Protein AF-A0A7S1L562-F1 (afdb_monomer_lite)

Foldseek 3Di:
DDDDDDDDDDDDDDDDDDDDDDPPPPDDPDDDDADDAQFWKWFQDPVVRWTDIWGFHDFDADPVRHTQATQTPVHGGRGRQRIGHNPQDGPDHGRPDPPPCPVVVVCPPPPPDPDDDPDQPQDDDQQAWKWFQDPVVRDTDIWGFHADPVVVQFTQTPVHHRGRSSRIGHDDPDPVPPDDDDDDDDDDDDDDDDDDDDPDQAPQPPDDQQFWKWFQDPVVRDTDIWGFHDWDQDPNFIATQTPVHGRHGSSGIGHDLLSLLVVADQQAWKWFCDPVVNDTDIWGFHADDSVLCFTDTPVHHRGHSSRIDHDPPRPDDPPDDDDDDDDDDDDDDDDDDDDDDDDDDDDDDDDYDDDDDDDDDDPPPPPPVVPPPPPPDPPPDPQLPAAWWDDPPWIKGWDDDPPWIWIDRDDVDAIWTWDWPDPPPDQDFTKTFTAHDDPVPDDTDSVRGQWIWTDGHSNDQWIWIHGPDDDDIDIIGGPPPVVVVPDDDDDDDDDDDDDDDDDDDDDDDDDDDDDDDDDDDDDDDD

Organism: Alexandrium catenella (NCBI:txid2925)

Structure (mmCIF, N/CA/C/O backbone):
data_AF-A0A7S1L562-F1
#
_entry.id   AF-A0A7S1L562-F1
#
loop_
_atom_site.group_PDB
_atom_site.id
_atom_site.type_symbol
_atom_site.label_atom_id
_atom_site.label_alt_id
_atom_site.label_comp_id
_atom_site.label_asym_id
_atom_site.label_entity_id
_atom_site.label_seq_id
_atom_site.pdbx_PDB_ins_code
_atom_site.Cartn_x
_atom_site.Cartn_y
_atom_site.Cartn_z
_atom_site.occupancy
_atom_site.B_iso_or_equiv
_atom_site.auth_seq_id
_atom_site.auth_comp_id
_atom_site.auth_asym_id
_atom_site.auth_atom_id
_atom_site.pdbx_PDB_model_num
ATOM 1 N N . MET A 1 1 ? 5.876 65.010 -39.440 1.00 50.81 1 MET A N 1
ATOM 2 C CA . MET A 1 1 ? 5.028 66.086 -39.983 1.00 50.81 1 MET A CA 1
ATOM 3 C C . MET A 1 1 ? 3.618 65.532 -40.091 1.00 50.81 1 MET A C 1
ATOM 5 O O . MET A 1 1 ? 3.320 64.871 -41.073 1.00 50.81 1 MET A O 1
ATOM 9 N N . LEU A 1 2 ? 2.850 65.648 -39.009 1.00 46.34 2 LEU A N 1
ATOM 10 C CA . LEU A 1 2 ? 1.425 65.983 -38.974 1.00 46.34 2 LEU A CA 1
ATOM 11 C C . LEU A 1 2 ? 1.010 65.986 -37.498 1.00 46.34 2 LEU A C 1
ATOM 13 O O . LEU A 1 2 ? 1.121 64.986 -36.793 1.00 46.34 2 LEU A O 1
ATOM 17 N N . ASP A 1 3 ? 0.657 67.189 -37.077 1.00 46.56 3 ASP A N 1
ATOM 18 C CA . ASP A 1 3 ? 0.284 67.638 -35.749 1.00 46.56 3 ASP A CA 1
ATOM 19 C C . ASP A 1 3 ? -1.222 67.478 -35.502 1.00 46.56 3 ASP A C 1
ATOM 21 O O . ASP A 1 3 ? -2.005 67.532 -36.449 1.00 46.56 3 ASP A O 1
ATOM 25 N N . LEU A 1 4 ? -1.558 67.392 -34.208 1.00 51.81 4 LEU A N 1
ATOM 26 C CA . LEU A 1 4 ? -2.741 67.940 -33.522 1.00 51.81 4 LEU A CA 1
ATOM 27 C C . LEU A 1 4 ? -4.152 67.608 -34.051 1.00 51.81 4 LEU A C 1
ATOM 29 O O . LEU A 1 4 ? -4.499 67.902 -35.187 1.00 51.81 4 LEU A O 1
ATOM 33 N N . HIS A 1 5 ? -5.025 67.140 -33.148 1.00 55.00 5 HIS A N 1
ATOM 34 C CA . HIS A 1 5 ? -6.147 67.952 -32.643 1.00 55.00 5 HIS A CA 1
ATOM 35 C C . HIS A 1 5 ? -6.695 67.391 -31.316 1.00 55.00 5 HIS A C 1
ATOM 37 O O . HIS A 1 5 ? -7.218 66.280 -31.245 1.00 55.00 5 HIS A O 1
ATOM 43 N N . ASP A 1 6 ? -6.573 68.233 -30.291 1.00 53.38 6 ASP A N 1
ATOM 44 C CA . ASP A 1 6 ? -7.335 68.301 -29.044 1.00 53.38 6 ASP A CA 1
ATOM 45 C C . ASP A 1 6 ? -8.856 68.210 -29.224 1.00 53.38 6 ASP A C 1
ATOM 47 O O . ASP A 1 6 ? -9.390 68.784 -30.178 1.00 53.38 6 ASP A O 1
ATOM 51 N N . ARG A 1 7 ? -9.558 67.680 -28.203 1.00 43.38 7 ARG A N 1
ATOM 52 C CA . ARG A 1 7 ? -10.566 68.478 -27.470 1.00 43.38 7 ARG A CA 1
ATOM 53 C C . ARG A 1 7 ? -11.042 67.841 -26.157 1.00 43.38 7 ARG A C 1
ATOM 55 O O . ARG A 1 7 ? -11.659 66.779 -26.141 1.00 43.38 7 ARG A O 1
ATOM 62 N N . GLU A 1 8 ? -10.829 68.590 -25.081 1.00 53.41 8 GLU A N 1
ATOM 63 C CA . GLU A 1 8 ? -11.444 68.480 -23.756 1.00 53.41 8 GLU A CA 1
ATOM 64 C C . GLU A 1 8 ? -12.962 68.762 -23.732 1.00 53.41 8 GLU A C 1
ATOM 66 O O . GLU A 1 8 ? -13.487 69.498 -24.574 1.00 53.41 8 GLU A O 1
ATOM 71 N N . LYS A 1 9 ? -13.631 68.259 -22.678 1.00 46.16 9 LYS A N 1
ATOM 72 C CA . LYS A 1 9 ? -14.676 68.903 -21.835 1.00 46.16 9 LYS A CA 1
ATOM 73 C C . LYS A 1 9 ? -15.219 67.833 -20.869 1.00 46.16 9 LYS A C 1
ATOM 75 O O . LYS A 1 9 ? -15.507 66.732 -21.308 1.00 46.16 9 LYS A O 1
ATOM 80 N N . GLY A 1 10 ? -15.439 68.042 -19.576 1.00 36.88 10 GLY A N 1
ATOM 81 C CA . GLY A 1 10 ? -15.419 69.230 -18.733 1.00 36.88 10 GLY A CA 1
ATOM 82 C C . GLY A 1 10 ? -15.863 68.830 -17.314 1.00 36.88 10 GLY A C 1
ATOM 83 O O . GLY A 1 10 ? -16.462 67.776 -17.110 1.00 36.88 10 GLY A O 1
ATOM 84 N N . ALA A 1 11 ? -15.498 69.670 -16.353 1.00 44.06 11 ALA A N 1
ATOM 85 C CA . ALA A 1 11 ? -15.494 69.450 -14.912 1.00 44.06 11 ALA A CA 1
ATOM 86 C C . ALA A 1 11 ? -16.860 69.543 -14.200 1.00 44.06 11 ALA A C 1
ATOM 88 O O . ALA A 1 11 ? -17.767 70.226 -14.670 1.00 44.06 11 ALA A O 1
ATOM 89 N N . ALA A 1 12 ? -16.913 68.989 -12.981 1.00 37.72 12 ALA A N 1
ATOM 90 C CA . ALA A 1 12 ? -17.620 69.572 -11.834 1.00 37.72 12 ALA A CA 1
ATOM 91 C C . ALA A 1 12 ? -16.973 69.105 -10.505 1.00 37.72 12 ALA A C 1
ATOM 93 O O . ALA A 1 12 ? -16.943 67.917 -10.198 1.00 37.72 12 ALA A O 1
ATOM 94 N N . ALA A 1 13 ? -16.436 70.063 -9.744 1.00 43.50 13 ALA A N 1
ATOM 95 C CA . ALA A 1 13 ? -16.077 70.000 -8.314 1.00 43.50 13 ALA A CA 1
ATOM 96 C C . ALA A 1 13 ? -17.289 70.536 -7.478 1.00 43.50 13 ALA A C 1
ATOM 98 O O . ALA A 1 13 ? -18.259 70.926 -8.137 1.00 43.50 13 ALA A O 1
ATOM 99 N N . PRO A 1 14 ? -17.302 70.674 -6.117 1.00 56.84 14 PRO A N 1
ATOM 100 C CA . PRO A 1 14 ? -16.159 70.723 -5.188 1.00 56.84 14 PRO A CA 1
ATOM 101 C C . PRO A 1 14 ? -16.341 70.166 -3.739 1.00 56.84 14 PRO A C 1
ATOM 103 O O . PRO A 1 14 ? -17.407 69.734 -3.318 1.00 56.84 14 PRO A O 1
ATOM 106 N N . CYS A 1 15 ? -15.226 70.281 -2.996 1.00 36.75 15 CYS A N 1
ATOM 107 C CA . CYS A 1 15 ? -15.030 70.581 -1.561 1.00 36.75 15 CYS A CA 1
ATOM 108 C C . CYS A 1 15 ? -15.474 69.614 -0.441 1.00 36.75 15 CYS A C 1
ATOM 110 O O . CYS A 1 15 ? -16.657 69.388 -0.223 1.00 36.75 15 CYS A O 1
ATOM 112 N N . MET A 1 16 ? -14.476 69.190 0.357 1.00 36.09 16 MET A N 1
ATOM 113 C CA . MET A 1 16 ? -14.288 69.373 1.823 1.00 36.09 16 MET A CA 1
ATOM 114 C C . MET A 1 16 ? -13.337 68.247 2.298 1.00 36.09 16 MET A C 1
ATOM 116 O O . MET A 1 16 ? -13.693 67.078 2.285 1.00 36.09 16 MET A O 1
ATOM 120 N N . ALA A 1 17 ? -12.033 68.511 2.423 1.00 42.19 17 ALA A N 1
ATOM 121 C CA . ALA A 1 17 ? -11.367 68.777 3.704 1.00 42.19 17 ALA A CA 1
ATOM 122 C C . ALA A 1 17 ? -11.568 67.663 4.754 1.00 42.19 17 ALA A C 1
ATOM 124 O O . ALA A 1 17 ? -12.620 67.598 5.378 1.00 42.19 17 ALA A O 1
ATOM 125 N N . ASN A 1 18 ? -10.542 66.829 4.976 1.00 34.16 18 ASN A N 1
ATOM 126 C CA . ASN A 1 18 ? -9.908 66.703 6.294 1.00 34.16 18 ASN A CA 1
ATOM 127 C C . ASN A 1 18 ? -8.685 65.774 6.293 1.00 34.16 18 ASN A C 1
ATOM 129 O O . ASN A 1 18 ? -8.726 64.650 5.808 1.00 34.16 18 ASN A O 1
ATOM 133 N N . SER A 1 19 ? -7.647 66.318 6.923 1.00 35.25 19 SER A N 1
ATOM 134 C CA . SER A 1 19 ? -6.660 65.665 7.778 1.00 35.25 19 SER A CA 1
ATOM 135 C C . SER A 1 19 ? -5.711 64.634 7.180 1.00 35.25 19 SER A C 1
ATOM 137 O O . SER A 1 19 ? -6.030 63.477 6.931 1.00 35.25 19 SER A O 1
ATOM 139 N N . ALA A 1 20 ? -4.472 65.110 7.080 1.00 44.03 20 ALA A N 1
ATOM 140 C CA . ALA A 1 20 ? -3.266 64.336 7.261 1.00 44.03 20 ALA A CA 1
ATOM 141 C C . ALA A 1 20 ? -3.381 63.407 8.480 1.00 44.03 20 ALA A C 1
ATOM 143 O O . ALA A 1 20 ? -3.527 63.886 9.599 1.00 44.03 20 ALA A O 1
ATOM 144 N N . ASP A 1 21 ? -3.237 62.109 8.244 1.00 37.00 21 ASP A N 1
ATOM 145 C CA . ASP A 1 21 ? -2.540 61.226 9.166 1.00 37.00 21 ASP A CA 1
ATOM 146 C C . ASP A 1 21 ? -1.565 60.382 8.349 1.00 37.00 21 ASP A C 1
ATOM 148 O O . ASP A 1 21 ? -1.909 59.513 7.545 1.00 37.00 21 ASP A O 1
ATOM 152 N N . ASP A 1 22 ? -0.309 60.759 8.530 1.00 44.34 22 ASP A N 1
ATOM 153 C CA . ASP A 1 22 ? 0.886 60.074 8.098 1.00 44.34 22 ASP A CA 1
ATOM 154 C C . ASP A 1 22 ? 0.936 58.722 8.822 1.00 44.34 22 ASP A C 1
ATOM 156 O O . ASP A 1 22 ? 1.321 58.612 9.987 1.00 44.34 22 ASP A O 1
ATOM 160 N N . HIS A 1 23 ? 0.472 57.673 8.150 1.00 42.00 23 HIS A N 1
ATOM 161 C CA . HIS A 1 23 ? 0.761 56.291 8.522 1.00 42.00 23 HIS A CA 1
ATOM 162 C C . HIS A 1 23 ? 1.692 55.684 7.480 1.00 42.00 23 HIS A C 1
ATOM 164 O O . HIS A 1 23 ? 1.421 54.647 6.873 1.00 42.00 23 HIS A O 1
ATOM 170 N N . SER A 1 24 ? 2.855 56.323 7.344 1.00 47.72 24 SER A N 1
ATOM 171 C CA . SER A 1 24 ? 4.115 55.674 6.983 1.00 47.72 24 SER A CA 1
ATOM 172 C C . SER A 1 24 ? 4.502 54.652 8.065 1.00 47.72 24 SER A C 1
ATOM 174 O O . SER A 1 24 ? 5.501 54.784 8.768 1.00 47.72 24 SER A O 1
ATOM 176 N N . GLY A 1 25 ? 3.671 53.625 8.241 1.00 33.19 25 GLY A N 1
ATOM 177 C CA . GLY A 1 25 ? 3.976 52.464 9.056 1.00 33.19 25 GLY A CA 1
ATOM 178 C C . GLY A 1 25 ? 4.791 51.491 8.222 1.00 33.19 25 GLY A C 1
ATOM 179 O O . GLY A 1 25 ? 4.223 50.683 7.490 1.00 33.19 25 GLY A O 1
ATOM 180 N N . CYS A 1 26 ? 6.119 51.558 8.328 1.00 40.91 26 CYS A N 1
ATOM 181 C CA . CYS A 1 26 ? 6.976 50.430 7.975 1.00 40.91 26 CYS A CA 1
ATOM 182 C C . CYS A 1 26 ? 6.413 49.172 8.661 1.00 40.91 26 CYS A C 1
ATOM 184 O O . CYS A 1 26 ? 6.401 49.128 9.895 1.00 40.91 26 CYS A O 1
ATOM 186 N N . PRO A 1 27 ? 5.936 48.151 7.923 1.00 42.06 27 PRO A N 1
ATOM 187 C CA . PRO A 1 27 ? 5.548 46.906 8.558 1.00 42.06 27 PRO A CA 1
ATOM 188 C C . PRO A 1 27 ? 6.809 46.274 9.163 1.00 42.06 27 PRO A C 1
ATOM 190 O O . PRO A 1 27 ? 7.864 46.290 8.517 1.00 42.06 27 PRO A O 1
ATOM 193 N N . PRO A 1 28 ? 6.744 45.738 10.393 1.00 37.75 28 PRO A N 1
ATOM 194 C CA . PRO A 1 28 ? 7.893 45.106 11.015 1.00 37.75 28 PRO A CA 1
ATOM 195 C C . PRO A 1 28 ? 8.380 43.963 10.123 1.00 37.75 28 PRO A C 1
ATOM 197 O O . PRO A 1 28 ? 7.673 42.989 9.857 1.00 37.75 28 PRO A O 1
ATOM 200 N N . ALA A 1 29 ? 9.604 44.116 9.625 1.00 42.22 29 ALA A N 1
ATOM 201 C CA . ALA A 1 29 ? 10.329 43.062 8.950 1.00 42.22 29 ALA A CA 1
ATOM 202 C C . ALA A 1 29 ? 10.539 41.887 9.921 1.00 42.22 29 ALA A C 1
ATOM 204 O O . ALA A 1 29 ? 10.856 42.087 11.091 1.00 42.22 29 ALA A O 1
ATOM 205 N N . ASN A 1 30 ? 10.419 40.669 9.387 1.00 44.22 30 ASN A N 1
ATOM 206 C CA . ASN A 1 30 ? 10.685 39.377 10.031 1.00 44.22 30 ASN A CA 1
ATOM 207 C C . ASN A 1 30 ? 9.656 38.873 11.054 1.00 44.22 30 ASN A C 1
ATOM 209 O O . ASN A 1 30 ? 9.877 38.877 12.259 1.00 44.22 30 ASN A O 1
ATOM 213 N N . GLY A 1 31 ? 8.577 38.286 10.525 1.00 40.72 31 GLY A N 1
ATOM 214 C CA . GLY A 1 31 ? 7.628 37.482 11.297 1.00 40.72 31 GLY A CA 1
ATOM 215 C C . GLY A 1 31 ? 6.742 36.551 10.462 1.00 40.72 31 GLY A C 1
ATOM 216 O O . GLY A 1 31 ? 5.573 36.402 10.778 1.00 40.72 31 GLY A O 1
ATOM 217 N N . GLY A 1 32 ? 7.260 35.965 9.373 1.00 57.78 32 GLY A N 1
ATOM 218 C CA . GLY A 1 32 ? 6.709 34.758 8.728 1.00 57.78 32 GLY A CA 1
ATOM 219 C C . GLY A 1 32 ? 5.195 34.689 8.465 1.00 57.78 32 GLY A C 1
ATOM 220 O O . GLY A 1 32 ? 4.604 33.626 8.662 1.00 57.78 32 GLY A O 1
ATOM 221 N N . SER A 1 33 ? 4.547 35.767 8.018 1.00 71.88 33 SER A N 1
ATOM 222 C CA . SER A 1 33 ? 3.158 35.697 7.557 1.00 71.88 33 SER A CA 1
ATOM 223 C C . SER A 1 33 ? 3.102 34.940 6.225 1.00 71.88 33 SER A C 1
ATOM 225 O O . SER A 1 33 ? 3.557 35.416 5.189 1.00 71.88 33 SER A O 1
ATOM 227 N N . GLY A 1 34 ? 2.589 33.708 6.254 1.00 92.94 34 GLY A N 1
ATOM 228 C CA . GLY A 1 34 ? 2.281 32.965 5.031 1.00 92.94 34 GLY A CA 1
ATOM 229 C C . GLY A 1 34 ? 1.243 33.683 4.158 1.00 92.94 34 GLY A C 1
ATOM 230 O O . GLY A 1 34 ? 0.559 34.593 4.621 1.00 92.94 34 GLY A O 1
ATOM 231 N N . PHE A 1 35 ? 1.106 33.246 2.906 1.00 97.25 35 PHE A N 1
ATOM 232 C CA . PHE A 1 35 ? 0.144 33.811 1.954 1.00 97.25 35 PHE A CA 1
ATOM 233 C C . PHE A 1 35 ? -1.305 33.532 2.384 1.00 97.25 35 PHE A C 1
ATOM 235 O O . PHE A 1 35 ? -1.597 32.462 2.928 1.00 97.25 35 PHE A O 1
ATOM 242 N N . SER A 1 36 ? -2.216 34.470 2.130 1.00 97.06 36 SER A N 1
ATOM 243 C CA . SER A 1 36 ? -3.642 34.340 2.482 1.00 97.06 36 SER A CA 1
ATOM 244 C C . SER A 1 36 ? -4.463 33.701 1.357 1.00 97.06 36 SER A C 1
ATOM 246 O O . SER A 1 36 ? -4.079 33.745 0.191 1.00 97.06 36 SER A O 1
ATOM 248 N N . VAL A 1 37 ? -5.618 33.105 1.682 1.00 97.06 37 VAL A N 1
ATOM 249 C CA . VAL A 1 37 ? -6.543 32.564 0.666 1.00 97.06 37 VAL A CA 1
ATOM 250 C C . VAL A 1 37 ? -7.001 33.688 -0.273 1.00 97.06 37 VA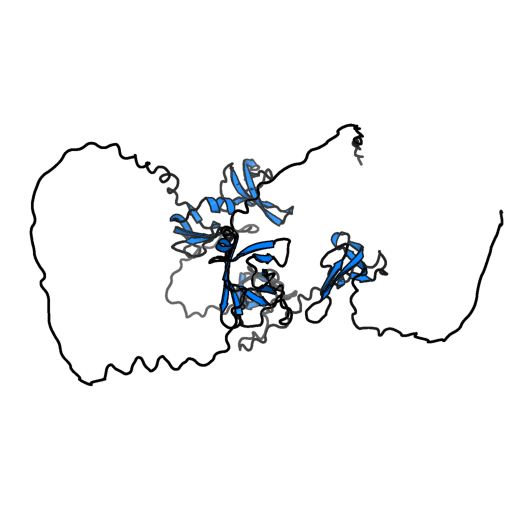L A C 1
ATOM 252 O O . VAL A 1 37 ? -7.389 34.759 0.180 1.00 97.06 37 VAL A O 1
ATOM 255 N N . GLY A 1 38 ? -6.932 33.444 -1.581 1.00 97.25 38 GLY A N 1
ATOM 256 C CA . GLY A 1 38 ? -7.201 34.408 -2.650 1.00 97.25 38 GLY A CA 1
ATOM 257 C C . GLY A 1 38 ? -5.969 35.180 -3.134 1.00 97.25 38 GLY A C 1
ATOM 258 O O . GLY A 1 38 ? -6.018 35.786 -4.206 1.00 97.25 38 GLY A O 1
ATOM 259 N N . GLU A 1 39 ? -4.851 35.134 -2.406 1.00 98.00 39 GLU A N 1
ATOM 260 C CA . GLU A 1 39 ? -3.642 35.872 -2.772 1.00 98.00 39 GLU A CA 1
ATOM 261 C C . GLU A 1 39 ? -2.996 35.317 -4.051 1.00 98.00 39 GLU A C 1
ATOM 263 O O . GLU A 1 39 ? -2.936 34.101 -4.278 1.00 98.00 39 GLU A O 1
ATOM 268 N N . LYS A 1 40 ? -2.504 36.229 -4.898 1.00 98.19 40 LYS A N 1
ATOM 269 C CA . LYS A 1 40 ? -1.764 35.897 -6.120 1.00 98.19 40 LYS A CA 1
ATOM 270 C C . LYS A 1 40 ? -0.343 35.482 -5.771 1.00 98.19 40 LYS A C 1
ATOM 272 O O . LYS A 1 40 ? 0.442 36.276 -5.253 1.00 98.19 40 LYS A O 1
ATOM 277 N N . VAL A 1 41 ? 0.006 34.256 -6.132 1.00 98.38 41 VAL A N 1
ATOM 278 C CA . VAL A 1 41 ? 1.305 33.648 -5.845 1.00 98.38 41 VAL A CA 1
ATOM 279 C C . VAL A 1 41 ? 1.897 33.002 -7.093 1.00 98.38 41 VAL A C 1
ATOM 281 O O . VAL A 1 41 ? 1.219 32.774 -8.096 1.00 98.38 41 VAL A O 1
ATOM 284 N N . ARG A 1 42 ? 3.186 32.678 -7.031 1.00 98.12 42 ARG A N 1
ATOM 285 C CA . ARG A 1 42 ? 3.877 31.864 -8.034 1.00 98.12 42 ARG A CA 1
ATOM 286 C C . ARG A 1 42 ? 4.401 30.587 -7.404 1.00 98.12 42 ARG A C 1
ATOM 288 O O . ARG A 1 42 ? 5.010 30.620 -6.338 1.00 98.12 42 ARG A O 1
ATOM 295 N N . TYR A 1 43 ? 4.186 29.467 -8.085 1.00 98.06 43 TYR A N 1
ATOM 296 C CA . TYR A 1 43 ? 4.645 28.141 -7.678 1.00 98.06 43 TYR A CA 1
ATOM 297 C C . TYR A 1 43 ? 5.743 27.623 -8.607 1.00 98.06 43 TYR A C 1
ATOM 299 O O . TYR A 1 43 ? 5.584 27.629 -9.828 1.00 98.06 43 TYR A O 1
ATOM 307 N N . TRP A 1 44 ? 6.842 27.127 -8.043 1.00 98.00 44 TRP A N 1
ATOM 308 C CA . TRP A 1 44 ? 7.903 26.499 -8.827 1.00 98.00 44 TRP A CA 1
ATOM 309 C C . TRP A 1 44 ? 7.536 25.066 -9.230 1.00 98.00 44 TRP A C 1
ATOM 311 O O . TRP A 1 44 ? 7.549 24.142 -8.408 1.00 98.00 44 TRP A O 1
ATOM 321 N N . SER A 1 45 ? 7.263 24.851 -10.520 1.00 97.00 45 SER A N 1
ATOM 322 C CA . SER A 1 45 ? 6.991 23.520 -11.059 1.00 97.00 45 SER A CA 1
ATOM 323 C C . SER A 1 45 ? 8.285 22.803 -11.425 1.00 97.00 45 SER A C 1
ATOM 325 O O . SER A 1 45 ? 8.901 23.093 -12.448 1.00 97.00 45 SER A O 1
ATOM 327 N N . GLN A 1 46 ? 8.659 21.799 -10.630 1.00 94.12 46 GLN A N 1
ATOM 328 C CA . GLN A 1 46 ? 9.837 20.970 -10.901 1.00 94.12 46 GLN A CA 1
ATOM 329 C C . GLN A 1 46 ? 9.738 20.227 -12.242 1.00 94.12 46 GLN A C 1
ATOM 331 O O . GLN A 1 46 ? 10.738 20.091 -12.928 1.00 94.12 46 GLN A O 1
ATOM 336 N N . LYS A 1 47 ? 8.530 19.809 -12.652 1.00 93.69 47 LYS A N 1
ATOM 337 C CA . LYS A 1 47 ? 8.292 19.128 -13.937 1.00 93.69 47 LYS A CA 1
ATOM 338 C C . LYS A 1 47 ? 8.563 20.035 -15.141 1.00 93.69 47 LYS A C 1
ATOM 340 O O . LYS A 1 47 ? 9.007 19.559 -16.177 1.00 93.69 47 LYS A O 1
ATOM 345 N N . HIS A 1 48 ? 8.242 21.322 -15.018 1.00 95.31 48 HIS A N 1
ATOM 346 C CA . HIS A 1 48 ? 8.349 22.285 -16.116 1.00 95.31 48 HIS A CA 1
ATOM 347 C C . HIS A 1 48 ? 9.537 23.241 -15.971 1.00 95.31 48 HIS A C 1
ATOM 349 O O . HIS A 1 48 ? 9.702 24.104 -16.827 1.00 95.31 48 HIS A O 1
ATOM 355 N N . HIS A 1 49 ? 10.327 23.100 -14.901 1.00 95.44 49 HIS A N 1
ATOM 356 C CA . HIS A 1 49 ? 11.466 23.954 -14.558 1.00 95.44 49 HIS A CA 1
ATOM 357 C C . HIS A 1 49 ? 11.162 25.458 -14.693 1.00 95.44 49 HIS A C 1
ATOM 359 O O . HIS A 1 49 ? 11.973 26.219 -15.214 1.00 95.44 49 HIS A O 1
ATOM 365 N N . LYS A 1 50 ? 9.965 25.882 -14.257 1.00 97.75 50 LYS A N 1
ATOM 366 C CA . LYS A 1 50 ? 9.507 27.277 -14.342 1.00 97.75 50 LYS A CA 1
ATOM 367 C C . LYS A 1 50 ? 8.546 27.650 -13.216 1.00 97.75 50 LYS A C 1
ATOM 369 O O . LYS A 1 50 ? 7.854 26.785 -12.666 1.00 97.75 50 LYS A O 1
ATOM 374 N N . TRP A 1 51 ? 8.460 28.948 -12.931 1.00 98.00 51 TRP A N 1
ATOM 375 C CA . TRP A 1 51 ? 7.414 29.525 -12.088 1.00 98.00 51 TRP A CA 1
ATOM 376 C C . TRP A 1 51 ? 6.070 29.529 -12.830 1.00 98.00 51 TRP A C 1
ATOM 378 O O . TRP A 1 51 ? 6.000 29.872 -14.010 1.00 98.00 51 TRP A O 1
ATOM 388 N N . VAL A 1 52 ? 5.009 29.117 -12.140 1.00 98.00 52 VAL A N 1
ATOM 389 C CA . VAL A 1 52 ? 3.632 29.060 -12.643 1.00 98.00 52 VAL A CA 1
ATOM 390 C C . VAL A 1 52 ? 2.767 29.972 -11.781 1.00 98.00 52 VAL A C 1
ATOM 392 O O . VAL A 1 52 ? 2.788 29.852 -10.556 1.00 98.00 52 VAL A O 1
ATOM 395 N N . ASP A 1 53 ? 2.020 30.874 -12.415 1.00 98.06 53 ASP A N 1
ATOM 396 C CA . ASP A 1 53 ? 1.054 31.744 -11.740 1.00 98.06 53 ASP A CA 1
ATOM 397 C C . ASP A 1 53 ? -0.091 30.922 -11.131 1.00 98.06 53 ASP A C 1
ATOM 399 O O . ASP A 1 53 ? -0.638 30.020 -11.773 1.00 98.06 53 ASP A O 1
ATOM 403 N N . ALA A 1 54 ? -0.455 31.225 -9.885 1.00 98.19 54 ALA A N 1
ATOM 404 C CA . ALA A 1 54 ? -1.539 30.558 -9.179 1.00 98.19 54 ALA A CA 1
ATOM 405 C C . ALA A 1 54 ? -2.190 31.472 -8.128 1.00 98.19 54 ALA A C 1
ATOM 407 O O . ALA A 1 54 ? -1.656 32.519 -7.768 1.00 98.19 54 ALA A O 1
ATOM 408 N N . HIS A 1 55 ? -3.344 31.050 -7.617 1.00 98.31 55 HIS A N 1
ATOM 409 C CA . HIS A 1 55 ? -3.978 31.671 -6.452 1.00 98.31 55 HIS A CA 1
ATOM 410 C C . HIS A 1 55 ? -4.026 30.669 -5.303 1.00 98.31 55 HIS A C 1
ATOM 412 O O . HIS A 1 55 ? -4.210 29.467 -5.535 1.00 98.31 55 HIS A O 1
ATOM 418 N N . VAL A 1 56 ? -3.869 31.159 -4.075 1.00 98.31 56 VAL A N 1
ATOM 419 C CA . VAL A 1 56 ? -4.010 30.335 -2.870 1.00 98.31 56 VAL A CA 1
ATOM 420 C C . VAL A 1 56 ? -5.486 30.002 -2.662 1.00 98.31 56 VAL A C 1
ATOM 422 O O . VAL A 1 56 ? -6.297 30.892 -2.440 1.00 98.31 56 VAL A O 1
ATOM 425 N N . GLN A 1 57 ? -5.849 28.726 -2.725 1.00 98.06 57 GLN A N 1
ATOM 426 C CA . GLN A 1 57 ? -7.204 28.243 -2.434 1.00 98.06 57 GLN A CA 1
ATOM 427 C C . GLN A 1 57 ? -7.366 27.874 -0.957 1.00 98.06 57 GLN A C 1
ATOM 429 O O . GLN A 1 57 ? -8.417 28.115 -0.372 1.00 98.06 57 GLN A O 1
ATOM 434 N N . ARG A 1 58 ? -6.323 27.302 -0.343 1.00 97.31 58 ARG A N 1
ATOM 435 C CA . ARG A 1 58 ? -6.314 26.924 1.078 1.00 97.31 58 ARG A CA 1
ATOM 436 C C . ARG A 1 58 ? -4.899 26.985 1.646 1.00 97.31 58 ARG A C 1
ATOM 438 O O . ARG A 1 58 ? -3.930 26.691 0.945 1.00 97.31 58 ARG A O 1
ATOM 445 N N . VAL A 1 59 ? -4.788 27.345 2.923 1.00 97.81 59 VAL A N 1
ATOM 446 C CA . VAL A 1 59 ? -3.525 27.361 3.676 1.00 97.81 59 VAL A CA 1
ATOM 447 C C . VAL A 1 59 ? -3.557 26.226 4.691 1.00 97.81 59 VAL A C 1
ATOM 449 O O . VAL A 1 59 ? -4.359 26.253 5.622 1.00 97.81 59 VAL A O 1
ATOM 452 N N . ASN A 1 60 ? -2.682 25.236 4.529 1.00 94.75 60 ASN A N 1
ATOM 453 C CA . ASN A 1 60 ? -2.593 24.101 5.442 1.00 94.75 60 ASN A CA 1
ATOM 454 C C . ASN A 1 60 ? -1.566 24.427 6.532 1.00 94.75 60 ASN A C 1
ATOM 456 O O . ASN A 1 60 ? -0.362 24.500 6.262 1.00 94.75 60 ASN A O 1
ATOM 460 N N . ARG A 1 61 ? -2.039 24.643 7.762 1.00 96.50 61 ARG A N 1
ATOM 461 C CA . ARG A 1 61 ? -1.200 24.945 8.930 1.00 96.50 61 ARG A CA 1
ATOM 462 C C . ARG A 1 61 ? -1.024 23.707 9.806 1.00 96.50 61 ARG A C 1
ATOM 464 O O . ARG A 1 61 ? -1.943 22.906 9.940 1.00 96.50 61 ARG A O 1
ATOM 471 N N . GLY A 1 62 ? 0.162 23.551 10.382 1.00 90.62 62 GLY A N 1
ATOM 472 C CA . GLY A 1 62 ? 0.437 22.548 11.405 1.00 90.62 62 GLY A CA 1
ATOM 473 C C . GLY A 1 62 ? -0.133 22.946 12.773 1.00 90.62 62 GLY A C 1
ATOM 474 O O . GLY A 1 62 ? -0.597 24.075 12.944 1.00 90.62 62 GLY A O 1
ATOM 475 N N . PRO A 1 63 ? -0.046 22.057 13.778 1.00 83.75 63 PRO A N 1
ATOM 476 C CA . PRO A 1 63 ? -0.582 22.296 15.124 1.00 83.75 63 PRO A CA 1
ATOM 477 C C . PRO A 1 63 ? 0.069 23.490 15.841 1.00 83.75 63 PRO A C 1
ATOM 479 O O . PRO A 1 63 ? -0.543 24.093 16.711 1.00 83.75 63 PRO A O 1
ATOM 482 N N . MET A 1 64 ? 1.291 23.865 15.452 1.00 87.75 64 MET A N 1
ATOM 483 C CA . MET A 1 64 ? 2.007 25.039 15.971 1.00 87.75 64 MET A CA 1
ATOM 484 C C . MET A 1 64 ? 1.739 26.316 15.147 1.00 87.75 64 MET A C 1
ATOM 486 O O . MET A 1 64 ? 2.467 27.297 15.264 1.00 87.75 64 MET A O 1
ATOM 490 N N . GLY A 1 65 ? 0.752 26.302 14.242 1.00 89.12 65 GLY A N 1
ATOM 491 C CA . GLY A 1 65 ? 0.379 27.445 13.398 1.00 89.12 65 GLY A CA 1
ATOM 492 C C . GLY A 1 65 ? 1.295 27.714 12.193 1.00 89.12 65 GLY A C 1
ATOM 493 O O . GLY A 1 65 ? 0.968 28.574 11.365 1.00 89.12 65 GLY A O 1
ATOM 494 N N . SER A 1 66 ? 2.401 26.972 12.051 1.00 93.12 66 SER A N 1
ATOM 495 C CA . SER A 1 66 ? 3.328 27.055 10.915 1.00 93.12 66 SER A CA 1
ATOM 496 C C . SER A 1 66 ? 2.682 26.554 9.621 1.00 93.12 66 SER A C 1
ATOM 498 O O . SER A 1 66 ? 1.931 25.580 9.622 1.00 93.12 66 SER A O 1
ATOM 500 N N . VAL A 1 67 ? 2.953 27.214 8.492 1.00 95.94 67 VAL A N 1
ATOM 501 C CA . VAL A 1 67 ? 2.384 26.801 7.201 1.00 95.94 67 VAL A CA 1
ATOM 502 C C . VAL A 1 67 ? 3.149 25.597 6.653 1.00 95.94 67 VAL A C 1
ATOM 504 O O . VAL A 1 67 ? 4.332 25.702 6.341 1.00 95.94 67 VAL A O 1
ATOM 507 N N . LEU A 1 68 ? 2.465 24.461 6.514 1.00 95.31 68 LEU A N 1
ATOM 508 C CA . LEU A 1 68 ? 3.027 23.223 5.967 1.00 95.31 68 LEU A CA 1
ATOM 509 C C . LEU A 1 68 ? 2.963 23.217 4.435 1.00 95.31 68 LEU A C 1
ATOM 511 O O . LEU A 1 68 ? 3.939 22.900 3.754 1.00 95.31 68 LEU A O 1
ATOM 515 N N . SER A 1 69 ? 1.804 23.573 3.879 1.00 97.00 69 SER A N 1
ATOM 516 C CA . SER A 1 69 ? 1.577 23.599 2.433 1.00 97.00 69 SER A CA 1
ATOM 517 C C . SER A 1 69 ? 0.447 24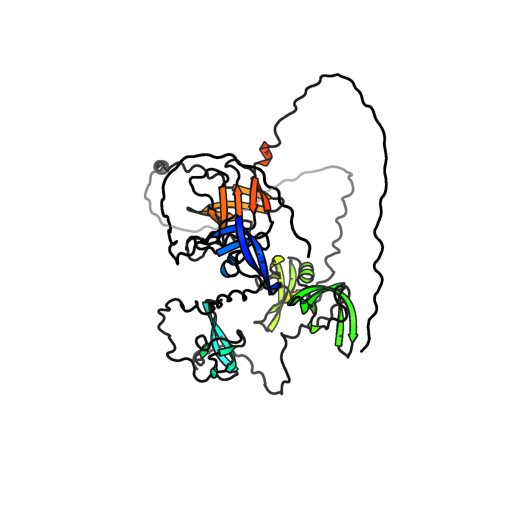.552 2.047 1.00 97.00 69 SER A C 1
ATOM 519 O O . SER A 1 69 ? -0.342 24.984 2.888 1.00 97.00 69 SER A O 1
ATOM 521 N N . TYR A 1 70 ? 0.363 24.857 0.757 1.00 98.12 70 TYR A N 1
ATOM 522 C CA . TYR A 1 70 ? -0.724 25.617 0.154 1.00 98.12 70 TYR A CA 1
ATOM 523 C C . TYR A 1 70 ? -1.437 24.755 -0.880 1.00 98.12 70 TYR A C 1
ATOM 525 O O . TYR A 1 70 ? -0.789 24.106 -1.701 1.00 98.12 70 TYR A O 1
ATOM 533 N N . ASP A 1 71 ? -2.763 24.788 -0.895 1.00 97.75 71 ASP A N 1
ATOM 534 C CA . ASP A 1 71 ? -3.510 24.312 -2.054 1.00 97.75 71 ASP A CA 1
ATOM 535 C C . ASP A 1 71 ? -3.650 25.475 -3.024 1.00 97.75 71 ASP A C 1
ATOM 537 O O . ASP A 1 71 ? -4.214 26.516 -2.687 1.00 97.75 71 ASP A O 1
ATOM 541 N N . LEU A 1 72 ? -3.067 25.319 -4.206 1.00 98.19 72 LEU A N 1
ATOM 542 C CA . LEU A 1 72 ? -3.029 26.333 -5.246 1.00 98.19 72 LEU A CA 1
ATOM 543 C C . LEU A 1 72 ? -3.893 25.896 -6.423 1.00 98.19 72 LEU A C 1
ATOM 545 O O . LEU A 1 72 ? -3.959 24.707 -6.734 1.00 98.19 72 LEU A O 1
ATOM 549 N N . THR A 1 73 ? -4.431 26.857 -7.174 1.00 98.00 73 THR A N 1
ATOM 550 C CA . THR A 1 73 ? -5.193 26.582 -8.411 1.00 98.00 73 THR A CA 1
ATOM 551 C C . THR A 1 73 ? -4.441 25.695 -9.413 1.00 98.00 73 THR A C 1
ATOM 553 O O . THR A 1 73 ? -5.061 24.959 -10.171 1.00 98.00 73 THR A O 1
ATOM 556 N N . ALA A 1 74 ? -3.105 25.757 -9.428 1.00 96.31 74 ALA A N 1
ATOM 557 C CA . ALA A 1 74 ? -2.256 24.952 -10.307 1.00 96.31 74 ALA A CA 1
ATOM 558 C C . ALA A 1 74 ? -1.762 23.634 -9.673 1.00 96.31 74 ALA A C 1
ATOM 560 O O . ALA A 1 74 ? -1.273 22.760 -10.394 1.00 96.31 74 ALA A O 1
ATOM 561 N N . LYS A 1 75 ? -1.815 23.499 -8.339 1.00 97.12 75 LYS A N 1
ATOM 562 C CA . LYS A 1 75 ? -1.294 22.337 -7.605 1.00 97.12 75 LYS A CA 1
ATOM 563 C C . LYS A 1 75 ? -1.841 22.266 -6.176 1.00 97.12 75 LYS A C 1
ATOM 565 O O . LYS A 1 75 ? -1.577 23.156 -5.372 1.00 97.12 75 LYS A O 1
ATOM 570 N N . ALA A 1 76 ? -2.479 21.148 -5.838 1.00 97.00 76 ALA A N 1
ATOM 571 C CA . ALA A 1 76 ? -2.803 20.804 -4.456 1.00 97.00 76 ALA A CA 1
ATOM 572 C C . ALA A 1 76 ? -1.539 20.427 -3.658 1.00 97.00 76 ALA A C 1
ATOM 574 O O . ALA A 1 76 ? -0.611 19.816 -4.203 1.00 97.00 76 ALA A O 1
ATOM 575 N N . GLN A 1 77 ? -1.517 20.790 -2.376 1.00 96.62 77 GLN A N 1
ATOM 576 C CA . GLN A 1 77 ? -0.435 20.545 -1.420 1.00 96.62 77 GLN A CA 1
ATOM 577 C C . GLN A 1 77 ? 0.951 20.991 -1.919 1.00 96.62 77 GLN A C 1
ATOM 579 O O . GLN A 1 77 ? 1.950 20.277 -1.803 1.00 96.62 77 GLN A O 1
ATOM 584 N N . ALA A 1 78 ? 1.034 22.189 -2.497 1.00 97.25 78 ALA A N 1
ATOM 585 C CA . ALA A 1 78 ? 2.306 22.813 -2.824 1.00 97.25 78 ALA A CA 1
ATOM 586 C C . ALA A 1 78 ? 3.084 23.131 -1.536 1.00 97.25 78 ALA A C 1
ATOM 588 O O . ALA A 1 78 ? 2.608 23.856 -0.664 1.00 97.25 78 ALA A O 1
ATOM 589 N N . GLU A 1 79 ? 4.295 22.590 -1.418 1.00 96.25 79 GLU A N 1
ATOM 590 C CA . GLU A 1 79 ? 5.196 22.848 -0.290 1.00 96.25 79 GLU A CA 1
ATOM 591 C C . GLU A 1 79 ? 5.462 24.350 -0.136 1.00 96.25 79 GLU A C 1
ATOM 593 O O . GLU A 1 79 ? 5.745 25.034 -1.125 1.00 96.25 79 GLU A O 1
ATOM 598 N N . ALA A 1 80 ? 5.417 24.860 1.099 1.00 96.25 80 ALA A N 1
ATOM 599 C CA . ALA A 1 80 ? 5.485 26.298 1.365 1.00 96.25 80 ALA A CA 1
ATOM 600 C C . ALA A 1 80 ? 6.732 26.983 0.768 1.00 96.25 80 ALA A C 1
ATOM 602 O O . ALA A 1 80 ? 6.638 28.097 0.259 1.00 96.25 80 ALA A O 1
ATOM 603 N N . PHE A 1 81 ? 7.882 26.300 0.739 1.00 95.56 81 PHE A N 1
ATOM 604 C CA . PHE A 1 81 ? 9.130 26.839 0.180 1.00 95.56 81 PHE A CA 1
ATOM 605 C C . PHE A 1 81 ? 9.143 26.940 -1.359 1.00 95.56 81 PHE A C 1
ATOM 607 O O . PHE A 1 81 ? 9.991 27.634 -1.923 1.00 95.56 81 PHE A O 1
ATOM 614 N N . LYS A 1 82 ? 8.216 26.264 -2.055 1.00 97.12 82 LYS A N 1
ATOM 615 C CA . LYS A 1 82 ? 8.048 26.347 -3.519 1.00 97.12 82 LYS A CA 1
ATOM 616 C C . LYS A 1 82 ? 7.085 27.452 -3.945 1.00 97.12 82 LYS A C 1
ATOM 618 O O . LYS A 1 82 ? 6.846 27.595 -5.144 1.00 97.12 82 LYS A O 1
ATOM 623 N N . VAL A 1 83 ? 6.525 28.201 -2.997 1.00 97.62 83 VAL A N 1
ATOM 624 C CA . VAL A 1 83 ? 5.566 29.279 -3.249 1.00 97.62 83 VAL A CA 1
ATOM 625 C C . VAL A 1 83 ? 6.226 30.622 -2.948 1.00 97.62 83 VAL A C 1
ATOM 627 O O . VAL A 1 83 ? 6.889 30.793 -1.925 1.00 97.62 83 VAL A O 1
ATOM 630 N N . ARG A 1 84 ? 6.073 31.581 -3.859 1.00 97.44 84 ARG A N 1
ATOM 631 C CA . ARG A 1 84 ? 6.560 32.959 -3.721 1.00 97.44 84 ARG A CA 1
ATOM 632 C C . ARG A 1 84 ? 5.442 33.948 -4.040 1.00 97.44 84 ARG A C 1
ATOM 634 O O . ARG A 1 84 ? 4.441 33.575 -4.648 1.00 97.44 84 ARG A O 1
ATOM 641 N N . ALA A 1 85 ? 5.631 35.211 -3.663 1.00 97.50 85 ALA A N 1
ATOM 642 C CA . ALA A 1 85 ? 4.693 36.280 -3.991 1.00 97.50 85 ALA A CA 1
ATOM 643 C C . ALA A 1 85 ? 4.498 36.389 -5.512 1.00 97.50 85 ALA A C 1
ATOM 645 O O . ALA A 1 85 ? 5.444 36.170 -6.279 1.00 97.50 85 ALA A O 1
ATOM 646 N N . GLY A 1 86 ? 3.294 36.763 -5.953 1.00 97.12 86 GLY A N 1
ATOM 647 C CA . GLY A 1 86 ? 2.969 36.930 -7.375 1.00 97.12 86 GLY A CA 1
ATOM 648 C C . GLY A 1 86 ? 3.849 37.951 -8.112 1.00 97.12 86 GLY A C 1
ATOM 649 O O . GLY A 1 86 ? 3.967 37.882 -9.330 1.00 97.12 86 GLY A O 1
ATOM 650 N N . SER A 1 87 ? 4.526 38.846 -7.384 1.00 97.06 87 SER A N 1
ATOM 651 C CA . SER A 1 87 ? 5.513 39.800 -7.913 1.00 97.06 87 SER A CA 1
ATOM 652 C C . SER A 1 87 ? 6.852 39.168 -8.325 1.00 97.06 87 SER A C 1
ATOM 654 O O . SER A 1 87 ? 7.680 39.837 -8.940 1.00 97.06 87 SER A O 1
ATOM 656 N N . THR A 1 88 ? 7.088 37.888 -8.017 1.00 95.81 88 THR A N 1
ATOM 657 C CA . THR A 1 88 ? 8.336 37.188 -8.365 1.00 95.81 88 THR A CA 1
ATOM 658 C C . THR A 1 88 ? 8.471 37.074 -9.886 1.00 95.81 88 THR A C 1
ATOM 660 O O . THR A 1 88 ? 7.572 36.529 -10.528 1.00 95.81 88 THR A O 1
ATOM 663 N N . PRO A 1 89 ? 9.569 37.531 -10.512 1.00 96.31 89 PRO A N 1
ATOM 664 C CA . PRO A 1 89 ? 9.692 37.516 -11.965 1.00 96.31 89 PRO A CA 1
ATOM 665 C C . PRO A 1 89 ? 9.780 36.081 -12.509 1.00 96.31 89 PRO A C 1
ATOM 667 O O . PRO A 1 89 ? 10.191 35.152 -11.815 1.00 96.31 89 PRO A O 1
ATOM 670 N N . ALA A 1 90 ? 9.361 35.870 -13.762 1.00 93.75 90 ALA A N 1
ATOM 671 C CA . ALA A 1 90 ? 9.200 34.517 -14.321 1.00 93.75 90 ALA A CA 1
ATOM 672 C C . ALA A 1 90 ? 10.540 33.775 -14.486 1.00 93.75 90 ALA A C 1
ATOM 674 O O . ALA A 1 90 ? 10.577 32.546 -14.492 1.00 93.75 90 ALA A O 1
ATOM 675 N N . ASN A 1 91 ? 11.629 34.536 -14.590 1.00 95.50 91 ASN A N 1
ATOM 676 C CA . ASN A 1 91 ? 13.011 34.078 -14.685 1.00 95.50 91 ASN A CA 1
ATOM 677 C C . ASN A 1 91 ? 13.727 34.010 -13.323 1.00 95.50 91 ASN A C 1
ATOM 679 O O . ASN A 1 91 ? 14.946 33.847 -13.300 1.00 95.50 91 ASN A O 1
ATOM 683 N N . ALA A 1 92 ? 13.013 34.151 -12.198 1.00 96.62 92 ALA A N 1
ATOM 684 C CA . ALA A 1 92 ? 13.624 33.981 -10.885 1.00 96.62 92 ALA A CA 1
ATOM 685 C C . ALA A 1 92 ? 14.233 32.570 -10.752 1.00 96.62 92 ALA A C 1
ATOM 687 O O . ALA A 1 92 ? 13.637 31.601 -11.242 1.00 96.62 92 ALA A O 1
ATOM 688 N N . PRO A 1 93 ? 15.392 32.426 -10.084 1.00 96.31 93 PRO A N 1
ATOM 689 C CA . PRO A 1 93 ? 16.030 31.128 -9.906 1.00 96.31 93 PRO A CA 1
ATOM 690 C C . PRO A 1 93 ? 15.097 30.142 -9.180 1.00 96.31 93 PRO A C 1
ATOM 692 O O . PRO A 1 93 ? 14.193 30.571 -8.449 1.00 96.31 93 PRO A O 1
ATOM 695 N N . PRO A 1 94 ? 15.294 28.821 -9.364 1.00 95.06 94 PRO A N 1
ATOM 696 C CA . PRO A 1 94 ? 14.564 27.818 -8.598 1.00 95.06 94 PRO A CA 1
ATOM 697 C C . PRO A 1 94 ? 14.688 28.109 -7.096 1.00 95.06 94 PRO A C 1
ATOM 699 O O . PRO A 1 94 ? 15.759 28.529 -6.646 1.00 95.06 94 PRO A O 1
ATOM 702 N N . PRO A 1 95 ? 13.628 27.879 -6.300 1.00 94.56 95 PRO A N 1
ATOM 703 C CA . PRO A 1 95 ? 13.736 28.003 -4.857 1.00 94.56 95 PRO A CA 1
ATOM 704 C C . PRO A 1 95 ? 14.836 27.047 -4.372 1.00 94.56 95 PRO A C 1
ATOM 706 O O . PRO A 1 95 ? 14.909 25.919 -4.879 1.00 94.56 95 PRO A O 1
ATOM 709 N N . PRO A 1 96 ? 15.691 27.473 -3.420 1.00 90.81 96 PRO A N 1
ATOM 710 C CA . PRO A 1 96 ? 16.669 26.575 -2.832 1.00 90.81 96 PRO A CA 1
ATOM 711 C C . PRO A 1 96 ? 15.903 25.370 -2.301 1.00 90.81 96 PRO A C 1
ATOM 713 O O . PRO A 1 96 ? 14.921 25.526 -1.568 1.00 90.81 96 PRO A O 1
ATOM 716 N N . GLN A 1 97 ? 16.293 24.172 -2.740 1.00 86.06 97 GLN A N 1
ATOM 717 C CA . GLN A 1 97 ? 15.740 22.972 -2.134 1.00 86.06 97 GLN A CA 1
ATOM 718 C C . GLN A 1 97 ? 16.106 23.067 -0.655 1.00 86.06 97 GLN A C 1
ATOM 720 O O . GLN A 1 97 ? 17.278 23.346 -0.377 1.00 86.06 97 GLN A O 1
ATOM 725 N N . PRO A 1 98 ? 15.143 22.932 0.282 1.00 82.12 98 PRO A N 1
ATOM 726 C CA . PRO A 1 98 ? 15.498 22.786 1.678 1.00 82.12 98 PRO A CA 1
ATOM 727 C C . PRO A 1 98 ? 16.525 21.676 1.666 1.00 82.12 98 PRO A C 1
ATOM 729 O O . PRO A 1 98 ? 16.242 20.608 1.118 1.00 82.12 98 PRO A O 1
ATOM 732 N N . LEU A 1 99 ? 17.747 21.992 2.105 1.00 64.44 99 LEU A N 1
ATOM 733 C CA . LEU A 1 99 ? 18.783 20.989 2.266 1.00 64.44 99 LEU A CA 1
ATOM 734 C C . LEU A 1 99 ? 18.075 19.885 3.016 1.00 64.44 99 LEU A C 1
ATOM 736 O O . LEU A 1 99 ? 17.596 20.152 4.117 1.00 64.44 99 LEU A O 1
ATOM 740 N N . SER A 1 100 ? 17.843 18.746 2.358 1.00 51.44 100 SER A N 1
ATOM 741 C CA . SER A 1 100 ? 17.173 17.631 2.996 1.00 51.44 100 SER A CA 1
ATOM 742 C C . SER A 1 100 ? 17.992 17.415 4.242 1.00 51.44 100 SER A C 1
ATOM 744 O O . SER A 1 100 ? 19.159 17.032 4.142 1.00 51.44 100 SER A O 1
ATOM 746 N N . VAL A 1 101 ? 17.442 17.791 5.395 1.00 46.31 101 VAL A N 1
ATOM 747 C CA . VAL A 1 101 ? 18.120 17.636 6.666 1.00 46.31 101 VAL A CA 1
ATOM 748 C C . VAL A 1 101 ? 17.998 16.149 6.970 1.00 46.31 101 VAL A C 1
ATOM 750 O O . VAL A 1 101 ? 17.333 15.715 7.896 1.00 46.31 101 VAL A O 1
ATOM 753 N N . GLU A 1 102 ? 18.673 15.335 6.159 1.00 44.00 102 GLU A N 1
ATOM 754 C CA . GLU A 1 102 ? 19.076 13.979 6.498 1.00 44.00 102 GLU A CA 1
ATOM 755 C C . GLU A 1 102 ? 20.121 14.008 7.637 1.00 44.00 102 GLU A C 1
ATOM 757 O O . GLU A 1 102 ? 20.655 12.971 8.015 1.00 44.00 102 GLU A O 1
ATOM 762 N N . GLY A 1 103 ? 20.383 15.192 8.213 1.00 45.31 103 GLY A N 1
ATOM 763 C CA . GLY A 1 103 ? 21.193 15.453 9.396 1.00 45.31 103 GLY A CA 1
ATOM 764 C C . GLY A 1 103 ? 20.421 15.872 10.656 1.00 45.31 103 GLY A C 1
ATOM 765 O O . GLY A 1 103 ? 21.066 16.316 11.591 1.00 45.31 103 GLY A O 1
ATOM 766 N N . GLU A 1 104 ? 19.090 15.723 10.743 1.00 40.25 104 GLU A N 1
ATOM 767 C CA . GLU A 1 104 ? 18.356 15.886 12.020 1.00 40.25 104 GLU A CA 1
ATOM 768 C C . GLU A 1 104 ? 17.949 14.515 12.575 1.00 40.25 104 GLU A C 1
ATOM 770 O O . GLU A 1 104 ? 16.820 14.237 12.966 1.00 40.25 104 GLU A O 1
ATOM 775 N N . ALA A 1 105 ? 18.936 13.619 12.558 1.00 44.09 105 ALA A N 1
ATOM 776 C CA . ALA A 1 105 ? 18.981 12.381 13.324 1.00 44.09 105 ALA A CA 1
ATOM 777 C C . ALA A 1 105 ? 20.138 12.419 14.341 1.00 44.09 105 ALA A C 1
ATOM 779 O O . ALA A 1 105 ? 20.634 11.366 14.741 1.00 44.09 105 ALA A O 1
ATOM 780 N N . ASP A 1 106 ? 20.555 13.623 14.757 1.00 43.00 106 ASP A N 1
ATOM 781 C CA . ASP A 1 106 ? 21.563 13.822 15.808 1.00 43.00 106 ASP A CA 1
ATOM 782 C C . ASP A 1 106 ? 20.968 13.800 17.227 1.00 43.00 106 ASP A C 1
ATOM 784 O O . ASP A 1 106 ? 21.647 14.007 18.225 1.00 43.00 106 ASP A O 1
ATOM 788 N N . LEU A 1 107 ? 19.689 13.436 17.340 1.00 43.19 107 LEU A N 1
ATOM 789 C CA . LEU A 1 107 ? 19.145 12.857 18.560 1.00 43.19 107 LEU A CA 1
ATOM 790 C C . LEU A 1 107 ? 19.002 11.352 18.356 1.00 43.19 107 LEU A C 1
ATOM 792 O O . LEU A 1 107 ? 17.906 10.791 18.286 1.00 43.19 107 LEU A O 1
ATOM 796 N N . ALA A 1 108 ? 20.152 10.675 18.305 1.00 42.91 108 ALA A N 1
ATOM 797 C CA . ALA A 1 108 ? 20.202 9.362 18.924 1.00 42.91 108 ALA A CA 1
ATOM 798 C C . ALA A 1 108 ? 19.595 9.522 20.334 1.00 42.91 108 ALA A C 1
ATOM 800 O O . ALA A 1 108 ? 20.009 10.433 21.057 1.00 42.91 108 ALA A O 1
ATOM 801 N N . PRO A 1 109 ? 18.590 8.722 20.736 1.00 43.69 109 PRO A N 1
ATOM 802 C CA . PRO A 1 109 ? 18.133 8.754 22.118 1.00 43.69 109 PRO A CA 1
ATOM 803 C C . PRO A 1 109 ? 19.363 8.583 23.022 1.00 43.69 109 PRO A C 1
ATOM 805 O O . PRO A 1 109 ? 20.230 7.779 22.668 1.00 43.69 109 PRO A O 1
ATOM 808 N N . PRO A 1 110 ? 19.488 9.326 24.136 1.00 39.78 110 PRO A N 1
ATOM 809 C CA . PRO A 1 110 ? 20.598 9.157 25.062 1.00 39.78 110 PRO A CA 1
ATOM 810 C C . PRO A 1 110 ? 20.575 7.714 25.574 1.00 39.78 110 PRO A C 1
ATOM 812 O O . PRO A 1 110 ? 19.794 7.344 26.449 1.00 39.78 110 PRO A O 1
ATOM 815 N N . LEU A 1 111 ? 21.392 6.867 24.953 1.00 43.38 111 LEU A N 1
ATOM 816 C CA . LEU A 1 111 ? 21.594 5.490 25.354 1.00 43.38 111 LEU A CA 1
ATOM 817 C C . LEU A 1 111 ? 22.550 5.523 26.543 1.00 43.38 111 LEU A C 1
ATOM 819 O O . LEU A 1 111 ? 23.766 5.501 26.380 1.00 43.38 111 LEU A O 1
ATOM 823 N N . LEU A 1 112 ? 21.974 5.580 27.744 1.00 43.00 112 LEU A N 1
ATOM 824 C CA . LEU A 1 112 ? 22.627 5.283 29.022 1.00 43.00 112 LEU A CA 1
ATOM 825 C C . LEU A 1 112 ? 22.952 3.777 29.121 1.00 43.00 112 LEU A C 1
ATOM 827 O O . LEU A 1 112 ? 22.481 3.084 30.018 1.00 43.00 112 LEU A O 1
ATOM 831 N N . GLY A 1 113 ? 23.704 3.248 28.155 1.00 46.34 113 GLY A N 1
ATOM 832 C CA . GLY A 1 113 ? 24.231 1.885 28.173 1.00 46.34 113 GLY A CA 1
ATOM 833 C C . GLY A 1 113 ? 25.762 1.912 28.261 1.00 46.34 113 GLY A C 1
ATOM 834 O O . GLY A 1 113 ? 26.370 2.705 27.545 1.00 46.34 113 GLY A O 1
ATOM 835 N N . PRO A 1 114 ? 26.399 1.065 29.090 1.00 49.03 114 PRO A N 1
ATOM 836 C CA . PRO A 1 114 ? 27.842 1.110 29.372 1.00 49.03 114 PRO A CA 1
ATOM 837 C C . PRO A 1 114 ? 28.766 0.706 28.205 1.00 49.03 114 PRO A C 1
ATOM 839 O O . PRO A 1 114 ? 29.978 0.810 28.337 1.00 49.03 114 PRO A O 1
ATOM 842 N N . ASP A 1 115 ? 28.232 0.302 27.049 1.00 51.66 115 ASP A N 1
ATOM 843 C CA . ASP A 1 115 ? 29.024 -0.200 25.917 1.00 51.66 115 ASP A CA 1
ATOM 844 C C . ASP A 1 115 ? 29.135 0.825 24.776 1.00 51.66 115 ASP A C 1
ATOM 846 O O . ASP A 1 115 ? 28.684 0.582 23.646 1.00 51.66 115 ASP A O 1
ATOM 850 N N . ARG A 1 116 ? 29.730 1.991 25.047 1.00 54.00 116 ARG A N 1
ATOM 851 C CA . ARG A 1 116 ? 30.169 2.899 23.978 1.00 54.00 116 ARG A CA 1
ATOM 852 C C . ARG A 1 116 ? 31.508 2.379 23.433 1.00 54.00 116 ARG A C 1
ATOM 854 O O . ARG A 1 116 ? 32.445 2.243 24.209 1.00 54.00 116 ARG A O 1
ATOM 861 N N . PRO A 1 117 ? 31.649 2.074 22.131 1.00 55.03 117 PRO A N 1
ATOM 862 C CA . PRO A 1 117 ? 32.973 1.880 21.557 1.00 55.03 117 PRO A CA 1
ATOM 863 C C . PRO A 1 117 ? 33.665 3.248 21.472 1.00 55.03 117 PRO A C 1
ATOM 865 O O . PRO A 1 117 ? 33.187 4.135 20.766 1.00 55.03 117 PRO A O 1
ATOM 868 N N . ASP A 1 118 ? 34.779 3.413 22.186 1.00 56.22 118 ASP A N 1
ATOM 869 C CA . ASP A 1 118 ? 35.541 4.672 22.287 1.00 56.22 118 ASP A CA 1
ATOM 870 C C . ASP A 1 118 ? 36.189 5.133 20.970 1.00 56.22 118 ASP A C 1
ATOM 872 O O . ASP A 1 118 ? 36.761 6.219 20.894 1.00 56.22 118 ASP A O 1
ATOM 876 N N . LYS A 1 119 ? 36.093 4.342 19.896 1.00 75.44 119 LYS A N 1
ATOM 877 C CA . LYS A 1 119 ? 36.665 4.691 18.596 1.00 75.44 119 LYS A CA 1
ATOM 878 C C . LYS A 1 119 ? 35.961 3.925 17.469 1.00 75.44 119 LYS A C 1
ATOM 880 O O . LYS A 1 119 ? 35.735 2.721 17.626 1.00 75.44 119 LYS A O 1
ATOM 885 N N . PRO A 1 120 ? 35.607 4.567 16.338 1.00 77.31 120 PRO A N 1
ATOM 886 C CA . PRO A 1 120 ? 35.209 3.831 15.141 1.00 77.31 120 PRO A CA 1
ATOM 887 C C . PRO A 1 120 ? 36.342 2.869 14.733 1.00 77.31 120 PRO A C 1
ATOM 889 O O . PRO A 1 120 ? 37.515 3.208 14.902 1.00 77.31 120 PRO A O 1
ATOM 892 N N . PRO A 1 121 ? 36.025 1.659 14.239 1.00 80.12 121 PRO A N 1
ATOM 893 C CA . PRO A 1 121 ? 37.043 0.689 13.852 1.00 80.12 121 PRO A CA 1
ATOM 894 C C . PRO A 1 121 ? 37.879 1.255 12.700 1.00 80.12 121 PRO A C 1
ATOM 896 O O . PRO A 1 121 ? 37.368 1.458 11.604 1.00 80.12 121 PRO A O 1
ATOM 899 N N . GLU A 1 122 ? 39.164 1.508 12.954 1.00 84.50 122 GLU A N 1
ATOM 900 C CA . GLU A 1 122 ? 40.070 2.133 11.976 1.00 84.50 122 GLU A CA 1
ATOM 901 C C . GLU A 1 122 ? 40.421 1.209 10.800 1.00 84.50 122 GLU A C 1
ATOM 903 O O . GLU A 1 122 ? 40.919 1.683 9.789 1.00 84.50 122 GLU A O 1
ATOM 908 N N . HIS A 1 123 ? 40.163 -0.097 10.918 1.00 89.69 123 HIS A N 1
ATOM 909 C CA . HIS A 1 123 ? 40.417 -1.090 9.873 1.00 89.69 123 HIS A CA 1
ATOM 910 C C . HIS A 1 123 ? 39.246 -2.080 9.804 1.00 89.69 123 HIS A C 1
ATOM 912 O O . HIS A 1 123 ? 39.041 -2.871 10.734 1.00 89.69 123 HIS A O 1
ATOM 918 N N . LEU A 1 124 ? 38.474 -2.009 8.717 1.00 94.56 124 LEU A N 1
ATOM 919 C CA . LEU A 1 124 ? 37.451 -2.987 8.343 1.00 94.56 124 LEU A CA 1
ATOM 920 C C . LEU A 1 124 ? 37.890 -3.669 7.049 1.00 94.56 124 LEU A C 1
ATOM 922 O O . LEU A 1 124 ? 38.115 -2.992 6.047 1.00 94.56 124 LEU A O 1
ATOM 926 N N . GLU A 1 125 ? 38.003 -4.992 7.067 1.00 95.38 125 GLU A N 1
ATOM 927 C CA . GLU A 1 125 ? 38.380 -5.763 5.878 1.00 95.38 125 GLU A CA 1
ATOM 928 C C . GLU A 1 125 ? 37.141 -6.216 5.098 1.00 95.38 125 GLU A C 1
ATOM 930 O O . GLU A 1 125 ? 36.097 -6.534 5.673 1.00 95.38 125 GLU A O 1
ATOM 935 N N . VAL A 1 126 ? 37.244 -6.279 3.768 1.00 95.50 126 VAL A N 1
ATOM 936 C CA . VAL A 1 126 ? 36.177 -6.848 2.932 1.00 95.50 126 VAL A CA 1
ATOM 937 C C . VAL A 1 126 ? 36.000 -8.327 3.283 1.00 95.50 126 VAL A C 1
ATOM 939 O O . VAL A 1 126 ? 36.945 -9.108 3.229 1.00 95.50 126 VAL A O 1
ATOM 942 N N . GLY A 1 127 ? 34.777 -8.712 3.643 1.00 94.62 127 GLY A N 1
ATOM 943 C CA . GLY A 1 127 ? 34.422 -10.036 4.156 1.00 94.62 127 GLY A CA 1
ATOM 944 C C . GLY A 1 127 ? 34.344 -10.121 5.685 1.00 94.62 127 GLY A C 1
ATOM 945 O O . GLY A 1 127 ? 33.840 -11.121 6.205 1.00 94.62 127 GLY A O 1
ATOM 946 N N . GLU A 1 128 ? 34.776 -9.089 6.419 1.00 95.94 128 GLU A N 1
ATOM 947 C CA . GLU A 1 128 ? 34.711 -9.074 7.883 1.00 95.94 128 GLU A CA 1
ATOM 948 C C . GLU A 1 128 ? 33.252 -9.046 8.373 1.00 95.94 128 GLU A C 1
ATOM 950 O O . GLU A 1 128 ? 32.392 -8.331 7.845 1.00 95.94 128 GLU A O 1
ATOM 955 N N . ARG A 1 129 ? 32.960 -9.841 9.411 1.00 96.19 129 ARG A N 1
ATOM 956 C CA . ARG A 1 129 ? 31.645 -9.862 10.063 1.00 96.19 129 ARG A CA 1
ATOM 957 C C . ARG A 1 129 ? 31.552 -8.727 11.074 1.00 96.19 129 ARG A C 1
ATOM 959 O O . ARG A 1 129 ? 32.261 -8.700 12.079 1.00 96.19 129 ARG A O 1
ATOM 966 N N . VAL A 1 130 ? 30.606 -7.830 10.849 1.00 96.75 130 VAL A N 1
ATOM 967 C CA . VAL A 1 130 ? 30.357 -6.657 11.688 1.00 96.75 130 VAL A CA 1
ATOM 968 C C . VAL A 1 130 ? 28.923 -6.658 12.213 1.00 96.75 130 VAL A C 1
ATOM 970 O O . VAL A 1 130 ? 28.066 -7.431 11.783 1.00 96.75 130 VAL A O 1
ATOM 973 N N . LYS A 1 131 ? 28.642 -5.789 13.182 1.00 96.50 131 LYS A N 1
ATOM 974 C CA . LYS A 1 131 ? 27.284 -5.441 13.600 1.00 96.50 131 LYS A CA 1
ATOM 975 C C . LYS A 1 131 ? 26.972 -4.025 13.127 1.00 96.50 131 LYS A C 1
ATOM 977 O O . LYS A 1 131 ? 27.738 -3.108 13.404 1.00 96.50 131 LYS A O 1
ATOM 982 N N . TYR A 1 132 ? 25.824 -3.851 12.482 1.00 97.00 132 TYR A N 1
ATOM 983 C CA . TYR A 1 132 ? 25.299 -2.572 12.009 1.00 97.00 132 TYR A CA 1
ATOM 984 C C . TYR A 1 132 ? 24.091 -2.127 12.835 1.00 97.00 132 TYR A C 1
ATOM 986 O O . TYR A 1 132 ? 23.167 -2.911 13.050 1.00 97.00 132 TYR A O 1
ATOM 994 N N . TRP A 1 133 ? 24.065 -0.878 13.297 1.00 96.94 133 TRP A N 1
ATOM 995 C CA . TRP A 1 133 ? 22.892 -0.305 13.955 1.00 96.94 133 TRP A CA 1
ATOM 996 C C . TRP A 1 133 ? 21.846 0.111 12.918 1.00 96.94 133 TRP A C 1
ATOM 998 O O . TRP A 1 133 ? 21.975 1.144 12.252 1.00 96.94 133 TRP A O 1
ATOM 1008 N N . SER A 1 134 ? 20.782 -0.683 12.797 1.00 94.81 134 SER A N 1
ATOM 1009 C CA . SER A 1 134 ? 19.673 -0.369 11.901 1.00 94.81 134 SER A CA 1
ATOM 1010 C C . SER A 1 134 ? 18.642 0.501 12.612 1.00 94.81 134 SER A C 1
ATOM 1012 O O . SER A 1 134 ? 17.921 0.024 13.486 1.00 94.81 134 SER A O 1
ATOM 1014 N N . ALA A 1 135 ? 18.531 1.770 12.210 1.00 86.56 135 ALA A N 1
ATOM 1015 C CA . ALA A 1 135 ? 17.548 2.698 12.777 1.00 86.56 135 ALA A CA 1
ATOM 1016 C C . ALA A 1 135 ? 16.096 2.256 12.527 1.00 86.56 135 ALA A C 1
ATOM 1018 O O . ALA A 1 135 ? 15.243 2.473 13.380 1.00 86.56 135 ALA A O 1
ATOM 1019 N N . SER A 1 136 ? 15.818 1.594 11.399 1.00 83.44 136 SER A N 1
ATOM 1020 C CA . SER A 1 136 ? 14.477 1.077 11.095 1.00 83.44 136 SER A CA 1
ATOM 1021 C C . SER A 1 136 ? 14.086 -0.117 11.968 1.00 83.44 136 SER A C 1
ATOM 1023 O O . SER A 1 136 ? 12.903 -0.324 12.215 1.00 83.44 136 SER A O 1
ATOM 1025 N N . VAL A 1 137 ? 15.066 -0.896 12.443 1.00 85.38 137 VAL A N 1
ATOM 1026 C CA . VAL A 1 137 ? 14.837 -2.081 13.291 1.00 85.38 137 VAL A CA 1
ATOM 1027 C C . VAL A 1 137 ? 15.086 -1.773 14.776 1.00 85.38 137 VAL A C 1
ATOM 1029 O O . VAL A 1 137 ? 14.687 -2.550 15.638 1.00 85.38 137 VAL A O 1
ATOM 1032 N N . GLY A 1 138 ? 15.743 -0.655 15.097 1.00 91.25 138 GLY A N 1
ATOM 1033 C CA . GLY A 1 138 ? 16.070 -0.255 16.468 1.00 91.25 138 GLY A CA 1
ATOM 1034 C C . GLY A 1 138 ? 17.036 -1.208 17.180 1.00 91.25 138 GLY A C 1
ATOM 1035 O O . GLY A 1 138 ? 16.984 -1.324 18.401 1.00 91.25 138 GLY A O 1
ATOM 1036 N N . ARG A 1 139 ? 17.881 -1.940 16.436 1.00 94.81 139 ARG A N 1
ATOM 1037 C CA . ARG A 1 139 ? 18.850 -2.894 17.004 1.00 94.81 139 ARG A CA 1
ATOM 1038 C C . ARG A 1 139 ? 20.091 -3.073 16.134 1.00 94.81 139 ARG A C 1
ATOM 1040 O O . ARG A 1 139 ? 20.086 -2.776 14.939 1.00 94.81 139 ARG A O 1
ATOM 1047 N N . TRP A 1 140 ? 21.130 -3.647 16.738 1.00 95.69 140 TRP A N 1
ATOM 1048 C CA . TRP A 1 140 ? 22.310 -4.142 16.032 1.00 95.69 140 TRP A CA 1
ATOM 1049 C C . TRP A 1 140 ? 21.966 -5.409 15.239 1.00 95.69 140 TRP A C 1
ATOM 1051 O O . TRP A 1 140 ? 21.514 -6.397 15.818 1.00 95.69 140 TRP A O 1
ATOM 1061 N N . VAL A 1 141 ? 22.203 -5.396 13.931 1.00 95.56 141 VAL A N 1
ATOM 1062 C CA . VAL A 1 141 ? 22.049 -6.549 13.033 1.00 95.56 141 VAL A CA 1
ATOM 1063 C C . VAL A 1 141 ? 23.421 -7.017 12.555 1.00 95.56 141 VAL A C 1
ATOM 1065 O O . VAL A 1 141 ? 24.314 -6.199 12.361 1.00 95.56 141 VAL A O 1
ATOM 1068 N N . ALA A 1 142 ? 23.617 -8.328 12.414 1.00 96.38 142 ALA A N 1
ATOM 1069 C CA . ALA A 1 142 ? 24.850 -8.867 11.842 1.00 96.38 142 ALA A CA 1
ATOM 1070 C C . ALA A 1 142 ? 24.906 -8.548 10.344 1.00 96.38 142 ALA A C 1
ATOM 1072 O O . ALA A 1 142 ? 23.886 -8.660 9.667 1.00 96.38 142 ALA A O 1
ATOM 1073 N N . ALA A 1 143 ? 26.077 -8.155 9.859 1.00 96.12 143 ALA A N 1
ATOM 1074 C CA . ALA A 1 143 ? 26.323 -7.792 8.471 1.00 96.12 143 ALA A CA 1
ATOM 1075 C C . ALA A 1 143 ? 27.743 -8.204 8.056 1.00 96.12 143 ALA A C 1
ATOM 1077 O O . ALA A 1 143 ? 28.595 -8.482 8.909 1.00 96.12 143 ALA A O 1
ATOM 1078 N N . VAL A 1 144 ? 27.995 -8.234 6.752 1.00 97.06 144 VAL A N 1
ATOM 1079 C CA . VAL A 1 144 ? 29.316 -8.488 6.162 1.00 97.06 144 VAL A CA 1
ATOM 1080 C C . VAL A 1 144 ? 29.767 -7.243 5.408 1.00 97.06 144 VAL A C 1
ATOM 1082 O O . VAL A 1 144 ? 28.994 -6.682 4.629 1.00 97.06 144 VAL A O 1
ATOM 1085 N N . VAL A 1 145 ? 31.007 -6.809 5.644 1.00 97.31 145 VAL A N 1
ATOM 1086 C CA . VAL A 1 145 ? 31.617 -5.681 4.925 1.00 97.31 145 VAL A CA 1
ATOM 1087 C C . VAL A 1 145 ? 31.875 -6.095 3.475 1.00 97.31 145 VAL A C 1
ATOM 1089 O O . VAL A 1 145 ? 32.603 -7.050 3.223 1.00 97.31 145 VAL A O 1
ATOM 1092 N N . LEU A 1 146 ? 31.271 -5.399 2.515 1.00 96.06 146 LEU A N 1
ATOM 1093 C CA . LEU A 1 146 ? 31.464 -5.620 1.077 1.00 96.06 146 LEU A CA 1
ATOM 1094 C C . LEU A 1 146 ? 32.529 -4.691 0.486 1.00 96.06 146 LEU A C 1
ATOM 1096 O O . LEU A 1 146 ? 33.277 -5.098 -0.398 1.00 96.06 146 LEU A O 1
ATOM 1100 N N . SER A 1 147 ? 32.595 -3.454 0.973 1.00 95.00 147 SER A N 1
ATOM 1101 C CA . SER A 1 147 ? 33.614 -2.457 0.639 1.00 95.00 147 SER A CA 1
ATOM 1102 C C . SER A 1 147 ? 33.802 -1.536 1.848 1.00 95.00 147 SER A C 1
ATOM 1104 O O . SER A 1 147 ? 32.860 -1.301 2.613 1.00 95.00 147 SER A O 1
ATOM 1106 N N . ALA A 1 148 ? 35.016 -1.034 2.056 1.00 91.62 148 ALA A N 1
ATOM 1107 C CA . ALA A 1 148 ? 35.317 -0.100 3.134 1.00 91.62 148 ALA A CA 1
ATOM 1108 C C . ALA A 1 148 ? 36.044 1.121 2.560 1.00 91.62 148 ALA A C 1
ATOM 1110 O O . ALA A 1 148 ? 37.263 1.105 2.411 1.00 91.62 148 ALA A O 1
ATOM 1111 N N . ASP A 1 149 ? 35.291 2.180 2.260 1.00 89.62 149 ASP A N 1
ATOM 1112 C CA . ASP A 1 149 ? 35.847 3.473 1.859 1.00 89.62 149 ASP A CA 1
ATOM 1113 C C . ASP A 1 149 ? 36.053 4.341 3.103 1.00 89.62 149 ASP A C 1
ATOM 1115 O O . ASP A 1 149 ? 35.228 5.171 3.494 1.00 89.62 149 ASP A O 1
ATOM 1119 N N . ILE A 1 150 ? 37.195 4.120 3.758 1.00 84.38 150 ILE A N 1
ATOM 1120 C CA . ILE A 1 150 ? 37.553 4.791 5.017 1.00 84.38 150 ILE A CA 1
ATOM 1121 C C . ILE A 1 150 ? 37.579 6.322 4.845 1.00 84.38 150 ILE A C 1
ATOM 1123 O O . ILE A 1 150 ? 37.213 7.042 5.773 1.00 84.38 150 ILE A O 1
ATOM 1127 N N . GLY A 1 151 ? 37.939 6.817 3.653 1.00 86.31 151 GLY A N 1
ATOM 1128 C CA . GLY A 1 151 ? 38.021 8.251 3.351 1.00 86.31 151 GLY A CA 1
ATOM 1129 C C . GLY A 1 151 ? 36.695 9.006 3.498 1.00 86.31 151 GLY A C 1
ATOM 1130 O O . GLY A 1 151 ? 36.697 10.143 3.959 1.00 86.31 151 GLY A O 1
ATOM 1131 N N . ASP A 1 152 ? 35.568 8.355 3.200 1.00 87.56 152 ASP A N 1
ATOM 1132 C CA . ASP A 1 152 ? 34.239 8.984 3.219 1.00 87.56 152 ASP A CA 1
ATOM 1133 C C . ASP A 1 152 ? 33.456 8.698 4.511 1.00 87.56 152 ASP A C 1
ATOM 1135 O O . ASP A 1 152 ? 32.302 9.114 4.665 1.00 87.56 152 ASP A O 1
ATOM 1139 N N . GLY A 1 153 ? 34.047 7.945 5.447 1.00 93.12 153 GLY A N 1
ATOM 1140 C CA . GLY A 1 153 ? 33.359 7.506 6.661 1.00 93.12 153 GLY A CA 1
ATOM 1141 C C . GLY A 1 153 ? 32.161 6.589 6.378 1.00 93.12 153 GLY A C 1
ATOM 1142 O O . GLY A 1 153 ? 31.244 6.498 7.205 1.00 93.12 153 GLY A O 1
ATOM 1143 N N . ARG A 1 154 ? 32.145 5.910 5.221 1.00 96.06 154 ARG A N 1
ATOM 1144 C CA . ARG A 1 154 ? 31.076 4.995 4.793 1.00 96.06 154 ARG A CA 1
ATOM 1145 C C . ARG A 1 154 ? 31.640 3.629 4.401 1.00 96.06 154 ARG A C 1
ATOM 1147 O O . ARG A 1 154 ? 32.749 3.513 3.899 1.00 96.06 154 ARG A O 1
ATOM 1154 N N . CYS A 1 155 ? 30.863 2.581 4.629 1.00 96.38 155 CYS A N 1
ATOM 1155 C CA . CYS A 1 155 ? 31.163 1.240 4.142 1.00 96.38 155 CYS A CA 1
ATOM 1156 C C . CYS A 1 155 ? 29.916 0.612 3.523 1.00 96.38 155 CYS A C 1
ATOM 1158 O O . CYS A 1 155 ? 28.789 0.871 3.960 1.00 96.38 155 CYS A O 1
ATOM 1160 N N . ASP A 1 156 ? 30.100 -0.215 2.500 1.00 96.94 156 ASP A N 1
ATOM 1161 C CA . ASP A 1 156 ? 29.001 -1.006 1.968 1.00 96.94 156 ASP A CA 1
ATOM 1162 C C . ASP A 1 156 ? 28.882 -2.292 2.769 1.00 96.94 156 ASP A C 1
ATOM 1164 O O . ASP A 1 156 ? 29.828 -3.070 2.888 1.00 96.94 156 ASP A O 1
ATOM 1168 N N . LEU A 1 157 ? 27.695 -2.523 3.313 1.00 97.06 157 LEU A N 1
ATOM 1169 C CA . LEU A 1 157 ? 27.335 -3.766 3.976 1.00 97.06 157 LEU A CA 1
ATOM 1170 C C . LEU A 1 157 ? 26.391 -4.566 3.079 1.00 97.06 157 LEU A C 1
ATOM 1172 O O . LEU A 1 157 ? 25.595 -3.982 2.340 1.00 97.06 157 LEU A O 1
ATOM 1176 N N . ASP A 1 158 ? 26.398 -5.890 3.213 1.00 96.56 158 ASP A N 1
ATOM 1177 C CA . ASP A 1 158 ? 25.464 -6.806 2.535 1.00 96.56 158 ASP A CA 1
ATOM 1178 C C . ASP A 1 158 ? 23.982 -6.433 2.712 1.00 96.56 158 ASP A C 1
ATOM 1180 O O . ASP A 1 158 ? 23.160 -6.670 1.826 1.00 96.56 158 ASP A O 1
ATOM 1184 N N . LEU A 1 159 ? 23.647 -5.795 3.834 1.00 94.81 159 LEU A N 1
ATOM 1185 C CA . LEU A 1 159 ? 22.294 -5.336 4.147 1.00 94.81 159 LEU A CA 1
ATOM 1186 C C . LEU A 1 159 ? 22.045 -3.849 3.845 1.00 94.81 159 LEU A C 1
ATOM 1188 O O . LEU A 1 159 ? 20.885 -3.426 3.806 1.00 94.81 159 LEU A O 1
ATOM 1192 N N . LYS A 1 160 ? 23.094 -3.028 3.692 1.00 94.69 160 LYS A N 1
ATOM 1193 C CA . LYS A 1 160 ? 22.961 -1.570 3.548 1.00 94.69 160 LYS A CA 1
ATOM 1194 C C . LYS A 1 160 ? 24.184 -0.954 2.843 1.00 94.69 160 LYS A C 1
ATOM 1196 O O . LYS A 1 160 ? 25.220 -0.806 3.489 1.00 94.69 160 LYS A O 1
ATOM 1201 N N . PRO A 1 161 ? 24.057 -0.518 1.574 1.00 95.06 161 PRO A N 1
ATOM 1202 C CA . PRO A 1 161 ? 25.104 0.257 0.913 1.00 95.06 161 PRO A CA 1
ATOM 1203 C C . PRO A 1 161 ? 25.217 1.662 1.525 1.00 95.06 161 PRO A C 1
ATOM 1205 O O . PRO A 1 161 ? 24.201 2.255 1.929 1.00 95.06 161 PRO A O 1
ATOM 1208 N N . GLY A 1 162 ? 26.446 2.175 1.598 1.00 94.88 162 GLY A N 1
ATOM 1209 C CA . GLY A 1 162 ? 26.794 3.478 2.161 1.00 94.88 162 GLY A CA 1
ATOM 1210 C C . GLY A 1 162 ? 26.466 3.623 3.649 1.00 94.88 162 GLY A C 1
ATOM 1211 O O . GLY A 1 162 ? 26.016 4.689 4.077 1.00 94.88 162 GLY A O 1
ATOM 1212 N N . ALA A 1 163 ? 26.610 2.558 4.440 1.00 95.56 163 ALA A N 1
ATOM 1213 C CA . ALA A 1 163 ? 26.391 2.611 5.879 1.00 95.56 163 ALA A CA 1
ATOM 1214 C C . ALA A 1 163 ? 27.458 3.503 6.546 1.00 95.56 163 ALA A C 1
ATOM 1216 O O . ALA A 1 163 ? 28.647 3.309 6.305 1.00 95.56 163 ALA A O 1
ATOM 1217 N N . PRO A 1 164 ? 27.076 4.476 7.395 1.00 95.62 164 PRO A N 1
ATOM 1218 C CA . PRO A 1 164 ? 28.057 5.301 8.095 1.00 95.62 164 PRO A CA 1
ATOM 1219 C C . PRO A 1 164 ? 28.860 4.441 9.079 1.00 95.62 164 PRO A C 1
ATOM 1221 O O . PRO A 1 164 ? 28.258 3.700 9.864 1.00 95.62 164 PRO A O 1
ATOM 1224 N N . LEU A 1 165 ? 30.195 4.571 9.088 1.00 94.44 165 LEU A N 1
ATOM 1225 C CA . LEU A 1 165 ? 31.083 3.783 9.962 1.00 94.44 165 LEU A CA 1
ATOM 1226 C C . LEU A 1 165 ? 30.735 3.940 11.450 1.00 94.44 165 LEU A C 1
ATOM 1228 O O . LEU A 1 165 ? 30.869 2.989 12.211 1.00 94.44 165 LEU A O 1
ATOM 1232 N N . ALA A 1 166 ? 30.194 5.092 11.860 1.00 94.12 166 ALA A N 1
ATOM 1233 C CA . ALA A 1 166 ? 29.710 5.328 13.225 1.00 94.12 166 ALA A CA 1
ATOM 1234 C C . ALA A 1 166 ? 28.585 4.365 13.663 1.00 94.12 166 ALA A C 1
ATOM 1236 O O . ALA A 1 166 ? 28.318 4.208 14.853 1.00 94.12 166 ALA A O 1
ATOM 1237 N N . ARG A 1 167 ? 27.909 3.711 12.709 1.00 94.81 167 ARG A N 1
ATOM 1238 C CA . ARG A 1 167 ? 26.875 2.696 12.956 1.00 94.81 167 ARG A CA 1
ATOM 1239 C C . ARG A 1 167 ? 27.380 1.273 12.773 1.00 94.81 167 ARG A C 1
ATOM 1241 O O . ARG A 1 167 ? 26.564 0.354 12.780 1.00 94.81 167 ARG A O 1
ATOM 1248 N N . VAL A 1 168 ? 28.681 1.075 12.605 1.00 95.38 168 VAL A N 1
ATOM 1249 C CA . VAL A 1 168 ? 29.294 -0.234 12.394 1.00 95.38 168 VAL A CA 1
ATOM 1250 C C . VAL A 1 168 ? 30.271 -0.514 13.526 1.00 95.38 168 VAL A C 1
ATOM 1252 O O . VAL A 1 168 ? 31.096 0.322 13.877 1.00 95.38 168 VAL A O 1
ATOM 1255 N N . ARG A 1 169 ? 30.180 -1.706 14.116 1.00 95.75 169 ARG A N 1
ATOM 1256 C CA . ARG A 1 169 ? 31.145 -2.189 15.112 1.00 95.75 169 ARG A CA 1
ATOM 1257 C C . ARG A 1 169 ? 31.585 -3.605 14.783 1.00 95.75 169 ARG A C 1
ATOM 1259 O O . ARG A 1 169 ? 30.788 -4.382 14.253 1.00 95.75 169 ARG A O 1
ATOM 1266 N N . LYS A 1 170 ? 32.822 -3.963 15.129 1.00 94.56 170 LYS A N 1
ATOM 1267 C CA . LYS A 1 170 ? 33.310 -5.339 14.966 1.00 94.56 170 LYS A CA 1
ATOM 1268 C C . LYS A 1 170 ? 32.436 -6.295 15.775 1.00 94.56 170 LYS A C 1
ATOM 1270 O O . LYS A 1 170 ? 32.031 -5.986 16.900 1.00 94.56 170 LYS A O 1
ATOM 1275 N N . ALA A 1 171 ? 32.085 -7.436 15.186 1.00 90.94 171 ALA A N 1
ATOM 1276 C CA . ALA A 1 171 ? 31.475 -8.500 15.966 1.00 90.94 171 ALA A CA 1
ATOM 1277 C C . ALA A 1 171 ? 32.531 -9.006 16.959 1.00 90.94 171 ALA A C 1
ATOM 1279 O O . ALA A 1 171 ? 33.669 -9.243 16.567 1.00 90.94 171 ALA A O 1
ATOM 1280 N N . ALA A 1 172 ? 32.171 -9.138 18.240 1.00 85.25 172 ALA A N 1
ATOM 1281 C CA . ALA A 1 172 ? 33.068 -9.759 19.208 1.00 85.25 172 ALA A CA 1
ATOM 1282 C C . ALA A 1 172 ? 33.494 -11.135 18.664 1.00 85.25 172 ALA A C 1
ATOM 1284 O O . ALA A 1 172 ? 32.622 -11.855 18.154 1.00 85.25 172 ALA A O 1
ATOM 1285 N N . PRO A 1 173 ? 34.793 -11.487 18.723 1.00 78.00 173 PRO A N 1
ATOM 1286 C CA . PRO A 1 173 ? 35.240 -12.803 18.301 1.00 78.00 173 PRO A CA 1
ATOM 1287 C C . PRO A 1 173 ? 34.416 -13.852 19.056 1.00 78.00 173 PRO A C 1
ATOM 1289 O O . PRO A 1 173 ? 34.125 -13.653 20.241 1.00 78.00 173 PRO A O 1
ATOM 1292 N N . PRO A 1 174 ? 33.974 -14.930 18.386 1.00 71.31 174 PRO A N 1
ATOM 1293 C CA . PRO A 1 174 ? 33.258 -15.998 19.062 1.00 71.31 174 PRO A CA 1
ATOM 1294 C C . PRO A 1 174 ? 34.155 -16.495 20.191 1.00 71.31 174 PRO A C 1
ATOM 1296 O O . PRO A 1 174 ? 35.263 -16.956 19.932 1.00 71.31 174 PRO A O 1
ATOM 1299 N N . VAL A 1 175 ? 33.712 -16.318 21.438 1.00 74.25 175 VAL A N 1
ATOM 1300 C CA . VAL A 1 175 ? 34.488 -16.723 22.610 1.00 74.25 175 VAL A CA 1
ATOM 1301 C C . VAL A 1 175 ? 34.763 -18.223 22.464 1.00 74.25 175 VAL A C 1
ATOM 1303 O O . VAL A 1 175 ? 33.801 -19.000 22.418 1.00 74.25 175 VAL A O 1
ATOM 1306 N N . PRO A 1 176 ? 36.034 -18.648 22.344 1.00 55.69 176 PRO A N 1
ATOM 1307 C CA . PRO A 1 176 ? 36.376 -20.059 22.252 1.00 55.69 176 PRO A CA 1
ATOM 1308 C C . PRO A 1 176 ? 36.091 -20.699 23.616 1.00 55.69 176 PRO A C 1
ATOM 1310 O O . PRO A 1 176 ? 36.915 -20.652 24.520 1.00 55.69 176 PRO A O 1
ATOM 1313 N N . GLY A 1 177 ? 34.874 -21.214 23.804 1.00 49.47 177 GLY A N 1
ATOM 1314 C CA . GLY A 1 177 ? 34.460 -21.820 25.074 1.00 49.47 177 GLY A CA 1
ATOM 1315 C C . GLY A 1 177 ? 32.966 -22.103 25.241 1.00 49.47 177 GLY A C 1
ATOM 1316 O O . GLY A 1 177 ? 32.606 -22.875 26.121 1.00 49.47 177 GLY A O 1
ATOM 1317 N N . ALA A 1 178 ? 32.087 -21.550 24.398 1.00 48.88 178 ALA A N 1
ATOM 1318 C CA . ALA A 1 178 ? 30.639 -21.780 24.483 1.00 48.88 178 ALA A CA 1
ATOM 1319 C C . ALA A 1 178 ? 30.093 -22.528 23.251 1.00 48.88 178 ALA A C 1
ATOM 1321 O O . ALA A 1 178 ? 29.266 -22.001 22.512 1.00 48.88 178 ALA A O 1
ATOM 1322 N N . ALA A 1 179 ? 30.583 -23.747 23.010 1.00 42.94 179 ALA A N 1
ATOM 1323 C CA . ALA A 1 179 ? 29.976 -24.697 22.073 1.00 42.94 179 ALA A CA 1
ATOM 1324 C C . ALA A 1 179 ? 30.375 -26.142 22.432 1.00 42.94 179 ALA A C 1
ATOM 1326 O O . ALA A 1 179 ? 31.348 -26.681 21.911 1.00 42.94 179 ALA A O 1
ATOM 1327 N N . GLN A 1 180 ? 29.608 -26.779 23.319 1.00 41.84 180 GLN A N 1
ATOM 1328 C CA . GLN A 1 180 ? 29.417 -28.230 23.288 1.00 41.84 180 GLN A CA 1
ATOM 1329 C C . GLN A 1 180 ? 28.030 -28.495 22.697 1.00 41.84 180 GLN A C 1
ATOM 1331 O O . GLN A 1 180 ? 27.034 -28.002 23.220 1.00 41.84 180 GLN A O 1
ATOM 1336 N N . GLY A 1 181 ? 27.991 -29.286 21.623 1.00 41.75 181 GLY A N 1
ATOM 1337 C CA . GLY A 1 181 ? 26.785 -29.956 21.136 1.00 41.75 181 GLY A CA 1
ATOM 1338 C C . GLY A 1 181 ? 26.200 -29.396 19.841 1.00 41.75 181 GLY A C 1
ATOM 1339 O O . GLY A 1 181 ? 25.267 -28.600 19.876 1.00 41.75 181 GLY A O 1
ATOM 1340 N N . GLY A 1 182 ? 26.699 -29.874 18.698 1.00 34.28 182 GLY A N 1
ATOM 1341 C CA . GLY A 1 182 ? 26.023 -29.714 17.408 1.00 34.28 182 GLY A CA 1
ATOM 1342 C C . GLY A 1 182 ? 26.975 -29.696 16.218 1.00 34.28 182 GLY A C 1
ATOM 1343 O O . GLY A 1 182 ? 27.267 -28.630 15.686 1.00 34.28 182 GLY A O 1
ATOM 1344 N N . GLU A 1 183 ? 27.456 -30.872 15.814 1.00 37.06 183 GLU A N 1
ATOM 1345 C CA . GLU A 1 183 ? 28.166 -31.105 14.551 1.00 37.06 183 GLU A CA 1
ATOM 1346 C C . GLU A 1 183 ? 27.412 -30.497 13.356 1.00 37.06 183 GLU A C 1
ATOM 1348 O O . GLU A 1 183 ? 26.249 -30.816 13.107 1.00 37.06 183 GLU A O 1
ATOM 1353 N N . ALA A 1 184 ? 28.102 -29.658 12.582 1.00 33.12 184 ALA A N 1
ATOM 1354 C CA . ALA A 1 184 ? 27.710 -29.283 11.229 1.00 33.12 184 ALA A CA 1
ATOM 1355 C C . ALA A 1 184 ? 28.865 -29.644 10.275 1.00 33.12 184 ALA A C 1
ATOM 1357 O O . ALA A 1 184 ? 30.019 -29.331 10.583 1.00 33.12 184 ALA A O 1
ATOM 1358 N N . PRO A 1 185 ? 28.591 -30.309 9.137 1.00 44.81 185 PRO A N 1
ATOM 1359 C CA . PRO A 1 185 ? 29.629 -30.859 8.277 1.00 44.81 185 PRO A CA 1
ATOM 1360 C C . PRO A 1 185 ? 30.319 -29.781 7.432 1.00 44.81 185 PRO A C 1
ATOM 1362 O O . PRO A 1 185 ? 29.703 -28.827 6.948 1.00 44.81 185 PRO A O 1
ATOM 1365 N N . ALA A 1 186 ? 31.624 -29.979 7.255 1.00 30.62 186 ALA A N 1
ATOM 1366 C CA . ALA A 1 186 ? 32.528 -29.163 6.460 1.00 30.62 186 ALA A CA 1
ATOM 1367 C C . ALA A 1 186 ? 32.126 -29.126 4.974 1.00 30.62 186 ALA A C 1
ATOM 1369 O O . ALA A 1 186 ? 31.885 -30.162 4.357 1.00 30.62 186 ALA A O 1
ATOM 1370 N N . TRP A 1 187 ? 32.114 -27.929 4.386 1.00 36.88 187 TRP A N 1
ATOM 1371 C CA . TRP A 1 187 ? 31.997 -27.735 2.940 1.00 36.88 187 TRP A CA 1
ATOM 1372 C C . TRP A 1 187 ? 33.392 -27.515 2.338 1.00 36.88 187 TRP A C 1
ATOM 1374 O O . TRP A 1 187 ? 34.127 -26.663 2.844 1.00 36.88 187 TRP A O 1
ATOM 1384 N N . PRO A 1 188 ? 33.773 -28.216 1.255 1.00 37.44 188 PRO A N 1
ATOM 1385 C CA . PRO A 1 188 ? 34.999 -27.917 0.532 1.00 37.44 188 PRO A CA 1
ATOM 1386 C C . PRO A 1 188 ? 34.807 -26.660 -0.324 1.00 37.44 188 PRO A C 1
ATOM 1388 O O . PRO A 1 188 ? 33.865 -26.544 -1.107 1.00 37.44 188 PRO A O 1
ATOM 1391 N N . SER A 1 189 ? 35.731 -25.717 -0.169 1.00 35.09 189 SER A N 1
ATOM 1392 C CA . SER A 1 189 ? 35.833 -24.502 -0.968 1.00 35.09 189 SER A CA 1
ATOM 1393 C C . SER A 1 189 ? 37.070 -24.620 -1.851 1.00 35.09 189 SER A C 1
ATOM 1395 O O . SER A 1 189 ? 38.163 -24.793 -1.319 1.00 35.09 189 SER A O 1
ATOM 1397 N N . THR A 1 190 ? 36.912 -24.568 -3.176 1.00 33.91 190 THR A N 1
ATOM 1398 C CA . THR A 1 190 ? 37.823 -23.873 -4.112 1.00 33.91 190 THR A CA 1
ATOM 1399 C C . THR A 1 190 ? 37.334 -24.013 -5.558 1.00 33.91 190 THR A C 1
ATOM 1401 O O . THR A 1 190 ? 37.218 -25.106 -6.101 1.00 33.91 190 THR A O 1
ATOM 1404 N N . GLY A 1 191 ? 37.066 -22.872 -6.196 1.00 32.22 191 GLY A N 1
ATOM 1405 C CA . GLY A 1 191 ? 36.827 -22.733 -7.633 1.00 32.22 191 GLY A CA 1
ATOM 1406 C C . GLY A 1 191 ? 36.611 -21.254 -8.000 1.00 32.22 191 GLY A C 1
ATOM 1407 O O . GLY A 1 191 ? 35.881 -20.570 -7.279 1.00 32.22 191 GLY A O 1
ATOM 1408 N N . PRO A 1 192 ? 37.251 -20.721 -9.062 1.00 39.91 192 PRO A N 1
ATOM 1409 C CA . PRO A 1 192 ? 37.288 -19.285 -9.349 1.00 39.91 192 PRO A CA 1
ATOM 1410 C C . PRO A 1 192 ? 35.953 -18.809 -9.939 1.00 39.91 192 PRO A C 1
ATOM 1412 O O . PRO A 1 192 ? 35.467 -19.357 -10.928 1.00 39.91 192 PRO A O 1
ATOM 1415 N N . ARG A 1 193 ? 35.337 -17.789 -9.324 1.00 36.44 193 ARG A N 1
ATOM 1416 C CA . ARG A 1 193 ? 34.005 -17.282 -9.696 1.00 36.44 193 ARG A CA 1
ATOM 1417 C C . ARG A 1 193 ? 34.098 -15.970 -10.474 1.00 36.44 193 ARG A C 1
ATOM 1419 O O . ARG A 1 193 ? 34.672 -14.997 -9.996 1.00 36.44 193 ARG A O 1
ATOM 1426 N N . GLY A 1 194 ? 33.501 -15.985 -11.666 1.00 37.47 194 GLY A N 1
ATOM 1427 C CA . GLY A 1 194 ? 33.308 -14.842 -12.557 1.00 37.47 194 GLY A CA 1
ATOM 1428 C 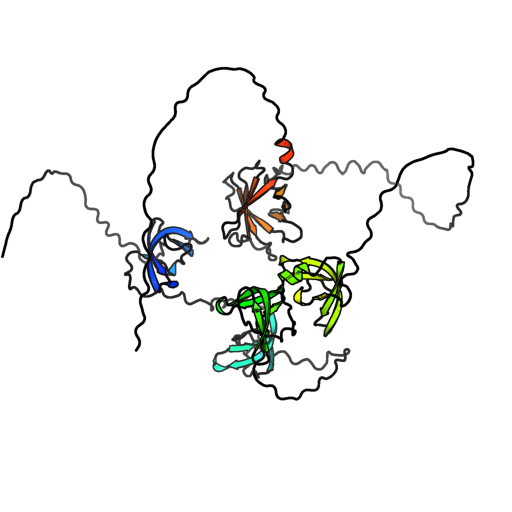C . GLY A 1 194 ? 32.291 -13.799 -12.055 1.00 37.47 194 GLY A C 1
ATOM 1429 O O . GLY A 1 194 ? 31.890 -13.812 -10.888 1.00 37.47 194 GLY A O 1
ATOM 1430 N N . PRO A 1 195 ? 31.887 -12.853 -12.922 1.00 37.78 195 PRO A N 1
ATOM 1431 C CA . PRO A 1 195 ? 31.285 -11.593 -12.507 1.00 37.78 195 PRO A CA 1
ATOM 1432 C C . PRO A 1 195 ? 29.825 -11.714 -12.040 1.00 37.78 195 PRO A C 1
ATOM 1434 O O . PRO A 1 195 ? 28.985 -12.298 -12.712 1.00 37.78 195 PRO A O 1
ATOM 1437 N N . ARG A 1 196 ? 29.569 -11.029 -10.914 1.00 37.75 196 ARG A N 1
ATOM 1438 C CA . ARG A 1 196 ? 28.329 -10.362 -10.454 1.00 37.75 196 ARG A CA 1
ATOM 1439 C C . ARG A 1 196 ? 27.054 -11.218 -10.331 1.00 37.75 196 ARG A C 1
ATOM 1441 O O . ARG A 1 196 ? 26.357 -11.500 -11.296 1.00 37.75 196 ARG A O 1
ATOM 1448 N N . SER A 1 197 ? 26.690 -11.512 -9.078 1.00 38.31 197 SER A N 1
ATOM 1449 C CA . SER A 1 197 ? 25.428 -12.156 -8.695 1.00 38.31 197 SER A CA 1
ATOM 1450 C C . SER A 1 197 ? 24.249 -11.182 -8.781 1.00 38.31 197 SER A C 1
ATOM 1452 O O . SER A 1 197 ? 24.141 -10.241 -7.996 1.00 38.31 197 SER A O 1
ATOM 1454 N N . ALA A 1 198 ? 23.336 -11.476 -9.704 1.00 45.62 198 ALA A N 1
ATOM 1455 C CA . ALA A 1 198 ? 21.914 -11.168 -9.604 1.00 45.62 198 ALA A CA 1
ATOM 1456 C C . ALA A 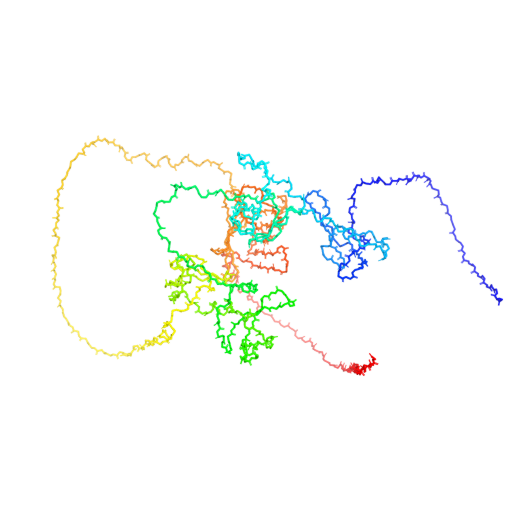1 198 ? 21.311 -11.748 -8.292 1.00 45.62 198 ALA A C 1
ATOM 1458 O O . ALA A 1 198 ? 21.964 -12.573 -7.637 1.00 45.62 198 ALA A O 1
ATOM 1459 N N . PRO A 1 199 ? 20.080 -11.354 -7.890 1.00 45.38 199 PRO A N 1
ATOM 1460 C CA . PRO A 1 199 ? 19.279 -12.104 -6.909 1.00 45.38 199 PRO A CA 1
ATOM 1461 C C . PRO A 1 199 ? 19.301 -13.614 -7.214 1.00 45.38 199 PRO A C 1
ATOM 1463 O O . PRO A 1 199 ? 19.543 -13.976 -8.369 1.00 45.38 199 PRO A O 1
ATOM 1466 N N . PRO A 1 200 ? 19.082 -14.493 -6.209 1.00 42.78 200 PRO A N 1
ATOM 1467 C CA . PRO A 1 200 ? 19.190 -15.944 -6.382 1.00 42.78 200 PRO A CA 1
ATOM 1468 C C . PRO A 1 200 ? 18.484 -16.358 -7.673 1.00 42.78 200 PRO A C 1
ATOM 1470 O O . PRO A 1 200 ? 17.379 -15.854 -7.908 1.00 42.78 200 PRO A O 1
ATOM 1473 N N . PRO A 1 201 ? 19.121 -17.192 -8.521 1.00 40.72 201 PRO A N 1
ATOM 1474 C CA . PRO A 1 201 ? 18.579 -17.511 -9.830 1.00 40.72 201 PRO A CA 1
ATOM 1475 C C . PRO A 1 201 ? 17.129 -17.944 -9.627 1.00 40.72 201 PRO A C 1
ATOM 1477 O O . PRO A 1 201 ? 16.886 -18.797 -8.760 1.00 40.72 201 PRO A O 1
ATOM 1480 N N . PRO A 1 202 ? 16.156 -17.330 -10.331 1.00 44.72 202 PRO A N 1
ATOM 1481 C CA . PRO A 1 202 ? 14.814 -17.868 -10.313 1.00 44.72 202 PRO A CA 1
ATOM 1482 C C . PRO A 1 202 ? 14.978 -19.335 -10.686 1.00 44.72 202 PRO A C 1
ATOM 1484 O O . PRO A 1 202 ? 15.650 -19.651 -11.674 1.00 44.72 202 PRO A O 1
ATOM 1487 N N . LEU A 1 203 ? 14.446 -20.221 -9.835 1.00 44.62 203 LEU A N 1
ATOM 1488 C CA . LEU A 1 203 ? 14.226 -21.618 -10.189 1.00 44.62 203 LEU A CA 1
ATOM 1489 C C . LEU A 1 203 ? 13.797 -21.602 -11.648 1.00 44.62 203 LEU A C 1
ATOM 1491 O O . LEU A 1 203 ? 12.943 -20.786 -11.992 1.00 44.62 203 LEU A O 1
ATOM 1495 N N . SER A 1 204 ? 14.474 -22.363 -12.501 1.00 46.72 204 SER A N 1
ATOM 1496 C CA . SER A 1 204 ? 14.232 -22.392 -13.939 1.00 46.72 204 SER A CA 1
ATOM 1497 C C . SER A 1 204 ? 12.810 -22.897 -14.180 1.00 46.72 204 SER A C 1
ATOM 1499 O O . SER A 1 204 ? 12.569 -24.070 -14.443 1.00 46.72 204 SER A O 1
ATOM 1501 N N . CYS A 1 205 ? 11.841 -22.016 -13.973 1.00 59.50 205 CYS A N 1
ATOM 1502 C CA . CYS A 1 205 ? 10.432 -22.274 -14.088 1.00 59.50 205 CYS A CA 1
ATOM 1503 C C . CYS A 1 205 ? 10.185 -22.281 -15.588 1.00 59.50 205 CYS A C 1
ATOM 1505 O O . CYS A 1 205 ? 10.153 -21.224 -16.216 1.00 59.50 205 CYS A O 1
ATOM 1507 N N . GLY A 1 206 ? 10.091 -23.474 -16.172 1.00 83.12 206 GLY A N 1
ATOM 1508 C CA . GLY A 1 206 ? 9.589 -23.647 -17.529 1.00 83.12 206 GLY A CA 1
ATOM 1509 C C . GLY A 1 206 ? 8.108 -23.288 -17.552 1.00 83.12 206 GLY A C 1
ATOM 1510 O O . GLY A 1 206 ? 7.261 -24.176 -17.454 1.00 83.12 206 GLY A O 1
ATOM 1511 N N . PHE A 1 207 ? 7.810 -21.987 -17.604 1.00 92.19 207 PHE A N 1
ATOM 1512 C CA . PHE A 1 207 ? 6.444 -21.487 -17.720 1.00 92.19 207 PHE A CA 1
ATOM 1513 C C . PHE A 1 207 ? 5.831 -22.004 -19.016 1.00 92.19 207 PHE A C 1
ATOM 1515 O O . PHE A 1 207 ? 6.524 -22.128 -20.026 1.00 92.19 207 PHE A O 1
ATOM 1522 N N . LYS A 1 208 ? 4.539 -22.317 -18.984 1.00 94.31 208 LYS A N 1
ATOM 1523 C CA . LYS A 1 208 ? 3.774 -22.775 -20.146 1.00 94.31 208 LYS A CA 1
ATOM 1524 C C . LYS A 1 208 ? 2.977 -21.616 -20.738 1.00 94.31 208 LYS A C 1
ATOM 1526 O O . LYS A 1 208 ? 2.672 -20.644 -20.054 1.00 94.31 208 LYS A O 1
ATOM 1531 N N . VAL A 1 209 ? 2.613 -21.729 -22.013 1.00 95.69 209 VAL A N 1
ATOM 1532 C CA . VAL A 1 209 ? 1.653 -20.804 -22.629 1.00 95.69 209 VAL A CA 1
ATOM 1533 C C . VAL A 1 209 ? 0.338 -20.857 -21.847 1.00 95.69 209 VAL A C 1
ATOM 1535 O O . VAL A 1 209 ? -0.166 -21.940 -21.558 1.00 95.69 209 VAL A O 1
ATOM 1538 N N . GLY A 1 210 ? -0.185 -19.690 -21.484 1.00 92.62 210 GLY A N 1
ATOM 1539 C CA . GLY A 1 210 ? -1.342 -19.504 -20.613 1.00 92.62 210 GLY A CA 1
ATOM 1540 C C . GLY A 1 210 ? -0.997 -19.283 -19.138 1.00 92.62 210 GLY A C 1
ATOM 1541 O O . GLY A 1 210 ? -1.870 -18.852 -18.384 1.00 92.62 210 GLY A O 1
ATOM 1542 N N . ASP A 1 211 ? 0.250 -19.515 -18.708 1.00 92.44 211 ASP A N 1
ATOM 1543 C CA . ASP A 1 211 ? 0.634 -19.240 -17.324 1.00 92.44 211 ASP A CA 1
ATOM 1544 C C . ASP A 1 211 ? 0.571 -17.738 -17.036 1.00 92.44 211 ASP A C 1
ATOM 1546 O O . ASP A 1 211 ? 1.122 -16.908 -17.765 1.00 92.44 211 ASP A O 1
ATOM 1550 N N . GLN A 1 212 ? -0.063 -17.391 -15.919 1.00 94.00 212 GLN A N 1
ATOM 1551 C CA . GLN A 1 212 ? 0.022 -16.051 -15.360 1.00 94.00 212 GLN A CA 1
ATOM 1552 C C . GLN A 1 212 ? 1.361 -15.871 -14.642 1.00 94.00 212 GLN A C 1
ATOM 1554 O O . GLN A 1 212 ? 1.726 -16.607 -13.715 1.00 94.00 212 GLN A O 1
ATOM 1559 N N . VAL A 1 213 ? 2.088 -14.851 -15.068 1.00 95.31 213 VAL A N 1
ATOM 1560 C CA . VAL A 1 213 ? 3.433 -14.519 -14.617 1.00 95.31 213 VAL A CA 1
ATOM 1561 C C . VAL A 1 213 ? 3.511 -13.042 -14.254 1.00 95.31 213 VAL A C 1
ATOM 1563 O O . VAL A 1 213 ? 2.675 -12.233 -14.637 1.00 95.31 213 VAL A O 1
ATOM 1566 N N . GLN A 1 214 ? 4.538 -12.673 -13.505 1.00 95.19 214 GLN A N 1
ATOM 1567 C CA . GLN A 1 214 ? 4.932 -11.286 -13.341 1.00 95.19 214 GLN A CA 1
ATOM 1568 C C . GLN A 1 214 ? 6.207 -11.030 -14.130 1.00 95.19 214 GLN A C 1
ATOM 1570 O O . GLN A 1 214 ? 7.153 -11.813 -14.043 1.00 95.19 214 GLN A O 1
ATOM 1575 N N . TYR A 1 215 ? 6.270 -9.902 -14.832 1.00 96.50 215 TYR A N 1
ATOM 1576 C CA . TYR A 1 215 ? 7.482 -9.466 -15.515 1.00 96.50 215 TYR A CA 1
ATOM 1577 C C . TYR A 1 215 ? 8.027 -8.160 -14.948 1.00 96.50 215 TYR A C 1
ATOM 1579 O O . TYR A 1 215 ? 7.276 -7.286 -14.505 1.00 96.50 215 TYR A O 1
ATOM 1587 N N . TRP A 1 216 ? 9.349 -8.012 -14.954 1.00 96.31 216 TRP A N 1
ATOM 1588 C CA . TRP A 1 216 ? 10.001 -6.784 -14.512 1.00 96.31 216 TRP A CA 1
ATOM 1589 C C . TRP A 1 216 ? 9.992 -5.723 -15.620 1.00 96.31 216 TRP A C 1
ATOM 1591 O O . TRP A 1 216 ? 10.640 -5.870 -16.661 1.00 96.31 216 TRP A O 1
ATOM 1601 N N . SER A 1 217 ? 9.278 -4.618 -15.391 1.00 95.88 217 SER A N 1
ATOM 1602 C CA . SER A 1 217 ? 9.212 -3.489 -16.321 1.00 95.88 217 SER A CA 1
ATOM 1603 C C . SER A 1 217 ? 10.238 -2.418 -15.952 1.00 95.88 217 SER A C 1
ATOM 1605 O O . SER A 1 217 ? 9.973 -1.612 -15.063 1.00 95.88 217 SER A O 1
ATOM 1607 N N . GLU A 1 218 ? 11.350 -2.324 -16.687 1.00 90.50 218 GLU A N 1
ATOM 1608 C CA . GLU A 1 218 ? 12.395 -1.301 -16.470 1.00 90.50 218 GLU A CA 1
ATOM 1609 C C . GLU A 1 218 ? 11.842 0.126 -16.455 1.00 90.50 218 GLU A C 1
ATOM 1611 O O . GLU A 1 218 ? 12.124 0.883 -15.534 1.00 90.50 218 GLU A O 1
ATOM 1616 N N . THR A 1 219 ? 10.974 0.474 -17.409 1.00 91.44 219 THR A N 1
ATOM 1617 C CA . THR A 1 219 ? 10.387 1.822 -17.513 1.00 91.44 219 THR A CA 1
ATOM 1618 C C . THR A 1 219 ? 9.534 2.203 -16.302 1.00 91.44 219 THR A C 1
ATOM 1620 O O . THR A 1 219 ? 9.397 3.380 -15.990 1.00 91.44 219 THR A O 1
ATOM 1623 N N . LYS A 1 220 ? 8.935 1.215 -15.626 1.00 87.44 220 LYS A N 1
ATOM 1624 C CA . LYS A 1 220 ? 8.051 1.431 -14.467 1.00 87.44 220 LYS A CA 1
ATOM 1625 C C . LYS A 1 220 ? 8.703 1.022 -13.145 1.00 87.44 220 LYS A C 1
ATOM 1627 O O . LYS A 1 220 ? 8.020 1.075 -12.127 1.00 87.44 220 LYS A O 1
ATOM 1632 N N . THR A 1 221 ? 9.950 0.542 -13.198 1.00 89.25 221 THR A N 1
ATOM 1633 C CA . THR A 1 221 ? 10.741 0.044 -12.063 1.00 89.25 221 THR A CA 1
ATOM 1634 C C . THR A 1 221 ? 9.953 -0.852 -11.096 1.00 89.25 221 THR A C 1
ATOM 1636 O O . THR A 1 221 ? 10.124 -0.787 -9.880 1.00 89.25 221 THR A O 1
ATOM 1639 N N . ARG A 1 222 ? 9.059 -1.696 -11.635 1.00 88.69 222 ARG A N 1
ATOM 1640 C CA . ARG A 1 222 ? 8.182 -2.582 -10.853 1.00 88.69 222 ARG A CA 1
ATOM 1641 C C . ARG A 1 222 ? 7.809 -3.855 -11.614 1.00 88.69 222 ARG A C 1
ATOM 1643 O O . ARG A 1 222 ? 7.852 -3.884 -12.845 1.00 88.69 222 ARG A O 1
ATOM 1650 N N . TRP A 1 223 ? 7.384 -4.875 -10.870 1.00 93.19 223 TRP A N 1
ATOM 1651 C CA . TRP A 1 223 ? 6.775 -6.090 -11.417 1.00 93.19 223 TRP A CA 1
ATOM 1652 C C . TRP A 1 223 ? 5.347 -5.803 -11.897 1.00 93.19 223 TRP A C 1
ATOM 1654 O O . TRP A 1 223 ? 4.589 -5.118 -11.207 1.00 93.19 223 TRP A O 1
ATOM 1664 N N . LEU A 1 224 ? 4.990 -6.299 -13.078 1.00 93.75 224 LEU A N 1
ATOM 1665 C CA . LEU A 1 224 ? 3.652 -6.194 -13.661 1.00 93.75 224 LEU A CA 1
ATOM 1666 C C . LEU A 1 224 ? 3.116 -7.590 -13.955 1.00 93.75 224 LEU A C 1
ATOM 1668 O O . LEU A 1 224 ? 3.880 -8.449 -14.383 1.00 93.75 224 LEU A O 1
ATOM 1672 N N . GLU A 1 225 ? 1.820 -7.790 -13.740 1.00 94.50 225 GLU A N 1
ATOM 1673 C CA . GLU A 1 225 ? 1.123 -9.013 -14.144 1.00 94.50 225 GLU A CA 1
ATOM 1674 C C . GLU A 1 225 ? 1.080 -9.128 -15.668 1.00 94.50 225 GLU A C 1
ATOM 1676 O O . GLU A 1 225 ? 0.938 -8.117 -16.364 1.00 94.50 225 GLU A O 1
ATOM 1681 N N . ALA A 1 226 ? 1.220 -10.354 -16.155 1.00 96.19 226 ALA A N 1
ATOM 1682 C CA . ALA A 1 226 ? 1.212 -10.704 -17.563 1.00 96.19 226 ALA A CA 1
ATOM 1683 C C . ALA A 1 226 ? 0.810 -12.174 -17.757 1.00 96.19 226 ALA A C 1
ATOM 1685 O O . ALA A 1 226 ? 0.873 -12.984 -16.827 1.00 96.19 226 ALA A O 1
ATOM 1686 N N . VAL A 1 227 ? 0.440 -12.534 -18.980 1.00 96.31 227 VAL A N 1
ATOM 1687 C CA . VAL A 1 227 ? 0.171 -13.924 -19.381 1.00 96.31 227 VAL A CA 1
ATOM 1688 C C . VAL A 1 227 ? 1.203 -14.348 -20.416 1.00 96.31 227 VAL A C 1
ATOM 1690 O O . VAL A 1 227 ? 1.503 -13.594 -21.343 1.00 96.31 227 VAL A O 1
ATOM 1693 N N . VAL A 1 228 ? 1.759 -15.552 -20.269 1.00 97.38 228 VAL A N 1
ATOM 1694 C CA . VAL A 1 228 ? 2.660 -16.130 -21.274 1.00 97.38 228 VAL A CA 1
ATOM 1695 C C . VAL A 1 228 ? 1.844 -16.503 -22.512 1.00 97.38 228 VAL A C 1
ATOM 1697 O O . VAL A 1 228 ? 1.058 -17.440 -22.477 1.00 97.38 228 VAL A O 1
ATOM 1700 N N . GLU A 1 229 ? 2.033 -15.798 -23.622 1.00 98.12 229 GLU A N 1
ATOM 1701 C CA . GLU A 1 229 ? 1.355 -16.077 -24.895 1.00 98.12 229 GLU A CA 1
ATOM 1702 C C . GLU A 1 229 ? 2.152 -17.030 -25.790 1.00 98.12 229 GLU A C 1
ATOM 1704 O O . GLU A 1 229 ? 1.571 -17.847 -26.498 1.00 98.12 229 GLU A O 1
ATOM 1709 N N . ALA A 1 230 ? 3.483 -16.941 -25.774 1.00 97.31 230 ALA A N 1
ATOM 1710 C CA . ALA A 1 230 ? 4.346 -17.871 -26.497 1.00 97.31 230 ALA A CA 1
ATOM 1711 C C . ALA A 1 230 ? 5.705 -18.022 -25.810 1.00 97.31 230 ALA A C 1
ATOM 1713 O O . ALA A 1 230 ? 6.164 -17.144 -25.080 1.00 97.31 230 ALA A O 1
ATOM 1714 N N . ILE A 1 231 ? 6.364 -19.144 -26.074 1.00 97.69 231 ILE A N 1
ATOM 1715 C CA . ILE A 1 231 ? 7.715 -19.441 -25.599 1.00 97.69 231 ILE A CA 1
ATOM 1716 C C . ILE A 1 231 ? 8.571 -19.615 -26.845 1.00 97.69 231 ILE A C 1
ATOM 1718 O O . ILE A 1 231 ? 8.205 -20.383 -27.737 1.00 97.69 231 ILE A O 1
ATOM 1722 N N . ARG A 1 232 ? 9.678 -18.881 -26.938 1.00 96.94 232 ARG A N 1
ATOM 1723 C CA . ARG A 1 232 ? 10.624 -18.992 -28.052 1.00 96.94 232 ARG A CA 1
ATOM 1724 C C . ARG A 1 232 ? 12.022 -19.231 -27.513 1.00 96.94 232 ARG A C 1
ATOM 1726 O O . ARG A 1 232 ? 12.357 -18.798 -26.415 1.00 96.94 232 ARG A O 1
ATOM 1733 N N . GLU A 1 233 ? 12.846 -19.872 -28.319 1.00 96.81 233 GLU A N 1
ATOM 1734 C CA . GLU A 1 233 ? 14.276 -19.979 -28.070 1.00 96.81 233 GLU A CA 1
ATOM 1735 C C . GLU A 1 233 ? 14.993 -18.980 -28.978 1.00 96.81 233 GLU A C 1
ATOM 1737 O O . GLU A 1 233 ? 14.757 -18.945 -30.189 1.00 96.81 233 GLU A O 1
ATOM 1742 N N . LYS A 1 234 ? 15.808 -18.103 -28.393 1.00 95.75 234 LYS A N 1
ATOM 1743 C CA . LYS A 1 234 ? 16.574 -17.093 -29.122 1.00 95.75 234 LYS A CA 1
ATOM 1744 C C . LYS A 1 234 ? 17.971 -17.015 -28.523 1.00 95.75 234 LYS A C 1
ATOM 1746 O O . LYS A 1 234 ? 18.109 -16.883 -27.312 1.00 95.75 234 LYS A O 1
ATOM 1751 N N . ASP A 1 235 ? 18.992 -17.108 -29.371 1.00 93.69 235 ASP A N 1
ATOM 1752 C CA . ASP A 1 235 ? 20.403 -17.035 -28.967 1.00 93.69 235 ASP A CA 1
ATOM 1753 C C . ASP A 1 235 ? 20.789 -18.092 -27.902 1.00 93.69 235 ASP A C 1
ATOM 1755 O O . ASP A 1 235 ? 21.622 -17.844 -27.035 1.00 93.69 235 ASP A O 1
ATOM 1759 N N . GLY A 1 236 ? 20.148 -19.270 -27.940 1.00 92.25 236 GLY A N 1
ATOM 1760 C CA . GLY A 1 236 ? 20.347 -20.352 -26.962 1.00 92.25 236 GLY A CA 1
ATOM 1761 C C . GLY A 1 236 ? 19.719 -20.098 -25.584 1.00 92.25 236 GLY A C 1
ATOM 1762 O O . GLY A 1 236 ? 19.984 -20.843 -24.642 1.00 92.25 236 GLY A O 1
ATOM 1763 N N . GLY A 1 237 ? 18.902 -19.048 -25.443 1.00 92.25 237 GLY A N 1
ATOM 1764 C CA . GLY A 1 237 ? 18.130 -18.744 -24.240 1.00 92.25 237 GLY A CA 1
ATOM 1765 C C . GLY A 1 237 ? 16.620 -18.801 -24.481 1.00 92.25 237 GLY A C 1
ATOM 1766 O O . GLY A 1 237 ? 16.129 -18.493 -25.568 1.00 92.25 237 GLY A O 1
ATOM 1767 N N . VAL A 1 238 ? 15.858 -19.159 -23.445 1.00 95.81 238 VAL A N 1
ATOM 1768 C CA . VAL A 1 238 ? 14.388 -19.108 -23.483 1.00 95.81 238 VAL A CA 1
ATOM 1769 C C . VAL A 1 238 ? 13.920 -17.666 -23.291 1.00 95.81 238 VAL A C 1
ATOM 1771 O O . VAL A 1 238 ? 14.264 -17.009 -22.303 1.00 95.81 238 VAL A O 1
ATOM 1774 N N . VAL A 1 239 ? 13.100 -17.183 -24.222 1.00 97.06 239 VAL A N 1
ATOM 1775 C CA . VAL A 1 239 ? 12.409 -15.895 -24.141 1.00 97.06 239 VAL A CA 1
ATOM 1776 C C . VAL A 1 239 ? 10.898 -16.109 -24.161 1.00 97.06 239 VAL A C 1
ATOM 1778 O O . VAL A 1 239 ? 10.367 -16.931 -24.910 1.00 97.06 239 VAL A O 1
ATOM 1781 N N . TYR A 1 240 ? 10.197 -15.348 -23.332 1.00 97.75 240 TYR A N 1
ATOM 1782 C CA . TYR A 1 240 ? 8.750 -15.397 -23.192 1.00 97.75 240 TYR A CA 1
ATOM 1783 C C . TYR A 1 240 ? 8.113 -14.218 -23.915 1.00 97.75 240 TYR A C 1
ATOM 1785 O O . TYR A 1 240 ? 8.439 -13.051 -23.677 1.00 97.75 240 TYR A O 1
ATOM 1793 N N . ASP A 1 241 ? 7.166 -14.527 -24.784 1.00 98.06 241 ASP A N 1
ATOM 1794 C CA . ASP A 1 241 ? 6.240 -13.544 -25.302 1.00 98.06 241 ASP A CA 1
ATOM 1795 C C . ASP A 1 241 ? 5.095 -13.403 -24.324 1.00 98.06 241 ASP A C 1
ATOM 1797 O O . ASP A 1 241 ? 4.279 -14.306 -24.170 1.00 98.06 241 ASP A O 1
ATOM 1801 N N . LEU A 1 242 ? 5.044 -12.252 -23.681 1.00 97.75 242 LEU A N 1
ATOM 1802 C CA . LEU A 1 242 ? 3.971 -11.876 -22.787 1.00 97.75 242 LEU A CA 1
ATOM 1803 C C . LEU A 1 242 ? 2.927 -11.067 -23.565 1.00 97.75 242 LEU A C 1
ATOM 1805 O O . LEU A 1 242 ? 3.272 -10.399 -24.548 1.00 97.75 242 LEU A O 1
ATOM 1809 N N . ASP A 1 243 ? 1.682 -11.091 -23.104 1.00 97.50 243 ASP A N 1
ATOM 1810 C CA . ASP A 1 243 ? 0.567 -10.269 -23.607 1.00 97.50 243 ASP A CA 1
ATOM 1811 C C . ASP A 1 243 ? 0.913 -8.772 -23.681 1.00 97.50 243 ASP A C 1
ATOM 1813 O O . ASP A 1 243 ? 0.578 -8.074 -24.638 1.00 97.50 243 ASP A O 1
ATOM 1817 N N . CYS A 1 244 ? 1.682 -8.277 -22.713 1.00 96.19 244 CYS A N 1
ATOM 1818 C CA . CYS A 1 244 ? 2.129 -6.888 -22.683 1.00 96.19 244 CYS A CA 1
ATOM 1819 C C . CYS A 1 244 ? 3.492 -6.634 -23.356 1.00 96.19 244 CYS A C 1
ATOM 1821 O O . CYS A 1 244 ? 3.820 -5.478 -23.644 1.00 96.19 244 CYS A O 1
ATOM 1823 N N . LYS A 1 245 ? 4.340 -7.662 -23.539 1.00 97.00 245 LYS A N 1
ATOM 1824 C CA . LYS A 1 245 ? 5.720 -7.498 -24.041 1.00 97.00 245 LYS A CA 1
ATOM 1825 C C . LYS A 1 245 ? 6.301 -8.782 -24.643 1.00 97.00 245 LYS A C 1
ATOM 1827 O O . LYS A 1 245 ? 6.449 -9.793 -23.964 1.00 97.00 245 LYS A O 1
ATOM 1832 N N . LYS A 1 246 ? 6.752 -8.698 -25.897 1.00 97.69 246 LYS A N 1
ATOM 1833 C CA . LYS A 1 246 ? 7.392 -9.799 -26.635 1.00 97.69 246 LYS A CA 1
ATOM 1834 C C . LYS A 1 246 ? 8.886 -9.931 -26.334 1.00 97.69 246 LYS A C 1
ATOM 1836 O O . LYS A 1 246 ? 9.554 -8.924 -26.092 1.00 97.69 246 LYS A O 1
ATOM 1841 N N . GLY A 1 247 ? 9.400 -11.162 -26.382 1.00 96.50 247 GLY A N 1
ATOM 1842 C CA . GLY A 1 247 ? 10.824 -11.472 -26.215 1.00 96.50 247 GLY A CA 1
ATOM 1843 C C . GLY A 1 247 ? 11.398 -11.127 -24.838 1.00 96.50 247 GLY A C 1
ATOM 1844 O O . GLY A 1 247 ? 12.544 -10.689 -24.745 1.00 96.50 247 GLY A O 1
ATOM 1845 N N . THR A 1 248 ? 10.610 -11.264 -23.771 1.00 97.12 248 THR A N 1
ATOM 1846 C CA . THR A 1 248 ? 11.078 -11.010 -22.404 1.00 97.12 248 THR A CA 1
ATOM 1847 C C . THR A 1 248 ? 11.984 -12.161 -21.954 1.00 97.12 248 THR A C 1
ATOM 1849 O O . THR A 1 248 ? 11.545 -13.310 -21.981 1.00 97.12 248 THR A O 1
ATOM 1852 N N . PRO A 1 249 ? 13.236 -11.900 -21.546 1.00 96.12 249 PRO A N 1
ATOM 1853 C CA . PRO A 1 249 ? 14.142 -12.964 -21.129 1.00 96.12 249 PRO A CA 1
ATOM 1854 C C . PRO A 1 249 ? 13.678 -13.600 -19.808 1.00 96.12 249 PRO A C 1
ATOM 1856 O O . PRO A 1 249 ? 13.018 -12.954 -18.988 1.00 96.12 249 PRO A O 1
ATOM 1859 N N . ALA A 1 250 ? 13.983 -14.887 -19.622 1.00 94.50 250 ALA A N 1
ATOM 1860 C CA . ALA A 1 250 ? 13.485 -15.689 -18.501 1.00 94.50 250 ALA A CA 1
ATOM 1861 C C . ALA A 1 250 ? 13.869 -15.150 -17.110 1.00 94.50 250 ALA A C 1
ATOM 1863 O O . ALA A 1 250 ? 13.118 -15.328 -16.156 1.00 94.50 250 ALA A O 1
ATOM 1864 N N . ASP A 1 251 ? 14.994 -14.445 -16.992 1.00 93.81 251 ASP A N 1
ATOM 1865 C CA . ASP A 1 251 ? 15.460 -13.779 -15.767 1.00 93.81 251 ASP A CA 1
ATOM 1866 C C . ASP A 1 251 ? 14.532 -12.641 -15.302 1.00 93.81 251 ASP A C 1
ATOM 1868 O O . ASP A 1 251 ? 14.517 -12.277 -14.124 1.00 93.81 251 ASP A O 1
ATOM 1872 N N . ARG A 1 252 ? 13.732 -12.087 -16.219 1.00 95.31 252 ARG A N 1
ATOM 1873 C CA . ARG A 1 252 ? 12.779 -11.002 -15.951 1.00 95.31 252 ARG A CA 1
ATOM 1874 C C . ARG A 1 252 ? 11.351 -11.473 -15.780 1.00 95.31 252 ARG A C 1
ATOM 1876 O O . ARG A 1 252 ? 10.471 -10.624 -15.643 1.00 95.31 252 ARG A O 1
ATOM 1883 N N . VAL A 1 253 ? 11.116 -12.780 -15.792 1.00 95.56 253 VAL A N 1
ATOM 1884 C CA . VAL A 1 253 ? 9.797 -13.381 -15.607 1.00 95.56 253 VAL A CA 1
ATOM 1885 C C . VAL A 1 253 ? 9.819 -14.217 -14.335 1.00 95.56 253 VAL A C 1
ATOM 1887 O O . VAL A 1 253 ? 10.741 -14.989 -14.088 1.00 95.56 253 VAL A O 1
ATOM 1890 N N . ARG A 1 254 ? 8.796 -14.062 -13.500 1.00 93.69 254 ARG A N 1
ATOM 1891 C CA . ARG A 1 254 ? 8.601 -14.868 -12.291 1.00 93.69 254 ARG A CA 1
ATOM 1892 C C . ARG A 1 254 ? 7.149 -15.335 -12.199 1.00 93.69 254 ARG A C 1
ATOM 1894 O O . ARG A 1 254 ? 6.290 -14.723 -12.830 1.00 93.69 254 ARG A O 1
ATOM 1901 N N . PRO A 1 255 ? 6.832 -16.376 -11.412 1.00 90.38 255 PRO A N 1
ATOM 1902 C CA . PRO A 1 255 ? 5.448 -16.810 -11.247 1.00 90.38 255 PRO A CA 1
ATOM 1903 C C . PRO A 1 255 ? 4.583 -15.669 -10.697 1.00 90.38 255 PRO A C 1
ATOM 1905 O O . PRO A 1 255 ? 5.019 -14.943 -9.798 1.00 90.38 255 PRO A O 1
ATOM 1908 N N . SER A 1 256 ? 3.363 -15.508 -11.218 1.00 89.06 256 SER A N 1
ATOM 1909 C CA . SER A 1 256 ? 2.421 -14.554 -10.638 1.00 89.06 256 SER A CA 1
ATOM 1910 C C . SER A 1 256 ? 2.000 -15.037 -9.256 1.00 89.06 256 SER A C 1
ATOM 1912 O O . SER A 1 256 ? 1.608 -16.194 -9.064 1.00 89.06 256 SER A O 1
ATOM 1914 N N . LEU A 1 257 ? 2.068 -14.134 -8.278 1.00 77.81 257 LEU A N 1
ATOM 1915 C CA . LEU A 1 257 ? 1.563 -14.406 -6.935 1.00 77.81 257 LEU A CA 1
ATOM 1916 C C . LEU A 1 257 ? 0.041 -14.596 -6.962 1.00 77.81 257 LEU A C 1
ATOM 1918 O O . LEU A 1 257 ? -0.470 -15.448 -6.243 1.00 77.81 257 LEU A O 1
ATOM 1922 N N . VAL A 1 258 ? -0.666 -13.879 -7.843 1.00 74.62 258 VAL A N 1
ATOM 1923 C CA . VAL A 1 258 ? -2.123 -13.982 -8.031 1.00 74.62 258 VAL A CA 1
ATOM 1924 C C . VAL A 1 258 ? -2.512 -15.336 -8.617 1.00 74.62 258 VAL A C 1
ATOM 1926 O O . VAL A 1 258 ? -3.444 -15.977 -8.142 1.00 74.62 258 VAL A O 1
ATOM 1929 N N . ALA A 1 259 ? -1.749 -15.836 -9.584 1.00 75.19 259 ALA A N 1
ATOM 1930 C CA . ALA A 1 259 ? -1.975 -17.176 -10.120 1.00 75.19 259 ALA A CA 1
ATOM 1931 C C . ALA A 1 259 ? -1.692 -18.270 -9.087 1.00 75.19 259 ALA A C 1
ATOM 1933 O O . ALA A 1 259 ? -2.409 -19.264 -9.005 1.00 75.19 259 ALA A O 1
ATOM 1934 N N . SER A 1 260 ? -0.648 -18.068 -8.280 1.00 70.31 260 SER A N 1
ATOM 1935 C CA . SER A 1 260 ? -0.279 -18.990 -7.203 1.00 70.31 260 SER A CA 1
ATOM 1936 C C . SER A 1 260 ? -1.346 -19.031 -6.107 1.00 70.31 260 SER A C 1
ATOM 1938 O O . SER A 1 260 ? -1.555 -20.076 -5.503 1.00 70.31 260 SER A O 1
ATOM 1940 N N . LEU A 1 261 ? -2.063 -17.926 -5.884 1.00 73.06 261 LEU A N 1
ATOM 1941 C CA . LEU A 1 261 ? -3.153 -17.842 -4.912 1.00 73.06 261 LEU A CA 1
ATOM 1942 C C . LEU A 1 261 ? -4.341 -18.746 -5.257 1.00 73.06 261 LEU A C 1
ATOM 1944 O O . LEU A 1 261 ? -4.930 -19.323 -4.352 1.00 73.06 261 LEU A O 1
ATOM 1948 N N . ASN A 1 262 ? -4.652 -18.923 -6.543 1.00 79.38 262 ASN A N 1
ATOM 1949 C CA . ASN A 1 262 ? -5.732 -19.817 -6.975 1.00 79.38 262 ASN A CA 1
ATOM 1950 C C . ASN A 1 262 ? -5.316 -21.296 -7.046 1.00 79.38 262 ASN A C 1
ATOM 1952 O O . ASN A 1 262 ? -6.168 -22.148 -7.292 1.00 79.38 262 ASN A O 1
ATOM 1956 N N . ARG A 1 263 ? -4.026 -21.612 -6.866 1.00 84.12 263 ARG A N 1
ATOM 1957 C CA . ARG A 1 263 ? -3.534 -22.998 -6.925 1.00 84.12 263 ARG A CA 1
ATOM 1958 C C . ARG A 1 263 ? -3.679 -23.757 -5.623 1.00 84.12 263 ARG A C 1
ATOM 1960 O O . ARG A 1 263 ? -3.685 -24.973 -5.685 1.00 84.12 263 ARG A O 1
ATOM 1967 N N . TYR A 1 264 ? -3.754 -23.058 -4.499 1.00 91.81 264 TYR A N 1
ATOM 1968 C CA . TYR A 1 264 ? -3.772 -23.685 -3.188 1.00 91.81 264 TYR A CA 1
ATOM 1969 C C . TYR A 1 264 ? -5.148 -23.526 -2.553 1.00 91.81 264 TYR A C 1
ATOM 1971 O O . TYR A 1 264 ? -5.738 -22.443 -2.603 1.00 91.81 264 TYR A O 1
ATOM 1979 N N . ARG A 1 265 ? -5.655 -24.590 -1.935 1.00 94.00 265 ARG A N 1
ATOM 1980 C CA . ARG A 1 265 ? -6.885 -24.572 -1.133 1.00 94.00 265 ARG A CA 1
ATOM 1981 C C . ARG A 1 265 ? -6.575 -24.873 0.325 1.00 94.00 265 ARG A C 1
ATOM 1983 O O . ARG A 1 265 ? -5.644 -25.607 0.631 1.00 94.00 265 ARG A O 1
ATOM 1990 N N . VAL A 1 266 ? -7.379 -24.330 1.235 1.00 95.25 266 VAL A N 1
ATOM 1991 C CA . VAL A 1 266 ? -7.345 -24.762 2.638 1.00 95.25 266 VAL A CA 1
ATOM 1992 C C . VAL A 1 266 ? -7.656 -26.263 2.699 1.00 95.25 266 VAL A C 1
ATOM 1994 O O . VAL A 1 266 ? -8.620 -26.717 2.086 1.00 95.25 266 VAL A O 1
ATOM 1997 N N . GLY A 1 267 ? -6.818 -27.018 3.402 1.00 96.06 267 GLY A N 1
ATOM 1998 C CA . GLY A 1 267 ? -6.823 -28.476 3.489 1.00 96.06 267 GLY A CA 1
ATOM 1999 C C . GLY A 1 267 ? -5.941 -29.184 2.456 1.00 96.06 267 GLY A C 1
ATOM 2000 O O . GLY A 1 267 ? -5.735 -30.388 2.581 1.00 96.06 267 GLY A O 1
ATOM 2001 N N . GLU A 1 268 ? -5.400 -28.480 1.458 1.00 96.12 268 GLU A N 1
ATOM 2002 C CA . GLU A 1 268 ? -4.544 -29.088 0.436 1.00 96.12 268 GLU A CA 1
ATOM 2003 C C . GLU A 1 268 ? -3.157 -29.430 0.989 1.00 96.12 268 GLU A C 1
ATOM 2005 O O . GLU A 1 268 ? -2.546 -28.637 1.713 1.00 96.12 268 GLU A O 1
ATOM 2010 N N . GLU A 1 269 ? -2.652 -30.608 0.622 1.00 97.00 269 GLU A N 1
ATOM 2011 C CA . GLU A 1 269 ? -1.282 -31.014 0.915 1.00 97.00 269 GLU A CA 1
ATOM 2012 C C . GLU A 1 269 ? -0.304 -30.359 -0.065 1.00 97.00 269 GLU A C 1
ATOM 2014 O O . GLU A 1 269 ? -0.410 -30.478 -1.290 1.00 97.00 269 GLU A O 1
ATOM 2019 N N . VAL A 1 270 ? 0.684 -29.674 0.493 1.00 96.81 270 VAL A N 1
ATOM 2020 C CA . VAL A 1 270 ? 1.721 -28.932 -0.220 1.00 96.81 270 VAL A CA 1
ATOM 2021 C C . VAL A 1 270 ? 3.092 -29.296 0.340 1.00 96.81 270 VAL A C 1
ATOM 2023 O O . VAL A 1 270 ? 3.225 -29.831 1.435 1.00 96.81 270 VAL A O 1
ATOM 2026 N N . GLU A 1 271 ? 4.149 -28.980 -0.393 1.00 96.88 271 GLU A N 1
ATOM 2027 C CA . GLU A 1 271 ? 5.505 -28.998 0.142 1.00 96.88 271 GLU A CA 1
ATOM 2028 C C . GLU A 1 271 ? 5.998 -27.565 0.352 1.00 96.88 271 GLU A C 1
ATOM 2030 O O . GLU A 1 271 ? 5.907 -26.719 -0.540 1.00 96.88 271 GLU A O 1
ATOM 2035 N N . TYR A 1 272 ? 6.576 -27.297 1.519 1.00 96.94 272 TYR A N 1
ATOM 2036 C CA . TYR A 1 272 ? 7.136 -26.005 1.897 1.00 96.94 272 TYR A CA 1
ATOM 2037 C C . TYR A 1 272 ? 8.665 -26.040 1.951 1.00 96.94 272 TYR A C 1
ATOM 2039 O O . TYR A 1 272 ? 9.265 -26.874 2.631 1.00 96.94 272 TYR A O 1
ATOM 2047 N N . TRP A 1 273 ? 9.322 -25.091 1.279 1.00 96.06 273 TRP A N 1
ATOM 2048 C CA . TRP A 1 273 ? 10.775 -24.940 1.343 1.00 96.06 273 TRP A CA 1
ATOM 2049 C C . TRP A 1 273 ? 11.219 -24.293 2.661 1.00 96.06 273 TRP A C 1
ATOM 2051 O O . TRP A 1 273 ? 11.108 -23.074 2.863 1.00 96.06 273 TRP A O 1
ATOM 2061 N N . SER A 1 274 ? 11.791 -25.100 3.554 1.00 95.75 274 SER A N 1
ATOM 2062 C CA . SER A 1 274 ? 12.329 -24.627 4.827 1.00 95.75 274 SER A CA 1
ATOM 2063 C C . SER A 1 274 ? 13.803 -24.247 4.700 1.00 95.75 274 SER A C 1
ATOM 2065 O O . SER A 1 274 ? 14.659 -25.096 4.478 1.00 95.75 274 SER A O 1
ATOM 2067 N N . THR A 1 275 ? 14.126 -22.963 4.900 1.00 87.56 275 THR A N 1
ATOM 2068 C CA . THR A 1 275 ? 15.522 -22.484 4.882 1.00 87.56 275 THR A CA 1
ATOM 2069 C C . THR A 1 275 ? 16.356 -23.076 6.013 1.00 87.56 275 THR A C 1
ATOM 2071 O O . THR A 1 275 ? 17.524 -23.363 5.795 1.00 87.56 275 THR A O 1
ATOM 2074 N N . SER A 1 276 ? 15.776 -23.271 7.202 1.00 85.94 276 SER A N 1
ATOM 2075 C CA . SER A 1 276 ? 16.499 -23.861 8.334 1.00 85.94 276 SER A CA 1
ATOM 2076 C C . SER A 1 276 ? 16.782 -25.346 8.125 1.00 85.94 276 SER A C 1
ATOM 2078 O O . SER A 1 276 ? 17.821 -25.822 8.563 1.00 85.94 276 SER A O 1
ATOM 2080 N N . ALA A 1 277 ? 15.887 -26.067 7.442 1.00 91.12 277 ALA A N 1
ATOM 2081 C CA . ALA A 1 277 ? 16.079 -27.485 7.141 1.00 91.12 277 ALA A CA 1
ATOM 2082 C C . ALA A 1 277 ? 16.804 -27.736 5.806 1.00 91.12 277 ALA A C 1
ATOM 2084 O O . ALA A 1 277 ? 17.179 -28.871 5.531 1.00 91.12 277 ALA A O 1
ATOM 2085 N N . GLY A 1 278 ? 16.948 -26.716 4.952 1.00 91.50 278 GLY A N 1
ATOM 2086 C CA . GLY A 1 278 ? 17.548 -26.839 3.620 1.00 91.50 278 GLY A CA 1
ATOM 2087 C C . GLY A 1 278 ? 16.824 -27.818 2.686 1.00 91.50 278 GLY A C 1
ATOM 2088 O O . GLY A 1 278 ? 17.441 -28.327 1.755 1.00 91.50 278 GLY A O 1
ATOM 2089 N N . ARG A 1 279 ? 15.544 -28.123 2.945 1.00 96.56 279 ARG A N 1
ATOM 2090 C CA . ARG A 1 279 ? 14.753 -29.111 2.195 1.00 96.56 279 ARG A CA 1
ATOM 2091 C C . ARG A 1 279 ? 13.273 -28.736 2.119 1.00 96.56 279 ARG A C 1
ATOM 2093 O O . ARG A 1 279 ? 12.786 -27.908 2.894 1.00 96.56 279 ARG A O 1
ATOM 2100 N N . TRP A 1 280 ? 12.567 -29.379 1.193 1.00 96.19 280 TRP A N 1
ATOM 2101 C CA . TRP A 1 280 ? 11.109 -29.365 1.118 1.00 96.19 280 TRP A CA 1
ATOM 2102 C C . TRP A 1 280 ? 10.531 -30.215 2.254 1.00 96.19 280 TRP A C 1
ATOM 2104 O O . TRP A 1 280 ? 11.021 -31.313 2.519 1.00 96.19 280 TRP A O 1
ATOM 2114 N N . LEU A 1 281 ? 9.542 -29.677 2.961 1.00 97.31 281 LEU A N 1
ATOM 2115 C CA . LEU A 1 281 ? 8.827 -30.350 4.041 1.00 97.31 281 LEU A CA 1
ATOM 2116 C C . LEU A 1 281 ? 7.362 -30.520 3.627 1.00 97.31 281 LEU A C 1
ATOM 2118 O O . LEU A 1 281 ? 6.790 -29.539 3.150 1.00 97.31 281 LEU A O 1
ATOM 2122 N N . PRO A 1 282 ? 6.755 -31.705 3.802 1.00 97.31 282 PRO A N 1
ATOM 2123 C CA . PRO A 1 282 ? 5.321 -31.862 3.603 1.00 97.31 282 PRO A CA 1
ATOM 2124 C C . PRO A 1 282 ? 4.572 -30.988 4.612 1.00 97.31 282 PRO A C 1
ATOM 2126 O O . PRO A 1 282 ? 5.018 -30.829 5.751 1.00 97.31 282 PRO A O 1
ATOM 2129 N N . ALA A 1 283 ? 3.479 -30.389 4.164 1.00 97.69 283 ALA A N 1
ATOM 2130 C CA . ALA A 1 283 ? 2.668 -29.472 4.939 1.00 97.69 283 ALA A CA 1
ATOM 2131 C C . ALA A 1 283 ? 1.222 -29.485 4.438 1.00 97.69 283 ALA A C 1
ATOM 2133 O O . ALA A 1 283 ? 0.957 -29.810 3.281 1.00 97.69 283 ALA A O 1
ATOM 2134 N N . GLN A 1 284 ? 0.292 -29.053 5.277 1.00 98.00 284 GLN A N 1
ATOM 2135 C CA . GLN A 1 284 ? -1.096 -28.821 4.896 1.00 98.00 284 GLN A CA 1
ATOM 2136 C C . GLN A 1 284 ? -1.422 -27.332 4.995 1.00 98.00 284 GLN A C 1
ATOM 2138 O O . GLN A 1 284 ? -1.085 -26.671 5.981 1.00 98.00 284 GLN A O 1
ATOM 2143 N N . VAL A 1 285 ? -2.083 -26.789 3.973 1.00 97.25 285 VAL A N 1
ATOM 2144 C CA . VAL A 1 285 ? -2.532 -25.392 3.971 1.00 97.25 285 VAL A CA 1
ATOM 2145 C C . VAL A 1 285 ? -3.693 -25.240 4.955 1.00 97.25 285 VAL A C 1
ATOM 2147 O O . VAL A 1 285 ? -4.782 -25.738 4.702 1.00 97.25 285 VAL A O 1
ATOM 2150 N N . LEU A 1 286 ? -3.498 -24.530 6.063 1.00 97.38 286 LEU A N 1
ATOM 2151 C CA . LEU A 1 286 ? -4.542 -24.298 7.070 1.00 97.38 286 LEU A CA 1
ATOM 2152 C C . LEU A 1 286 ? -5.364 -23.043 6.776 1.00 97.38 286 LEU A C 1
ATOM 2154 O O . LEU A 1 286 ? -6.588 -23.066 6.842 1.00 97.38 286 LEU A O 1
ATOM 2158 N N . THR A 1 287 ? -4.693 -21.947 6.423 1.00 95.75 287 THR A N 1
ATOM 2159 C CA . THR A 1 287 ? -5.340 -20.651 6.170 1.00 95.75 287 THR A CA 1
ATOM 2160 C C . THR A 1 287 ? -4.609 -19.925 5.052 1.00 95.75 287 THR A C 1
ATOM 2162 O O . THR A 1 287 ? -3.381 -19.920 5.012 1.00 95.75 287 THR A O 1
ATOM 2165 N N . LEU A 1 288 ? -5.340 -19.269 4.150 1.00 93.81 288 LEU A N 1
ATOM 2166 C CA . LEU A 1 288 ? -4.765 -18.470 3.064 1.00 93.81 288 LEU A CA 1
ATOM 2167 C C . LEU A 1 288 ? -5.015 -16.977 3.296 1.00 93.81 288 LEU A C 1
ATOM 2169 O O . LEU A 1 288 ? -6.159 -16.523 3.310 1.00 93.81 288 LEU A O 1
ATOM 2173 N N . TYR A 1 289 ? -3.943 -16.189 3.398 1.00 89.62 289 TYR A N 1
ATOM 2174 C CA . TYR A 1 289 ? -4.004 -14.729 3.493 1.00 89.62 289 TYR A CA 1
ATOM 2175 C C . TYR A 1 289 ? -3.647 -14.109 2.148 1.00 89.62 289 TYR A C 1
ATOM 2177 O O . TYR A 1 289 ? -2.512 -13.697 1.890 1.00 89.62 289 TYR A O 1
ATOM 2185 N N . THR A 1 290 ? -4.648 -14.028 1.275 1.00 78.88 290 THR A N 1
ATOM 2186 C CA . THR A 1 290 ? -4.452 -13.633 -0.124 1.00 78.88 290 THR A CA 1
ATOM 2187 C C . THR A 1 290 ? -3.795 -12.261 -0.289 1.00 78.88 290 THR A C 1
ATOM 2189 O O . THR A 1 290 ? -2.854 -12.095 -1.060 1.00 78.88 290 THR A O 1
ATOM 2192 N N . HIS A 1 291 ? -4.219 -11.295 0.522 1.00 70.88 291 HIS A N 1
ATOM 2193 C CA . HIS A 1 291 ? -3.708 -9.926 0.532 1.00 70.88 291 HIS A CA 1
ATOM 2194 C C . HIS A 1 291 ? -2.250 -9.793 1.008 1.00 70.88 291 HIS A C 1
ATOM 2196 O O . HIS A 1 291 ? -1.596 -8.808 0.672 1.00 70.88 291 HIS A O 1
ATOM 2202 N N . LEU A 1 292 ? -1.727 -10.767 1.762 1.00 79.44 292 LEU A N 1
ATOM 2203 C CA . LEU A 1 292 ? -0.344 -10.768 2.262 1.00 79.44 292 LEU A CA 1
ATOM 2204 C C . LEU A 1 292 ? 0.577 -11.692 1.462 1.00 79.44 292 LEU A C 1
ATOM 2206 O O . LEU A 1 292 ? 1.779 -11.715 1.717 1.00 79.44 292 LEU A O 1
ATOM 2210 N N . CYS A 1 293 ? 0.031 -12.455 0.507 1.00 82.38 293 CYS A N 1
ATOM 2211 C CA . CYS A 1 293 ? 0.748 -13.527 -0.188 1.00 82.38 293 CYS A CA 1
ATOM 2212 C C . CYS A 1 293 ? 1.401 -14.532 0.788 1.00 82.38 293 CYS A C 1
ATOM 2214 O O . CYS A 1 293 ? 2.510 -15.025 0.554 1.00 82.38 293 CYS A O 1
ATOM 2216 N N . GLN A 1 294 ? 0.707 -14.818 1.891 1.00 93.69 294 GLN A N 1
ATOM 2217 C CA . GLN A 1 294 ? 1.129 -15.735 2.949 1.00 93.69 294 GLN A CA 1
ATOM 2218 C C . GLN A 1 294 ? 0.027 -16.756 3.233 1.00 93.69 294 GLN A C 1
ATOM 2220 O O . GLN A 1 294 ? -1.148 -16.516 2.955 1.00 93.69 294 GLN A O 1
ATOM 2225 N N . CYS A 1 295 ? 0.406 -17.885 3.811 1.00 95.69 295 CYS A N 1
ATOM 2226 C CA . CYS A 1 295 ? -0.505 -18.904 4.304 1.00 95.69 295 CYS A CA 1
ATOM 2227 C C . CYS A 1 295 ? -0.035 -19.420 5.660 1.00 95.69 295 CYS A C 1
ATOM 2229 O O . CYS A 1 295 ? 1.161 -19.424 5.948 1.00 95.69 295 CYS A O 1
ATOM 2231 N N . ASP A 1 296 ? -0.961 -19.911 6.466 1.00 97.44 296 ASP A N 1
ATOM 2232 C CA . ASP A 1 296 ? -0.600 -20.750 7.597 1.00 97.44 296 ASP A CA 1
ATOM 2233 C C . ASP A 1 296 ? -0.512 -22.190 7.121 1.00 97.44 296 ASP A C 1
ATOM 2235 O O . ASP A 1 296 ? -1.435 -22.704 6.489 1.00 97.44 296 ASP A O 1
ATOM 2239 N N . LEU A 1 297 ? 0.621 -22.813 7.407 1.00 97.81 297 LEU A N 1
ATOM 2240 C CA . LEU A 1 297 ? 0.826 -24.244 7.282 1.00 97.81 297 LEU A CA 1
ATOM 2241 C C . LEU A 1 297 ? 0.783 -24.866 8.674 1.00 97.81 297 LEU A C 1
ATOM 2243 O O . LEU A 1 297 ? 1.203 -24.225 9.641 1.00 97.81 297 LEU A O 1
ATOM 2247 N N . ASP A 1 298 ? 0.384 -26.127 8.759 1.00 98.19 298 ASP A N 1
ATOM 2248 C CA . ASP A 1 298 ? 0.506 -26.963 9.962 1.00 98.19 298 ASP A CA 1
ATOM 2249 C C . ASP A 1 298 ? 1.917 -26.937 10.579 1.00 98.19 298 ASP A C 1
ATOM 2251 O O . ASP A 1 298 ? 2.068 -26.901 11.799 1.00 98.19 298 ASP A O 1
ATOM 2255 N N . ILE A 1 299 ? 2.954 -26.855 9.743 1.00 97.56 299 ILE A N 1
ATOM 2256 C CA . ILE A 1 299 ? 4.352 -26.776 10.189 1.00 97.56 299 ILE A CA 1
ATOM 2257 C C . ILE A 1 299 ? 4.886 -25.345 10.364 1.00 97.56 299 ILE A C 1
ATOM 2259 O O . ILE A 1 299 ? 5.982 -25.159 10.906 1.00 97.56 299 ILE A O 1
ATOM 2263 N N . LYS A 1 300 ? 4.193 -24.320 9.842 1.00 96.81 300 LYS A N 1
ATOM 2264 C CA . LYS A 1 300 ? 4.683 -22.931 9.853 1.00 96.81 300 LYS A CA 1
ATOM 2265 C C . LYS A 1 300 ? 3.573 -21.890 9.612 1.00 96.81 300 LYS A C 1
ATOM 2267 O O . LYS A 1 300 ? 3.113 -21.767 8.474 1.00 96.81 300 LYS A O 1
ATOM 2272 N N . PRO A 1 301 ? 3.248 -21.034 10.599 1.00 96.81 301 PRO A N 1
ATOM 2273 C CA . PRO A 1 301 ? 2.365 -19.892 10.376 1.00 96.81 301 PRO A CA 1
ATOM 2274 C C . PRO A 1 301 ? 3.050 -18.805 9.531 1.00 96.81 301 PRO A C 1
ATOM 2276 O O . PRO A 1 301 ? 4.268 -18.594 9.630 1.00 96.81 301 PRO A O 1
ATOM 2279 N N . GLY A 1 302 ? 2.275 -18.111 8.696 1.00 93.75 302 GLY A N 1
ATOM 2280 C CA . GLY A 1 302 ? 2.740 -17.020 7.835 1.00 93.75 302 GLY A CA 1
ATOM 2281 C C . GLY A 1 302 ? 3.792 -17.429 6.795 1.00 93.75 302 GLY A C 1
ATOM 2282 O O . GLY A 1 302 ? 4.666 -16.630 6.441 1.00 93.75 302 GLY A O 1
ATOM 2283 N N . ALA A 1 303 ? 3.768 -18.675 6.320 1.00 95.50 303 ALA A N 1
ATOM 2284 C CA . ALA A 1 303 ? 4.643 -19.142 5.256 1.00 95.50 303 ALA A CA 1
ATOM 2285 C C . ALA A 1 303 ? 4.362 -18.369 3.947 1.00 95.50 303 ALA A C 1
ATOM 2287 O O . ALA A 1 303 ? 3.211 -18.237 3.534 1.00 95.50 303 ALA A O 1
ATOM 2288 N N . PRO A 1 304 ? 5.387 -17.828 3.265 1.00 92.50 304 PRO A N 1
ATOM 2289 C CA . PRO A 1 304 ? 5.181 -17.126 2.003 1.00 92.50 304 PRO A CA 1
ATOM 2290 C C . PRO A 1 304 ? 4.789 -18.115 0.899 1.00 92.50 304 PRO A C 1
ATOM 2292 O O . PRO A 1 304 ? 5.478 -19.116 0.696 1.00 92.50 304 PRO A O 1
ATOM 2295 N N . LEU A 1 305 ? 3.746 -17.795 0.127 1.00 90.44 305 LEU A N 1
ATOM 2296 C CA . LEU A 1 305 ? 3.213 -18.677 -0.926 1.00 90.44 305 LEU A CA 1
ATOM 2297 C C . LEU A 1 305 ? 4.249 -19.043 -1.999 1.00 90.44 305 LEU A C 1
ATOM 2299 O O . LEU A 1 305 ? 4.211 -20.134 -2.554 1.00 90.44 305 LEU A O 1
ATOM 2303 N N . GLY A 1 306 ? 5.225 -18.163 -2.251 1.00 86.44 306 GLY A N 1
ATOM 2304 C CA . GLY A 1 306 ? 6.332 -18.431 -3.177 1.00 86.44 306 GLY A CA 1
ATOM 2305 C C . GLY A 1 306 ? 7.306 -19.526 -2.718 1.00 86.44 306 GLY A C 1
ATOM 2306 O O . GLY A 1 306 ? 8.215 -19.875 -3.465 1.00 86.44 306 GLY A O 1
ATOM 2307 N N . ARG A 1 307 ? 7.153 -20.049 -1.494 1.00 92.62 307 ARG A N 1
ATOM 2308 C CA . ARG A 1 307 ? 7.903 -21.202 -0.969 1.00 92.62 307 ARG A CA 1
ATOM 2309 C C . ARG A 1 307 ? 7.069 -22.472 -0.884 1.00 92.62 307 ARG A C 1
ATOM 2311 O O . ARG A 1 307 ? 7.548 -23.448 -0.315 1.00 92.62 307 ARG A O 1
ATOM 2318 N N . LEU A 1 308 ? 5.849 -22.450 -1.404 1.00 93.69 308 LEU A N 1
ATOM 2319 C CA . LEU A 1 308 ? 5.036 -23.642 -1.559 1.00 93.69 308 LEU A CA 1
ATOM 2320 C C . LEU A 1 308 ? 5.215 -24.218 -2.954 1.00 93.69 308 LEU A C 1
ATOM 2322 O O . LEU A 1 308 ? 5.381 -23.478 -3.930 1.00 93.69 308 LEU A O 1
ATOM 2326 N N . ARG A 1 309 ? 5.097 -25.534 -3.046 1.00 93.00 309 ARG A N 1
ATOM 2327 C CA . ARG A 1 309 ? 4.794 -26.233 -4.290 1.00 93.00 309 ARG A CA 1
ATOM 2328 C C . ARG A 1 309 ? 3.738 -27.312 -4.023 1.00 93.00 309 ARG A C 1
ATOM 2330 O O . ARG A 1 309 ? 3.677 -27.810 -2.902 1.00 93.00 309 ARG A O 1
ATOM 2337 N N . PRO A 1 310 ? 2.922 -27.690 -5.016 1.00 92.81 310 PRO A N 1
ATOM 2338 C CA . PRO A 1 310 ? 2.025 -28.833 -4.883 1.00 92.81 310 PRO A CA 1
ATOM 2339 C C . PRO A 1 310 ? 2.825 -30.118 -4.646 1.00 92.81 310 PRO A C 1
ATOM 2341 O O . PRO A 1 310 ? 3.886 -30.292 -5.255 1.00 92.81 310 PRO A O 1
ATOM 2344 N N . VAL A 1 311 ? 2.309 -31.028 -3.816 1.00 93.81 311 VAL A N 1
ATOM 2345 C CA . VAL A 1 311 ? 2.875 -32.380 -3.707 1.00 93.81 311 VAL A CA 1
ATOM 2346 C C . VAL A 1 311 ? 2.723 -33.059 -5.070 1.00 93.81 311 VAL A C 1
ATOM 2348 O O . VAL A 1 311 ? 1.617 -33.136 -5.618 1.00 93.81 311 VAL A O 1
ATOM 2351 N N . ALA A 1 312 ? 3.833 -33.521 -5.648 1.00 84.75 312 ALA A N 1
ATOM 2352 C CA . ALA A 1 312 ? 3.836 -34.221 -6.928 1.00 84.75 312 ALA A CA 1
ATOM 2353 C C . ALA A 1 312 ? 3.003 -35.513 -6.811 1.00 84.75 312 ALA A C 1
ATOM 2355 O O . ALA A 1 312 ? 3.480 -36.518 -6.297 1.00 84.75 312 ALA A O 1
ATOM 2356 N N . GLY A 1 313 ? 1.740 -35.457 -7.244 1.00 79.94 313 GLY A N 1
ATOM 2357 C CA . GLY A 1 313 ? 0.776 -36.558 -7.132 1.00 79.94 313 GLY A CA 1
ATOM 2358 C C . GLY A 1 313 ? -0.611 -36.158 -6.619 1.00 79.94 313 GLY A C 1
ATOM 2359 O O . GLY A 1 313 ? -1.553 -36.915 -6.817 1.00 79.94 313 GLY A O 1
ATOM 2360 N N . SER A 1 314 ? -0.776 -34.963 -6.036 1.00 68.19 314 SER A N 1
ATOM 2361 C CA . SER A 1 314 ? -2.071 -34.530 -5.470 1.00 68.19 314 SER A CA 1
ATOM 2362 C C . SER A 1 314 ? -3.040 -33.918 -6.504 1.00 68.19 314 SER A C 1
ATOM 2364 O O . SER A 1 314 ? -4.200 -33.625 -6.220 1.00 68.19 314 SER A O 1
ATOM 2366 N N . SER A 1 315 ? -2.600 -33.743 -7.754 1.00 54.47 315 SER A N 1
ATOM 2367 C CA . SER A 1 315 ? -3.431 -33.162 -8.812 1.00 54.47 315 SER A CA 1
ATOM 2368 C C . SER A 1 315 ? -4.236 -34.249 -9.539 1.00 54.47 315 SER A C 1
ATOM 2370 O O . SER A 1 315 ? -3.670 -34.978 -10.349 1.00 54.47 315 SER A O 1
ATOM 2372 N N . ALA A 1 316 ? -5.545 -34.321 -9.241 1.00 47.97 316 ALA A N 1
ATOM 2373 C CA . ALA A 1 316 ? -6.659 -34.748 -10.123 1.00 47.97 316 ALA A CA 1
ATOM 2374 C C . ALA A 1 316 ? -7.608 -35.873 -9.643 1.00 47.97 316 ALA A C 1
ATOM 2376 O O . ALA A 1 316 ? -8.617 -36.095 -10.307 1.00 47.97 316 ALA A O 1
ATOM 2377 N N . ALA A 1 317 ? -7.406 -36.535 -8.498 1.00 49.91 317 ALA A N 1
ATOM 2378 C CA . ALA A 1 317 ? -8.322 -37.621 -8.089 1.00 49.91 317 ALA A CA 1
ATOM 2379 C C . ALA A 1 317 ? -9.593 -37.168 -7.325 1.00 49.91 317 ALA A C 1
ATOM 2381 O O . ALA A 1 317 ? -10.546 -37.932 -7.219 1.00 49.91 317 ALA A O 1
ATOM 2382 N N . ALA A 1 318 ? -9.655 -35.931 -6.815 1.00 49.78 318 ALA A N 1
ATOM 2383 C CA . ALA A 1 318 ? -10.726 -35.498 -5.902 1.00 49.78 318 ALA A CA 1
ATOM 2384 C C . ALA A 1 318 ? -11.932 -34.790 -6.564 1.00 49.78 318 ALA A C 1
ATOM 2386 O O . ALA A 1 318 ? -12.822 -34.319 -5.860 1.00 49.78 318 ALA A O 1
ATOM 2387 N N . ALA A 1 319 ? -11.996 -34.704 -7.899 1.00 49.31 319 ALA A N 1
ATOM 2388 C CA . ALA A 1 319 ? -13.118 -34.073 -8.614 1.00 49.31 319 ALA A CA 1
ATOM 2389 C C . ALA A 1 319 ? -14.198 -35.064 -9.105 1.00 49.31 319 ALA A C 1
ATOM 2391 O O . ALA A 1 319 ? -15.140 -34.649 -9.774 1.00 49.31 319 ALA A O 1
ATOM 2392 N N . ALA A 1 320 ? -14.089 -36.353 -8.769 1.00 43.56 320 ALA A N 1
ATOM 2393 C CA . ALA A 1 320 ? -15.069 -37.383 -9.121 1.00 43.56 320 ALA A CA 1
ATOM 2394 C C . ALA A 1 320 ? -15.551 -38.138 -7.869 1.00 43.56 320 ALA A C 1
ATOM 2396 O O . ALA A 1 320 ? -15.289 -39.326 -7.700 1.00 43.56 320 ALA A O 1
ATOM 2397 N N . ALA A 1 321 ? -16.247 -37.441 -6.969 1.00 47.47 321 ALA A N 1
ATOM 2398 C CA . ALA A 1 321 ? -17.081 -38.098 -5.965 1.00 47.47 321 ALA A CA 1
ATOM 2399 C C . ALA A 1 321 ? -18.451 -38.418 -6.605 1.00 47.47 321 ALA A C 1
ATOM 2401 O O . ALA A 1 321 ? -19.046 -37.517 -7.201 1.00 47.47 321 ALA A O 1
ATOM 2402 N N . PRO A 1 322 ? -18.951 -39.667 -6.539 1.00 44.59 322 PRO A N 1
ATOM 2403 C CA . PRO A 1 322 ? -20.212 -40.047 -7.162 1.00 44.59 322 PRO A CA 1
ATOM 2404 C C . PRO A 1 322 ? -21.397 -39.388 -6.444 1.00 44.59 322 PRO A C 1
ATOM 2406 O O . PRO A 1 322 ? -21.531 -39.457 -5.224 1.00 44.59 322 PRO A O 1
ATOM 2409 N N . GLU A 1 323 ? -22.251 -38.757 -7.241 1.00 45.81 323 GLU A N 1
ATOM 2410 C CA . GLU A 1 323 ? -23.520 -38.142 -6.858 1.00 45.81 323 GLU A CA 1
ATOM 2411 C C . GLU A 1 323 ? -24.439 -39.161 -6.138 1.00 45.81 323 GLU A C 1
ATOM 2413 O O . GLU A 1 323 ? -24.583 -40.297 -6.611 1.00 45.81 323 GLU A O 1
ATOM 2418 N N . PRO A 1 324 ? -25.058 -38.814 -4.990 1.00 46.62 324 PRO A N 1
ATOM 2419 C CA . PRO A 1 324 ? -25.963 -39.716 -4.285 1.00 46.62 324 PRO A CA 1
ATOM 2420 C C . PRO A 1 324 ? -27.252 -39.896 -5.094 1.00 46.62 324 PRO A C 1
ATOM 2422 O O . PRO A 1 324 ? -27.993 -38.944 -5.336 1.00 46.62 324 PRO A O 1
ATOM 2425 N N . ARG A 1 325 ? -27.525 -41.135 -5.520 1.00 50.16 325 ARG A N 1
ATOM 2426 C CA . ARG A 1 325 ? -28.769 -41.485 -6.221 1.00 50.16 325 ARG A CA 1
ATOM 2427 C C . ARG A 1 325 ? -29.989 -41.197 -5.330 1.00 50.16 325 ARG A C 1
ATOM 2429 O O . ARG A 1 325 ? -29.942 -41.518 -4.141 1.00 50.16 325 ARG A O 1
ATOM 2436 N N . PRO A 1 326 ? -31.090 -40.664 -5.888 1.00 55.19 326 PRO A N 1
ATOM 2437 C CA . PRO A 1 326 ? -32.324 -40.452 -5.141 1.00 55.19 326 PRO A CA 1
ATOM 2438 C C . PRO A 1 326 ? -32.994 -41.791 -4.770 1.00 55.19 326 PRO A C 1
ATOM 2440 O O . PRO A 1 326 ? -32.925 -42.744 -5.554 1.00 55.19 326 PRO A O 1
ATOM 2443 N N . PRO A 1 327 ? -33.653 -41.884 -3.598 1.00 57.31 327 PRO A N 1
ATOM 2444 C CA . PRO A 1 327 ? -34.360 -43.087 -3.177 1.00 57.31 327 PRO A CA 1
ATOM 2445 C C . PRO A 1 327 ? -35.665 -43.247 -3.967 1.00 57.31 327 PRO A C 1
ATOM 2447 O O . PRO A 1 327 ? -36.511 -42.355 -3.999 1.00 57.31 327 PRO A O 1
ATOM 2450 N N . ALA A 1 328 ? -35.822 -44.403 -4.606 1.00 47.53 328 ALA A N 1
ATOM 2451 C CA . ALA A 1 328 ? -37.059 -44.806 -5.255 1.00 47.53 328 ALA A CA 1
ATOM 2452 C C . ALA A 1 328 ? -38.033 -45.393 -4.220 1.00 47.53 328 ALA A C 1
ATOM 2454 O O . ALA A 1 328 ? -37.716 -46.389 -3.580 1.00 47.53 328 ALA A O 1
ATOM 2455 N N . GLY A 1 329 ? -39.197 -44.751 -4.101 1.00 46.28 329 GLY A N 1
ATOM 2456 C CA . GLY A 1 329 ? -40.517 -45.365 -4.294 1.00 46.28 329 GLY A CA 1
ATOM 2457 C C . GLY A 1 329 ? -40.973 -46.488 -3.357 1.00 46.28 329 GLY A C 1
ATOM 2458 O O . GLY A 1 329 ? -40.485 -47.611 -3.421 1.00 46.28 329 GLY A O 1
ATOM 2459 N N . ASP A 1 330 ? -42.014 -46.157 -2.594 1.00 48.88 330 ASP A N 1
ATOM 2460 C CA . ASP A 1 330 ? -42.871 -46.989 -1.747 1.00 48.88 330 ASP A CA 1
ATOM 2461 C C . ASP A 1 330 ? -43.384 -48.307 -2.356 1.00 48.88 330 ASP A C 1
ATOM 2463 O O . ASP A 1 330 ? -43.795 -48.342 -3.516 1.00 48.88 330 ASP A O 1
ATOM 2467 N N . ALA A 1 331 ? -43.517 -49.340 -1.507 1.00 44.78 331 ALA A N 1
ATOM 2468 C CA . ALA A 1 331 ? -44.723 -50.179 -1.386 1.00 44.78 331 ALA A CA 1
ATOM 2469 C C . ALA A 1 331 ? -44.611 -51.214 -0.232 1.00 44.78 331 ALA A C 1
ATOM 2471 O O . ALA A 1 331 ? -43.502 -51.573 0.159 1.00 44.78 331 ALA A O 1
ATOM 2472 N N . PRO A 1 332 ? -45.745 -51.688 0.332 1.00 69.31 332 PRO A N 1
ATOM 2473 C CA . PRO A 1 332 ? -45.887 -52.059 1.745 1.00 69.31 332 PRO A CA 1
ATOM 2474 C C . PRO A 1 332 ? -46.085 -53.570 1.986 1.00 69.31 332 PRO A C 1
ATOM 2476 O O . PRO A 1 332 ? -46.337 -54.312 1.042 1.00 69.31 332 PRO A O 1
ATOM 2479 N N . LEU A 1 333 ? -46.025 -54.014 3.253 1.00 38.62 333 LEU A N 1
ATOM 2480 C CA . LEU A 1 333 ? -47.063 -54.807 3.952 1.00 38.62 333 LEU A CA 1
ATOM 2481 C C . LEU A 1 333 ? -46.595 -55.274 5.354 1.00 38.62 333 LEU A C 1
ATOM 2483 O O . LEU A 1 333 ? -45.422 -55.522 5.603 1.00 38.62 333 LEU A O 1
ATOM 2487 N N . SER A 1 334 ? -47.579 -55.323 6.251 1.00 45.34 334 SER A N 1
ATOM 2488 C CA . SER A 1 334 ? -47.580 -55.398 7.724 1.00 45.34 334 SER A CA 1
ATOM 2489 C C . SER A 1 334 ? -47.271 -56.808 8.325 1.00 45.34 334 SER A C 1
ATOM 2491 O O . SER A 1 334 ? -46.694 -57.642 7.638 1.00 45.34 334 SER A O 1
ATOM 2493 N N . PRO A 1 335 ? -47.735 -57.174 9.546 1.00 68.31 335 PRO A N 1
ATOM 2494 C CA . PRO A 1 335 ? -47.164 -56.912 10.882 1.00 68.31 335 PRO A CA 1
ATOM 2495 C C . PRO A 1 335 ? -47.006 -58.207 11.727 1.00 68.31 335 PRO A C 1
ATOM 2497 O O . PRO A 1 335 ? -47.633 -59.208 11.412 1.00 68.31 335 PRO A O 1
ATOM 2500 N N . THR A 1 336 ? -46.246 -58.185 12.833 1.00 33.19 336 THR A N 1
ATOM 2501 C CA . THR A 1 336 ? -46.279 -59.057 14.055 1.00 33.19 336 THR A CA 1
ATOM 2502 C C . THR A 1 336 ? -44.857 -59.075 14.641 1.00 33.19 336 THR A C 1
ATOM 2504 O O . THR A 1 336 ? -43.904 -58.899 13.901 1.00 33.19 336 THR A O 1
ATOM 2507 N N . SER A 1 337 ? -44.544 -59.261 15.919 1.00 36.16 337 SER A N 1
ATOM 2508 C CA . SER A 1 337 ? -45.238 -59.563 17.171 1.00 36.16 337 SER A CA 1
ATOM 2509 C C . SER A 1 337 ? -44.133 -59.518 18.247 1.00 36.16 337 SER A C 1
ATOM 2511 O O . SER A 1 337 ? -43.013 -59.912 17.946 1.00 36.16 337 SER A O 1
ATOM 2513 N N . SER A 1 338 ? -44.467 -59.086 19.466 1.00 38.50 338 SER A N 1
ATOM 2514 C CA . SER A 1 338 ? -43.880 -59.477 20.766 1.00 38.50 338 SER A CA 1
ATOM 2515 C C . SER A 1 338 ? -42.365 -59.701 20.913 1.00 38.50 338 SER A C 1
ATOM 2517 O O . SER A 1 338 ? -41.829 -60.664 20.380 1.00 38.50 338 SER A O 1
ATOM 2519 N N . ALA A 1 339 ? -41.730 -58.934 21.811 1.00 40.00 339 ALA A N 1
ATOM 2520 C CA . ALA A 1 339 ? -41.107 -59.452 23.048 1.00 40.00 339 ALA A CA 1
ATOM 2521 C C . ALA A 1 339 ? -40.099 -58.449 23.656 1.00 40.00 339 ALA A C 1
ATOM 2523 O O . ALA A 1 339 ? -38.969 -58.305 23.199 1.00 40.00 339 ALA A O 1
ATOM 2524 N N . GLU A 1 340 ? -40.515 -57.807 24.750 1.00 46.97 340 GLU A N 1
ATOM 2525 C CA . GLU A 1 340 ? -39.697 -57.626 25.967 1.00 46.97 340 GLU A CA 1
ATOM 2526 C C . GLU A 1 340 ? -39.329 -59.046 26.508 1.00 46.97 340 GLU A C 1
ATOM 2528 O O . GLU A 1 340 ? -40.084 -59.971 26.185 1.00 46.97 340 GLU A O 1
ATOM 2533 N N . PRO A 1 341 ? -38.293 -59.291 27.356 1.00 58.09 341 PRO A N 1
ATOM 2534 C CA . PRO A 1 341 ? -37.759 -58.329 28.316 1.00 58.09 341 PRO A CA 1
ATOM 2535 C C . PRO A 1 341 ? -36.278 -58.437 28.771 1.00 58.09 341 PRO A C 1
ATOM 2537 O O . PRO A 1 341 ? -35.532 -59.343 28.429 1.00 58.09 341 PRO A O 1
ATOM 2540 N N . GLU A 1 342 ? -35.935 -57.491 29.654 1.00 43.41 342 GLU A N 1
ATOM 2541 C CA . GLU A 1 342 ? -35.159 -57.670 30.894 1.00 43.41 342 GLU A CA 1
ATOM 2542 C C . GLU A 1 342 ? -33.611 -57.851 30.896 1.00 43.41 342 GLU A C 1
ATOM 2544 O O . GLU A 1 342 ? -33.053 -58.892 30.572 1.00 43.41 342 GLU A O 1
ATOM 2549 N N . ARG A 1 343 ? -32.980 -56.876 31.585 1.00 41.91 343 ARG A N 1
ATOM 2550 C CA . ARG A 1 343 ? -32.145 -57.027 32.807 1.00 41.91 343 ARG A CA 1
ATOM 2551 C C . ARG A 1 343 ? -30.628 -57.295 32.744 1.00 41.91 343 ARG A C 1
ATOM 2553 O O . ARG A 1 343 ? -30.147 -58.215 32.100 1.00 41.91 343 ARG A O 1
ATOM 2560 N N . ARG A 1 344 ? -29.984 -56.652 33.746 1.00 43.25 344 ARG A N 1
ATOM 2561 C CA . ARG A 1 344 ? -28.688 -56.909 34.434 1.00 43.25 344 ARG A CA 1
ATOM 2562 C C . ARG A 1 344 ? -27.465 -56.216 33.804 1.00 43.25 344 ARG A C 1
ATOM 2564 O O . ARG A 1 344 ? -27.301 -56.252 32.602 1.00 43.25 344 ARG A O 1
ATOM 2571 N N . LYS A 1 345 ? -26.528 -55.622 34.554 1.00 40.53 345 LYS A N 1
ATOM 2572 C CA . LYS A 1 345 ? -26.278 -55.571 36.008 1.00 40.53 345 LYS A CA 1
ATOM 2573 C C . LYS A 1 345 ? -25.245 -54.474 36.294 1.00 40.53 345 LYS A C 1
ATOM 2575 O O . LYS A 1 345 ? -24.221 -54.418 35.625 1.00 40.53 345 LYS A O 1
ATOM 2580 N N . GLU A 1 346 ? -25.486 -53.703 37.344 1.00 50.62 346 GLU A N 1
ATOM 2581 C CA . GLU A 1 346 ? -24.451 -53.028 38.127 1.00 50.62 346 GLU A CA 1
ATOM 2582 C C . GLU A 1 346 ? -23.680 -54.057 38.972 1.00 50.62 346 GLU A C 1
ATOM 2584 O O . GLU A 1 346 ? -24.288 -55.022 39.444 1.00 50.62 346 GLU A O 1
ATOM 2589 N N . VAL A 1 347 ? -22.388 -53.813 39.227 1.00 46.59 347 VAL A N 1
ATOM 2590 C CA . VAL A 1 347 ? -21.705 -54.149 40.494 1.00 46.59 347 VAL A CA 1
ATOM 2591 C C . VAL A 1 347 ? -20.630 -53.076 40.775 1.00 46.59 347 VAL A C 1
ATOM 2593 O O . VAL A 1 347 ? -19.925 -52.688 39.841 1.00 46.59 347 VAL A O 1
ATOM 2596 N N . PRO A 1 348 ? -20.493 -52.605 42.031 1.00 57.47 348 PRO A N 1
ATOM 2597 C CA . PRO A 1 348 ? -19.597 -51.527 42.447 1.00 57.47 348 PRO A CA 1
ATOM 2598 C C . PRO A 1 348 ? -18.284 -52.041 43.067 1.00 57.47 348 PRO A C 1
ATOM 2600 O O . PRO A 1 348 ? -18.181 -53.204 43.459 1.00 57.47 348 PRO A O 1
ATOM 2603 N N . VAL A 1 349 ? -17.311 -51.143 43.252 1.00 46.72 349 VAL A N 1
ATOM 2604 C CA . VAL A 1 349 ? -16.179 -51.346 44.172 1.00 46.72 349 VAL A CA 1
ATOM 2605 C C . VAL A 1 349 ? -16.097 -50.157 45.126 1.00 46.72 349 VAL A C 1
ATOM 2607 O O . VAL A 1 349 ? -15.972 -49.008 44.708 1.00 46.72 349 VAL A O 1
ATOM 2610 N N . ALA A 1 350 ? -16.206 -50.477 46.411 1.00 40.88 350 ALA A N 1
ATOM 2611 C CA . ALA A 1 350 ? -16.008 -49.611 47.562 1.00 40.88 350 ALA A CA 1
ATOM 2612 C C . ALA A 1 350 ? -14.600 -49.807 48.151 1.00 40.88 350 ALA A C 1
ATOM 2614 O O . ALA A 1 350 ? -14.007 -50.864 47.937 1.00 40.88 350 ALA A O 1
ATOM 2615 N N . LEU A 1 351 ? -14.136 -48.806 48.914 1.00 38.50 351 LEU A N 1
ATOM 2616 C CA . LEU A 1 351 ? -13.396 -48.851 50.201 1.00 38.50 351 LEU A CA 1
ATOM 2617 C C . LEU A 1 351 ? -12.624 -47.521 50.355 1.00 38.50 351 LEU A C 1
ATOM 2619 O O . LEU A 1 351 ? -11.795 -47.186 49.518 1.00 38.50 351 LEU A O 1
ATOM 2623 N N . ASP A 1 352 ? -13.104 -46.629 51.231 1.00 36.19 352 ASP A N 1
ATOM 2624 C CA . ASP A 1 352 ? -12.588 -46.343 52.596 1.00 36.19 352 ASP A CA 1
ATOM 2625 C C . ASP A 1 352 ? -11.393 -45.360 52.593 1.00 36.19 352 ASP A C 1
ATOM 2627 O O . ASP A 1 352 ? -10.446 -45.533 51.845 1.00 36.19 352 ASP A O 1
ATOM 2631 N N . GLY A 1 353 ? -11.316 -44.302 53.406 1.00 35.66 353 GLY A N 1
ATOM 2632 C CA . GLY A 1 353 ? -12.199 -43.810 54.455 1.00 35.66 353 GLY A CA 1
ATOM 2633 C C . GLY A 1 353 ? -11.567 -42.641 55.242 1.00 35.66 353 GLY A C 1
ATOM 2634 O O . GLY A 1 353 ? -10.379 -42.362 55.129 1.00 35.66 353 GLY A O 1
ATOM 2635 N N . ARG A 1 354 ? -12.410 -42.049 56.102 1.00 38.62 354 ARG A N 1
ATOM 2636 C CA . ARG A 1 354 ? -12.159 -41.350 57.388 1.00 38.62 354 ARG A CA 1
ATOM 2637 C C . ARG A 1 354 ? -11.487 -39.965 57.478 1.00 38.62 354 ARG A C 1
ATOM 2639 O O . ARG A 1 354 ? -10.316 -39.779 57.189 1.00 38.62 354 ARG A O 1
ATOM 2646 N N . GLY A 1 355 ? -12.227 -39.103 58.195 1.00 33.25 355 GLY A N 1
ATOM 2647 C CA . GLY A 1 355 ? -11.764 -37.992 59.042 1.00 33.25 355 GLY A CA 1
ATOM 2648 C C . GLY A 1 355 ? -12.318 -36.651 58.551 1.00 33.25 355 GLY A C 1
ATOM 2649 O O . GLY A 1 355 ? -11.859 -36.155 57.542 1.00 33.25 355 GLY A O 1
ATOM 2650 N N . GLY A 1 356 ? -13.332 -35.996 59.120 1.00 41.31 356 GLY A N 1
ATOM 2651 C CA . GLY A 1 356 ? -13.819 -35.978 60.492 1.00 41.31 356 GLY A CA 1
ATOM 2652 C C . GLY A 1 356 ? -13.496 -34.622 61.121 1.00 41.31 356 GLY A C 1
ATOM 2653 O O . GLY A 1 356 ? -12.520 -34.540 61.849 1.00 41.31 356 GLY A O 1
ATOM 2654 N N . GLN A 1 357 ? -14.308 -33.584 60.876 1.00 36.56 357 GLN A N 1
ATOM 2655 C CA . GLN A 1 357 ? -14.448 -32.446 61.795 1.00 36.56 357 GLN A CA 1
ATOM 2656 C C . GLN A 1 357 ? -15.745 -31.663 61.532 1.00 36.56 357 GLN A C 1
ATOM 2658 O O . GLN A 1 357 ? -16.000 -31.169 60.439 1.00 36.56 357 GLN A O 1
ATOM 2663 N N . LYS A 1 358 ? -16.577 -31.606 62.577 1.00 44.16 358 LYS A N 1
ATOM 2664 C CA . LYS A 1 358 ? -17.767 -30.764 62.720 1.00 44.16 358 LYS A CA 1
ATOM 2665 C C . LYS A 1 358 ? -17.338 -29.320 62.989 1.00 44.16 358 LYS A C 1
ATOM 2667 O O . LYS A 1 358 ? -16.607 -29.092 63.947 1.00 44.16 358 LYS A O 1
ATOM 2672 N N . ALA A 1 359 ? -17.922 -28.369 62.273 1.00 37.50 359 ALA A N 1
ATOM 2673 C CA . ALA A 1 359 ? -18.256 -27.053 62.808 1.00 37.50 359 ALA A CA 1
ATOM 2674 C C . ALA A 1 359 ? -19.502 -26.566 62.060 1.00 37.50 359 ALA A C 1
ATOM 2676 O O . ALA A 1 359 ? -19.520 -26.535 60.833 1.00 37.50 359 ALA A O 1
ATOM 2677 N N . GLY A 1 360 ? -20.575 -26.307 62.806 1.00 47.12 360 GLY A N 1
ATOM 2678 C CA . GLY A 1 360 ? -21.830 -25.812 62.258 1.00 47.12 360 GLY A CA 1
ATOM 2679 C C . GLY A 1 360 ? -21.678 -24.384 61.743 1.00 47.12 360 GLY A C 1
ATOM 2680 O O . GLY A 1 360 ? -20.965 -23.569 62.328 1.00 47.12 360 GLY A O 1
ATOM 2681 N N . SER A 1 361 ? -22.359 -24.084 60.645 1.00 41.00 361 SER A N 1
ATOM 2682 C CA . SER A 1 361 ? -22.584 -22.719 60.178 1.00 41.00 361 SER A CA 1
ATOM 2683 C C . SER A 1 361 ? -23.961 -22.665 59.526 1.00 41.00 361 SER A C 1
ATOM 2685 O O . SER A 1 361 ? -24.250 -23.419 58.600 1.00 41.00 361 SER A O 1
ATOM 2687 N N . ASP A 1 362 ? -24.805 -21.812 60.092 1.00 45.16 362 ASP A N 1
ATOM 2688 C CA . ASP A 1 362 ? -26.164 -21.471 59.679 1.00 45.16 362 ASP A CA 1
ATOM 2689 C C . ASP A 1 362 ? -26.288 -21.169 58.169 1.00 45.16 362 ASP A C 1
ATOM 2691 O O . ASP A 1 362 ? -25.503 -20.373 57.648 1.00 45.16 362 ASP A O 1
ATOM 2695 N N . PRO A 1 363 ? -27.298 -21.697 57.449 1.00 42.16 363 PRO A N 1
ATOM 2696 C CA . PRO A 1 363 ? -27.471 -21.441 56.018 1.00 42.16 363 PRO A CA 1
ATOM 2697 C C . PRO A 1 363 ? -28.269 -20.158 55.697 1.00 42.16 363 PRO A C 1
ATOM 2699 O O . PRO A 1 363 ? -28.785 -20.023 54.590 1.00 42.16 363 PRO A O 1
ATOM 2702 N N . LEU A 1 364 ? -28.382 -19.194 56.621 1.00 44.50 364 LEU A N 1
ATOM 2703 C CA . LEU A 1 364 ? -29.280 -18.034 56.476 1.00 44.50 364 LEU A CA 1
ATOM 2704 C C . LEU A 1 364 ? -28.611 -16.645 56.444 1.00 44.50 364 LEU A C 1
ATOM 2706 O O . LEU A 1 364 ? -29.266 -15.655 56.756 1.00 44.50 364 LEU A O 1
ATOM 2710 N N . GLN A 1 365 ? -27.350 -16.517 56.010 1.00 47.16 365 GLN A N 1
ATOM 2711 C CA . GLN A 1 365 ? -26.695 -15.193 55.906 1.00 47.16 365 GLN A CA 1
ATOM 2712 C C . GLN A 1 365 ? -25.933 -14.882 54.602 1.00 47.16 365 GLN A C 1
ATOM 2714 O O . GLN A 1 365 ? -25.216 -13.889 54.551 1.00 47.16 365 GLN A O 1
ATOM 2719 N N . LEU A 1 366 ? -26.111 -15.636 53.507 1.00 42.28 366 LEU A N 1
ATOM 2720 C CA . LEU A 1 366 ? -25.402 -15.323 52.247 1.00 42.28 366 LEU A CA 1
ATOM 2721 C C . LEU A 1 366 ? -26.202 -14.484 51.228 1.00 42.28 366 LEU A C 1
ATOM 2723 O O . LEU A 1 366 ? -25.619 -13.939 50.300 1.00 42.28 366 LEU A O 1
ATOM 2727 N N . ASN A 1 367 ? -27.515 -14.308 51.412 1.00 44.81 367 ASN A N 1
ATOM 2728 C CA . ASN A 1 367 ? -28.356 -13.534 50.480 1.00 44.81 367 ASN A CA 1
ATOM 2729 C C . ASN A 1 367 ? -28.572 -12.063 50.880 1.00 44.81 367 ASN A C 1
ATOM 2731 O O . ASN A 1 367 ? -29.312 -11.352 50.202 1.00 44.81 367 ASN A O 1
ATOM 2735 N N . GLN A 1 368 ? -27.931 -11.589 51.954 1.00 43.12 368 GLN A N 1
ATOM 2736 C CA . GLN A 1 368 ? -28.120 -10.222 52.460 1.00 43.12 368 GLN A CA 1
ATOM 2737 C C . GLN A 1 368 ? -26.890 -9.313 52.292 1.00 43.12 368 GLN A C 1
ATOM 2739 O O . GLN A 1 368 ? -27.021 -8.106 52.436 1.00 43.12 368 GLN A O 1
ATOM 2744 N N . LEU A 1 369 ? -25.737 -9.852 51.869 1.00 40.12 369 LEU A N 1
ATOM 2745 C CA . LEU A 1 369 ? -24.502 -9.085 51.619 1.00 40.12 369 LEU A CA 1
ATOM 2746 C C . LEU A 1 369 ? -24.190 -8.867 50.121 1.00 40.12 369 LEU A C 1
ATOM 2748 O O . LEU A 1 369 ? -23.068 -8.544 49.748 1.00 40.12 369 LEU A O 1
ATOM 2752 N N . LEU A 1 370 ? -25.184 -9.053 49.249 1.00 43.91 370 LEU A N 1
ATOM 2753 C CA . LEU A 1 370 ? -25.107 -8.772 47.805 1.00 43.91 370 LEU A CA 1
ATOM 2754 C C . LEU A 1 370 ? -26.100 -7.679 47.372 1.00 43.91 370 LEU A C 1
ATOM 2756 O O . LEU A 1 370 ? -26.386 -7.527 46.187 1.00 43.91 370 LEU A O 1
ATOM 2760 N N . LYS A 1 371 ? -26.637 -6.915 48.336 1.00 43.47 371 LYS A N 1
ATOM 2761 C CA . LYS A 1 371 ? -27.685 -5.907 48.108 1.00 43.47 371 LYS A CA 1
ATOM 2762 C C . LYS A 1 371 ? -27.329 -4.479 48.543 1.00 43.47 371 LYS A C 1
ATOM 2764 O O . LYS A 1 371 ? -28.178 -3.605 48.439 1.00 43.47 371 LYS A O 1
ATOM 2769 N N . GLU A 1 372 ? -26.083 -4.221 48.944 1.00 40.03 372 GLU A N 1
ATOM 2770 C CA . GLU A 1 372 ? -25.607 -2.893 49.380 1.00 40.03 372 GLU A CA 1
ATOM 2771 C C . GLU A 1 372 ? -24.350 -2.429 48.621 1.00 40.03 372 GLU A C 1
ATOM 2773 O O . GLU A 1 372 ? -23.386 -1.929 49.191 1.00 40.03 372 GLU A O 1
ATOM 2778 N N . SER A 1 373 ? -24.359 -2.582 47.297 1.00 40.50 373 SER A N 1
ATOM 2779 C CA . SER A 1 373 ? -23.390 -1.939 46.394 1.00 40.50 373 SER A CA 1
ATOM 2780 C C . SER A 1 373 ? -24.077 -1.199 45.241 1.00 40.50 373 SER A C 1
ATOM 2782 O O . SER A 1 373 ? -23.536 -1.080 44.146 1.00 40.50 373 SER A O 1
ATOM 2784 N N . ALA A 1 374 ? -25.264 -0.642 45.501 1.00 42.50 374 ALA A N 1
ATOM 2785 C CA . ALA A 1 374 ? -25.845 0.427 44.691 1.00 42.50 374 ALA A CA 1
ATOM 2786 C C . ALA A 1 374 ? -25.270 1.771 45.165 1.00 42.50 374 ALA A C 1
ATOM 2788 O O . ALA A 1 374 ? -25.958 2.596 45.761 1.00 42.50 374 ALA A O 1
ATOM 2789 N N . VAL A 1 375 ? -23.963 1.951 44.965 1.00 46.34 375 VAL A N 1
ATOM 2790 C CA . VAL A 1 375 ? -23.366 3.286 44.993 1.00 46.34 375 VAL A CA 1
ATOM 2791 C C . VAL A 1 375 ? -23.825 3.971 43.714 1.00 46.34 375 VAL A C 1
ATOM 2793 O O . VAL A 1 375 ? -23.622 3.437 42.625 1.00 46.34 375 VAL A O 1
ATOM 2796 N N . ASP A 1 376 ? -24.477 5.113 43.891 1.00 45.53 376 ASP A N 1
ATOM 2797 C CA . ASP A 1 376 ? -24.974 6.041 42.878 1.00 45.53 376 ASP A CA 1
ATOM 2798 C C . ASP A 1 376 ? -23.811 6.486 41.967 1.00 45.53 376 ASP A C 1
ATOM 2800 O O . ASP A 1 376 ? -23.131 7.490 42.188 1.00 45.53 376 ASP A O 1
ATOM 2804 N N . GLY A 1 377 ? -23.468 5.634 41.002 1.00 50.56 377 GLY A N 1
ATOM 2805 C CA . GLY A 1 377 ? -22.497 5.930 39.964 1.00 50.56 377 GLY A CA 1
ATOM 2806 C C . GLY A 1 377 ? -23.163 6.842 38.939 1.00 50.56 377 GLY A C 1
ATOM 2807 O O . GLY A 1 377 ? -24.305 6.572 38.569 1.00 50.56 377 GLY A O 1
ATOM 2808 N N . PRO A 1 378 ? -22.488 7.902 38.459 1.00 58.59 378 PRO A N 1
ATOM 2809 C CA . PRO A 1 378 ? -23.078 8.813 37.490 1.00 58.59 378 PRO A CA 1
ATOM 2810 C C . PRO A 1 378 ? -23.574 8.004 36.293 1.00 58.59 378 PRO A C 1
ATOM 2812 O O . PRO A 1 378 ? -22.793 7.296 35.654 1.00 58.59 378 PRO A O 1
ATOM 2815 N N . GLU A 1 379 ? -24.878 8.086 36.033 1.00 52.31 379 GLU A N 1
ATOM 2816 C CA . GLU A 1 379 ? -25.567 7.420 34.934 1.00 52.31 379 GLU A CA 1
ATOM 2817 C C . GLU A 1 379 ? -24.867 7.788 33.614 1.00 52.31 379 GLU A C 1
ATOM 2819 O O . GLU A 1 379 ? -25.086 8.854 33.030 1.00 52.31 379 GLU A O 1
ATOM 2824 N N . ARG A 1 380 ? -23.930 6.937 33.169 1.00 59.59 380 ARG A N 1
ATOM 2825 C CA . ARG A 1 380 ? -23.191 7.147 31.922 1.00 59.59 380 ARG A CA 1
ATOM 2826 C C . ARG A 1 380 ? -24.187 6.987 30.783 1.00 59.59 380 ARG A C 1
ATOM 2828 O O . ARG A 1 380 ? -24.561 5.872 30.425 1.00 59.59 380 ARG A O 1
ATOM 2835 N N . LYS A 1 381 ? -24.622 8.115 30.217 1.00 63.00 381 LYS A N 1
ATOM 2836 C CA . LYS A 1 381 ? -25.460 8.142 29.014 1.00 63.00 381 LYS A CA 1
ATOM 2837 C C . LYS A 1 381 ? -24.791 7.277 27.933 1.00 63.00 381 LYS A C 1
ATOM 2839 O O . LYS A 1 381 ? -23.618 7.518 27.638 1.00 63.00 381 LYS A O 1
ATOM 2844 N N . PRO A 1 382 ? -25.491 6.285 27.352 1.00 63.34 382 PRO A N 1
ATOM 2845 C CA . PRO A 1 382 ? -24.906 5.401 26.352 1.00 63.34 382 PRO A CA 1
ATOM 2846 C C . PRO A 1 382 ? -24.375 6.232 25.184 1.00 63.34 382 PRO A C 1
ATOM 2848 O O . PRO A 1 382 ? -25.110 7.036 24.601 1.00 63.34 382 PRO A O 1
ATOM 2851 N N . GLN A 1 383 ? -23.091 6.066 24.854 1.00 77.62 383 GLN A N 1
ATOM 2852 C CA . GLN A 1 383 ? -22.513 6.797 23.737 1.00 77.62 383 GLN A CA 1
ATOM 2853 C C . GLN A 1 383 ? -23.136 6.301 22.422 1.00 77.62 383 GLN A C 1
ATOM 2855 O O . GLN A 1 383 ? -23.069 5.108 22.118 1.00 77.62 383 GLN A O 1
ATOM 2860 N N . PRO A 1 384 ? -23.702 7.199 21.600 1.00 82.38 384 PRO A N 1
ATOM 2861 C CA . PRO A 1 384 ? -24.489 6.833 20.422 1.00 82.38 384 PRO A CA 1
ATOM 2862 C C . PRO A 1 384 ? -23.702 6.073 19.345 1.00 82.38 384 PRO A C 1
ATOM 2864 O O . PRO A 1 384 ? -24.294 5.410 18.497 1.00 82.38 384 PRO A O 1
ATOM 2867 N N . VAL A 1 385 ? -22.371 6.145 19.353 1.00 90.94 385 VAL A N 1
ATOM 2868 C CA . VAL A 1 385 ? -21.507 5.521 18.336 1.00 90.94 385 VAL A CA 1
ATOM 2869 C C . VAL A 1 385 ? -21.228 4.030 18.592 1.00 90.94 385 VAL A C 1
ATOM 2871 O O . VAL A 1 385 ? -20.862 3.303 17.667 1.00 90.94 385 VAL A O 1
ATOM 2874 N N . ILE A 1 386 ? -21.427 3.553 19.826 1.00 95.00 386 ILE A N 1
ATOM 2875 C CA . ILE A 1 386 ? -21.145 2.166 20.218 1.00 95.00 386 ILE A CA 1
ATOM 2876 C C . ILE A 1 386 ? -22.164 1.225 19.562 1.00 95.00 386 ILE A C 1
ATOM 2878 O O . ILE A 1 386 ? -23.367 1.494 19.549 1.00 95.00 386 ILE A O 1
ATOM 2882 N N . GLY A 1 387 ? -21.678 0.113 19.011 1.00 95.38 387 GLY A N 1
ATOM 2883 C CA . GLY A 1 387 ? -22.518 -0.888 18.359 1.00 95.38 387 GLY A CA 1
ATOM 2884 C C . GLY A 1 387 ? -21.822 -1.621 17.219 1.00 95.38 387 GLY A C 1
ATOM 2885 O O . GLY A 1 387 ? -20.640 -1.417 16.935 1.00 95.38 387 GLY A O 1
ATOM 2886 N N . GLU A 1 388 ? -22.576 -2.499 16.569 1.00 96.50 388 GLU A N 1
ATOM 2887 C CA . GLU A 1 388 ? -22.160 -3.188 15.351 1.00 96.50 388 GLU A CA 1
ATOM 2888 C C . GLU A 1 388 ? -22.734 -2.474 14.119 1.00 96.50 388 GLU A C 1
ATOM 2890 O O . GLU A 1 388 ? -23.870 -2.003 14.120 1.00 96.50 388 GLU A O 1
ATOM 2895 N N . TRP A 1 389 ? -21.932 -2.399 13.066 1.00 97.12 389 TRP A N 1
ATOM 2896 C CA . TRP A 1 389 ? -22.173 -1.675 11.827 1.00 97.12 389 TRP A CA 1
ATOM 2897 C C . TRP A 1 389 ? -21.841 -2.590 10.640 1.00 97.12 389 TRP A C 1
ATOM 2899 O O . TRP A 1 389 ? -20.852 -3.323 10.680 1.00 97.12 389 TRP A O 1
ATOM 2909 N N . ARG A 1 390 ? -22.641 -2.578 9.570 1.00 96.38 390 ARG A N 1
ATOM 2910 C CA . ARG A 1 390 ? -22.545 -3.525 8.447 1.00 96.38 390 ARG A CA 1
ATOM 2911 C C . ARG A 1 390 ? -22.582 -2.833 7.087 1.00 96.38 390 ARG A C 1
ATOM 2913 O O . ARG A 1 390 ? -23.364 -1.917 6.871 1.00 96.38 390 ARG A O 1
ATOM 2920 N N . ASN A 1 391 ? -21.769 -3.308 6.149 1.00 95.12 391 ASN A N 1
ATOM 2921 C CA . ASN A 1 391 ? -21.865 -2.985 4.724 1.00 95.12 391 ASN A CA 1
ATOM 2922 C C . ASN A 1 391 ? -21.707 -4.285 3.928 1.00 95.12 391 ASN A C 1
ATOM 2924 O O . ASN A 1 391 ? -20.596 -4.808 3.790 1.00 95.12 391 ASN A O 1
ATOM 2928 N N . GLY A 1 392 ? -22.823 -4.829 3.435 1.00 92.69 392 GLY A N 1
ATOM 2929 C CA . GLY A 1 392 ? -22.841 -6.131 2.772 1.00 92.69 392 GLY A CA 1
ATOM 2930 C C . GLY 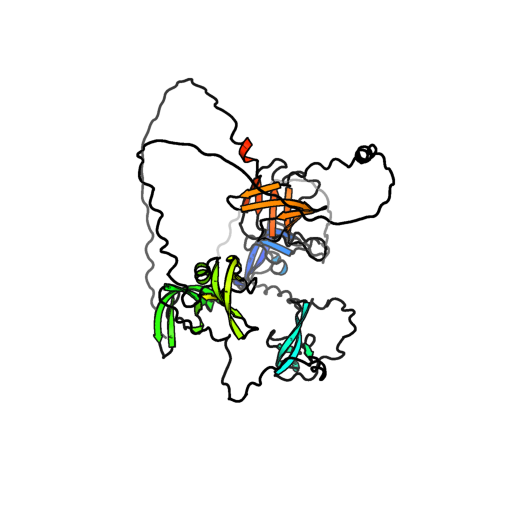A 1 392 ? -22.296 -7.227 3.692 1.00 92.69 392 GLY A C 1
ATOM 2931 O O . GLY A 1 392 ? -22.836 -7.468 4.766 1.00 92.69 392 GLY A O 1
ATOM 2932 N N . THR A 1 393 ? -21.197 -7.866 3.287 1.00 91.69 393 THR A N 1
ATOM 2933 C CA . THR A 1 393 ? -20.515 -8.915 4.068 1.00 91.69 393 THR A CA 1
ATOM 2934 C C . THR A 1 393 ? -19.512 -8.380 5.091 1.00 91.69 393 THR A C 1
ATOM 2936 O O . THR A 1 393 ? -18.934 -9.158 5.846 1.00 91.69 393 THR A O 1
ATOM 2939 N N . LYS A 1 394 ? -19.263 -7.066 5.116 1.00 94.50 394 LYS A N 1
ATOM 2940 C CA . LYS A 1 394 ? -18.301 -6.448 6.032 1.00 94.50 394 LYS A CA 1
ATOM 2941 C C . LYS A 1 394 ? -19.001 -6.018 7.310 1.00 94.50 394 LYS A C 1
ATOM 2943 O O . LYS A 1 394 ? -20.012 -5.322 7.259 1.00 94.50 394 LYS A O 1
ATOM 2948 N N . THR A 1 395 ? -18.406 -6.367 8.441 1.00 95.56 395 THR A N 1
ATOM 2949 C CA . THR A 1 395 ? -18.856 -5.979 9.779 1.00 95.56 395 THR A CA 1
ATOM 2950 C C . THR A 1 395 ? -17.800 -5.111 10.447 1.00 95.56 395 THR A C 1
ATOM 2952 O O . THR A 1 395 ? -16.605 -5.375 10.331 1.00 95.56 395 THR A O 1
ATOM 2955 N N . MET A 1 396 ? -18.242 -4.092 11.169 1.00 97.12 396 MET A N 1
ATOM 2956 C CA . MET A 1 396 ? -17.408 -3.214 11.974 1.00 97.12 396 MET A CA 1
ATOM 2957 C C . MET A 1 396 ? -18.067 -3.044 13.340 1.00 97.12 396 MET A C 1
ATOM 2959 O O . MET A 1 396 ? -19.256 -2.761 13.422 1.00 97.12 396 MET A O 1
ATOM 2963 N N . ARG A 1 397 ? -17.316 -3.212 14.423 1.00 97.44 397 ARG A N 1
ATOM 2964 C CA . ARG A 1 397 ? -17.809 -3.086 15.794 1.00 97.44 397 ARG A CA 1
ATOM 2965 C C . ARG A 1 397 ? -17.072 -1.959 16.497 1.00 97.44 397 ARG A C 1
ATOM 2967 O O . ARG A 1 397 ? -15.846 -1.964 16.554 1.00 97.44 397 ARG A O 1
ATOM 2974 N N . ILE A 1 398 ? -17.824 -1.006 17.036 1.00 97.38 398 ILE A N 1
ATOM 2975 C CA . ILE A 1 398 ? -17.298 0.075 17.868 1.00 97.38 398 ILE A CA 1
ATOM 2976 C C . ILE A 1 398 ? -17.643 -0.245 19.319 1.00 97.38 398 ILE A C 1
ATOM 2978 O O . ILE A 1 398 ? -18.810 -0.461 19.648 1.00 97.38 398 ILE A O 1
ATOM 2982 N N . SER A 1 399 ? -16.628 -0.304 20.175 1.00 96.56 399 SER A N 1
ATOM 2983 C CA . SER A 1 399 ? -16.752 -0.657 21.593 1.00 96.56 399 SER A CA 1
ATOM 2984 C C . SER A 1 399 ? -15.926 0.276 22.470 1.00 96.56 399 SER A C 1
ATOM 2986 O O . SER A 1 399 ? -14.864 0.734 22.058 1.00 96.56 399 SER A O 1
ATOM 2988 N N . GLU A 1 400 ? -16.373 0.504 23.698 1.00 95.56 400 GLU A N 1
ATOM 2989 C CA . GLU A 1 400 ? -15.621 1.239 24.715 1.00 95.56 400 GLU A CA 1
ATOM 2990 C C . GLU A 1 400 ? -14.699 0.284 25.491 1.00 95.56 400 GLU A C 1
ATOM 2992 O O . GLU A 1 400 ? -15.085 -0.832 25.841 1.00 95.56 400 GLU A O 1
ATOM 2997 N N . SER A 1 401 ? -13.458 0.703 25.732 1.00 92.69 401 SER A N 1
ATOM 2998 C CA . SER A 1 401 ? -12.473 -0.039 26.521 1.00 92.69 401 SER A CA 1
ATOM 2999 C C . SER A 1 401 ? -11.703 0.937 27.408 1.00 92.69 401 SER A C 1
ATOM 3001 O O . SER A 1 401 ? -10.685 1.497 26.987 1.00 92.69 401 SER A O 1
ATOM 3003 N N . GLY A 1 402 ? -12.167 1.113 28.646 1.00 91.19 402 GLY A N 1
ATOM 3004 C CA . GLY A 1 402 ? -11.718 2.210 29.510 1.00 91.19 402 GLY A CA 1
ATOM 3005 C C . GLY A 1 402 ? -12.220 3.542 28.955 1.00 91.19 402 GLY A C 1
ATOM 3006 O O . GLY A 1 402 ? -13.325 3.599 28.438 1.00 91.19 402 GLY A O 1
ATOM 3007 N N . ASP A 1 403 ? -11.391 4.583 28.966 1.00 89.75 403 ASP A N 1
ATOM 3008 C CA . ASP A 1 403 ? -11.770 5.913 28.454 1.00 89.75 403 ASP A CA 1
ATOM 3009 C C . ASP A 1 403 ? -11.486 6.082 26.950 1.00 89.75 403 ASP A C 1
ATOM 3011 O O . ASP A 1 403 ? -11.163 7.169 26.469 1.00 89.75 403 ASP A O 1
ATOM 3015 N N . ARG A 1 404 ? -11.498 4.982 26.189 1.00 92.50 404 ARG A N 1
ATOM 3016 C CA . ARG A 1 404 ? -11.184 4.992 24.756 1.00 92.50 404 ARG A CA 1
ATOM 3017 C C . ARG A 1 404 ? -12.191 4.177 23.972 1.00 92.50 404 ARG A C 1
ATOM 3019 O O . ARG A 1 404 ? -12.513 3.044 24.327 1.00 92.50 404 ARG A O 1
ATOM 3026 N N . LEU A 1 405 ? -12.597 4.732 22.839 1.00 95.75 405 LEU A N 1
ATOM 3027 C CA . LEU A 1 405 ? -13.349 4.016 21.824 1.00 95.75 405 LEU A CA 1
ATOM 3028 C C . LEU A 1 405 ? -12.389 3.209 20.945 1.00 95.75 405 LEU A C 1
ATOM 3030 O O . LEU A 1 405 ? -11.344 3.697 20.507 1.00 95.75 405 LEU A O 1
ATOM 3034 N N . LEU A 1 406 ? -12.748 1.959 20.690 1.00 96.06 406 LEU A N 1
ATOM 3035 C CA . LEU A 1 406 ? -12.036 1.041 19.814 1.00 96.06 406 LEU A CA 1
ATOM 3036 C C . LEU A 1 406 ? -12.943 0.654 18.651 1.00 96.06 406 LEU A C 1
ATOM 3038 O O . LEU A 1 406 ? -14.137 0.435 18.844 1.00 96.06 406 LEU A O 1
ATOM 3042 N N . VAL A 1 407 ? -12.362 0.532 17.461 1.00 97.44 407 VAL A N 1
ATOM 3043 C CA . VAL A 1 407 ? -13.034 0.001 16.277 1.00 97.44 407 VAL A CA 1
ATOM 3044 C C . VAL A 1 407 ? -12.359 -1.291 15.831 1.00 97.44 407 VAL A C 1
ATOM 3046 O O . VAL A 1 407 ? -11.153 -1.337 15.573 1.00 97.44 407 VAL A O 1
ATOM 3049 N N . ASP A 1 408 ? -13.153 -2.347 15.753 1.00 96.31 408 ASP A N 1
ATOM 3050 C CA . ASP A 1 408 ? -12.787 -3.656 15.231 1.00 96.31 408 ASP A CA 1
ATOM 3051 C C . ASP A 1 408 ? -13.466 -3.844 13.870 1.00 96.31 408 ASP A C 1
ATOM 3053 O O . ASP A 1 408 ? -14.682 -3.715 13.757 1.00 96.31 408 ASP A O 1
ATOM 3057 N N . MET A 1 409 ? -12.693 -4.108 12.818 1.00 94.19 409 MET A N 1
ATOM 3058 C CA . MET A 1 409 ? -13.212 -4.332 11.460 1.00 94.19 409 MET A CA 1
ATOM 3059 C C . MET A 1 409 ? -13.128 -5.815 11.052 1.00 94.19 409 MET A C 1
ATOM 3061 O O . MET A 1 409 ? -13.158 -6.140 9.861 1.00 94.19 409 MET A O 1
ATOM 3065 N N . GLY A 1 410 ? -13.010 -6.712 12.037 1.00 89.75 410 GLY A N 1
ATOM 3066 C CA . GLY A 1 410 ? -12.932 -8.155 11.862 1.00 89.75 410 GLY A CA 1
ATOM 3067 C C . GLY A 1 410 ? -11.549 -8.737 12.191 1.00 89.75 410 GLY A C 1
ATOM 3068 O O . GLY A 1 410 ? -10.563 -8.013 12.339 1.00 89.75 410 GLY A O 1
ATOM 3069 N N . PRO A 1 411 ? -11.439 -10.077 12.230 1.00 82.12 411 PRO A N 1
ATOM 3070 C CA . PRO A 1 411 ? -10.284 -10.800 12.780 1.00 82.12 411 PRO A CA 1
ATOM 3071 C C . PRO A 1 411 ? -8.960 -10.567 12.036 1.00 82.12 411 PRO A C 1
ATOM 3073 O O . PRO A 1 411 ? -7.890 -10.829 12.574 1.00 82.12 411 PRO A O 1
ATOM 3076 N N . LEU A 1 412 ? -9.018 -10.084 10.792 1.00 81.88 412 LEU A N 1
ATOM 3077 C CA . LEU A 1 412 ? -7.839 -9.827 9.957 1.00 81.88 412 LEU A CA 1
ATOM 3078 C C . LEU A 1 412 ? -7.357 -8.378 10.027 1.00 81.88 412 LEU A C 1
ATOM 3080 O O . LEU A 1 412 ? -6.285 -8.046 9.518 1.00 81.88 412 LEU A O 1
ATOM 3084 N N . THR A 1 413 ? -8.157 -7.498 10.617 1.00 87.44 413 THR A N 1
ATOM 3085 C CA . THR A 1 413 ? -7.816 -6.088 10.748 1.00 87.44 413 THR A CA 1
ATOM 3086 C C . THR A 1 413 ? -7.395 -5.797 12.177 1.00 87.44 413 THR A C 1
ATOM 3088 O O . THR A 1 413 ? -8.082 -6.210 13.106 1.00 87.44 413 THR A O 1
ATOM 3091 N N . PRO A 1 414 ? -6.285 -5.073 12.390 1.00 91.06 414 PRO A N 1
ATOM 3092 C CA . PRO A 1 414 ? -5.926 -4.667 13.736 1.00 91.06 414 PRO A CA 1
ATOM 3093 C C . PRO A 1 414 ? -7.022 -3.762 14.300 1.00 91.06 414 PRO A C 1
ATOM 3095 O O . PRO A 1 414 ? -7.466 -2.838 13.616 1.00 91.06 414 PRO A O 1
ATOM 3098 N N . THR A 1 415 ? -7.401 -3.988 15.556 1.00 95.00 415 THR A N 1
ATOM 3099 C CA . THR A 1 415 ? -8.271 -3.072 16.294 1.00 95.00 415 THR A CA 1
ATOM 3100 C C . THR A 1 415 ? -7.623 -1.689 16.344 1.00 95.00 415 THR A C 1
ATOM 3102 O O . THR A 1 415 ? -6.457 -1.543 16.736 1.00 95.00 415 THR A O 1
ATOM 3105 N N . LEU A 1 416 ? -8.364 -0.668 15.926 1.00 96.50 416 LEU A N 1
ATOM 3106 C CA . LEU A 1 416 ? -7.896 0.715 15.911 1.00 96.50 416 LEU A CA 1
ATOM 3107 C C . LEU A 1 416 ? -8.499 1.470 17.096 1.00 96.50 416 LEU A C 1
ATOM 3109 O O . LEU A 1 416 ? -9.601 1.167 17.542 1.00 96.50 416 LEU A O 1
ATOM 3113 N N . ALA A 1 417 ? -7.771 2.454 17.610 1.00 95.94 417 ALA A N 1
ATOM 3114 C CA . ALA A 1 417 ? -8.319 3.411 18.560 1.00 95.94 417 ALA A CA 1
ATOM 3115 C C . ALA A 1 417 ? -9.016 4.535 17.787 1.00 95.94 417 ALA A C 1
ATOM 3117 O O . ALA A 1 417 ? -8.501 4.974 16.758 1.00 95.94 417 ALA A O 1
ATOM 3118 N N . LEU A 1 418 ? -10.165 4.990 18.275 1.00 96.25 418 LEU A N 1
ATOM 3119 C CA . LEU A 1 418 ? -10.854 6.167 17.764 1.00 96.25 418 LEU A CA 1
ATOM 3120 C C . LEU A 1 418 ? -10.458 7.382 18.605 1.00 96.25 418 LEU A C 1
ATOM 3122 O O . LEU A 1 418 ? -10.557 7.358 19.831 1.00 96.25 418 LEU A O 1
ATOM 3126 N N . VAL A 1 419 ? -9.996 8.429 17.931 1.00 95.12 419 VAL A N 1
ATOM 3127 C CA . VAL A 1 419 ? -9.665 9.731 18.520 1.00 95.12 419 VAL A CA 1
ATOM 3128 C C . VAL A 1 419 ? -10.674 10.736 18.000 1.00 95.12 419 VAL A C 1
ATOM 3130 O O . VAL A 1 419 ? -10.814 10.872 16.787 1.00 95.12 419 VAL A O 1
ATOM 3133 N N . GLU A 1 420 ? -11.389 11.410 18.890 1.00 94.88 420 GLU A N 1
ATOM 3134 C CA . GLU A 1 420 ? -12.371 12.420 18.498 1.00 94.88 420 GLU A CA 1
ATOM 3135 C C . GLU A 1 420 ? -11.673 13.600 17.807 1.00 94.88 420 GLU A C 1
ATOM 3137 O O . GLU A 1 420 ? -10.670 14.120 18.299 1.00 94.88 420 GLU A O 1
ATOM 3142 N N . LEU A 1 421 ? -12.155 13.959 16.616 1.00 93.38 421 LEU A N 1
ATOM 3143 C CA . LEU A 1 421 ? -11.661 15.101 15.839 1.00 93.38 421 LEU A CA 1
ATOM 3144 C C . LEU A 1 421 ? -12.476 16.362 16.117 1.00 93.38 421 LEU A C 1
ATOM 3146 O O . LEU A 1 421 ? -11.952 17.473 16.041 1.00 93.38 421 LEU A O 1
ATOM 3150 N N . THR A 1 422 ? -13.763 16.186 16.402 1.00 88.06 422 THR A N 1
ATOM 3151 C CA . THR A 1 422 ? -14.685 17.277 16.689 1.00 88.06 422 THR A CA 1
ATOM 3152 C C . THR A 1 422 ? -14.470 17.765 18.130 1.00 88.06 422 THR A C 1
ATOM 3154 O O . THR A 1 422 ? -14.421 16.935 19.035 1.00 88.06 422 THR A O 1
ATOM 3157 N N . PRO A 1 423 ? -14.343 19.080 18.387 1.00 85.31 423 PRO A N 1
ATOM 3158 C CA . PRO A 1 423 ? -14.240 19.598 19.753 1.00 85.31 423 PRO A CA 1
ATOM 3159 C C . PRO A 1 423 ? -15.485 19.227 20.578 1.00 85.31 423 PRO A C 1
ATOM 3161 O O . PRO A 1 423 ? -16.588 19.160 20.029 1.00 85.31 423 PRO A O 1
ATOM 3164 N N . GLU A 1 424 ? -15.315 18.994 21.886 1.00 80.62 424 GLU A N 1
ATOM 3165 C CA . GLU A 1 424 ? -16.382 18.511 22.787 1.00 80.62 424 GLU A CA 1
ATOM 3166 C C . GLU A 1 424 ? -17.662 19.361 22.714 1.00 80.62 424 GLU A C 1
ATOM 3168 O O . GLU A 1 424 ? -18.764 18.810 22.752 1.00 80.62 424 GLU A O 1
ATOM 3173 N N . ASP A 1 425 ? -17.519 20.673 22.510 1.00 85.69 425 ASP A N 1
ATOM 3174 C CA . ASP A 1 425 ? -18.626 21.636 22.475 1.00 85.69 425 ASP A CA 1
ATOM 3175 C C . ASP A 1 425 ? -19.518 21.534 21.227 1.00 85.69 425 ASP A C 1
ATOM 3177 O O . ASP A 1 425 ? -20.642 22.043 21.215 1.00 85.69 425 ASP A O 1
ATOM 3181 N N . GLN A 1 426 ? -19.055 20.881 20.157 1.00 83.06 426 GLN A N 1
ATOM 3182 C CA . GLN A 1 426 ? -19.851 20.715 18.947 1.00 83.06 426 GLN A CA 1
ATOM 3183 C C . GLN A 1 426 ? -20.597 19.381 18.983 1.00 83.06 426 GLN A C 1
ATOM 3185 O O . GLN A 1 426 ? -20.011 18.295 18.990 1.00 83.06 426 GLN A O 1
ATOM 3190 N N . ALA A 1 427 ? -21.928 19.482 19.002 1.00 83.44 427 ALA A N 1
ATOM 3191 C CA . ALA A 1 427 ? -22.795 18.333 19.206 1.00 83.44 427 ALA A CA 1
ATOM 3192 C C . ALA A 1 427 ? -22.727 17.334 18.038 1.00 83.44 427 ALA A C 1
ATOM 3194 O O . ALA A 1 427 ? -22.477 16.162 18.297 1.00 83.44 427 ALA A O 1
ATOM 3195 N N . TRP A 1 428 ? -22.940 17.770 16.786 1.00 90.88 428 TRP A N 1
ATOM 3196 C CA . TRP A 1 428 ? -23.046 16.907 15.594 1.00 90.88 428 TRP A CA 1
ATOM 3197 C C . TRP A 1 428 ? -22.780 17.696 14.289 1.00 90.88 428 TRP A C 1
ATOM 3199 O O . TRP A 1 428 ? -23.078 18.894 14.267 1.00 90.88 428 TRP A O 1
ATOM 3209 N N . PRO A 1 429 ? -22.273 17.072 13.201 1.00 93.44 429 PRO A N 1
ATOM 3210 C CA . PRO A 1 429 ? -21.841 15.673 13.088 1.00 93.44 429 PRO A CA 1
ATOM 3211 C C . PRO A 1 429 ? -20.593 15.391 13.937 1.00 93.44 429 PRO A C 1
ATOM 3213 O O . PRO A 1 429 ? -19.775 16.282 14.156 1.00 93.44 429 PRO A O 1
ATOM 3216 N N . LYS A 1 430 ? -20.464 14.159 14.440 1.00 95.00 430 LYS A N 1
ATOM 3217 C CA . LYS A 1 430 ? -19.278 13.729 15.192 1.00 95.00 430 LYS A CA 1
ATOM 3218 C C . LYS A 1 430 ? -18.319 12.999 14.265 1.00 95.00 430 LYS A C 1
ATOM 3220 O O . LYS A 1 430 ? -18.731 12.098 13.529 1.00 95.00 430 LYS A O 1
ATOM 3225 N N . GLU A 1 431 ? -17.049 13.380 14.332 1.00 96.25 431 GLU A N 1
ATOM 3226 C CA . GLU A 1 431 ? -15.965 12.777 13.567 1.00 96.25 431 GLU A CA 1
ATOM 3227 C C . GLU A 1 431 ? -14.910 12.153 14.483 1.00 96.25 431 GLU A C 1
ATOM 3229 O O . GLU A 1 431 ? -14.492 12.738 15.485 1.00 96.25 431 GLU A O 1
ATOM 3234 N N . TRP A 1 432 ? -14.423 10.978 14.091 1.00 96.62 432 TRP A N 1
ATOM 3235 C CA . TRP A 1 432 ? -13.336 10.276 14.766 1.00 96.62 432 TRP A CA 1
ATOM 3236 C C . TRP A 1 432 ? -12.258 9.844 13.777 1.00 96.62 432 TRP A C 1
ATOM 3238 O O . TRP A 1 432 ? -12.542 9.332 12.696 1.00 96.62 432 TRP A O 1
ATOM 3248 N N . SER A 1 433 ? -10.999 9.966 14.181 1.00 96.50 433 SER A N 1
ATOM 3249 C CA . SER A 1 433 ? -9.852 9.370 13.502 1.00 96.50 433 SER A CA 1
ATOM 3250 C C . SER A 1 433 ? -9.576 7.970 14.033 1.00 96.50 433 SER A C 1
ATOM 3252 O O . SER A 1 433 ? -9.253 7.804 15.209 1.00 96.50 433 SER A O 1
ATOM 3254 N N . ALA A 1 434 ? -9.626 6.962 13.163 1.00 96.94 434 ALA A N 1
ATOM 3255 C CA . ALA A 1 434 ? -9.189 5.609 13.487 1.00 96.94 434 ALA A CA 1
ATOM 3256 C C . ALA A 1 434 ? -7.677 5.466 13.282 1.00 96.94 434 ALA A C 1
ATOM 3258 O O . ALA A 1 434 ? -7.172 5.513 12.156 1.00 96.94 434 ALA A O 1
ATOM 3259 N N . VAL A 1 435 ? -6.949 5.253 14.372 1.00 96.25 435 VAL A N 1
ATOM 3260 C CA . VAL A 1 435 ? -5.481 5.195 14.425 1.00 96.25 435 VAL A CA 1
ATOM 3261 C C . VAL A 1 435 ? -5.011 3.874 15.026 1.00 96.25 435 VAL A C 1
ATOM 3263 O O . VAL A 1 435 ? -5.683 3.257 15.851 1.00 96.25 435 VAL A O 1
ATOM 3266 N N . ARG A 1 436 ? -3.825 3.404 14.623 1.00 94.31 436 ARG A N 1
ATOM 3267 C CA . ARG A 1 436 ? -3.239 2.191 15.217 1.00 94.31 436 ARG A CA 1
ATOM 3268 C C . ARG A 1 436 ? -2.942 2.431 16.697 1.00 94.31 436 ARG A C 1
ATOM 3270 O O . ARG A 1 436 ? -2.376 3.465 17.048 1.00 94.31 436 ARG A O 1
ATOM 3277 N N . LYS A 1 437 ? -3.261 1.452 17.549 1.00 87.06 437 LYS A N 1
ATOM 3278 C CA . LYS A 1 437 ? -2.917 1.493 18.976 1.00 87.06 437 LYS A CA 1
ATOM 3279 C C . LYS A 1 437 ? -1.395 1.603 19.121 1.00 87.06 437 LYS A C 1
ATOM 3281 O O . LYS A 1 437 ? -0.663 0.720 18.674 1.00 87.06 437 LYS A O 1
ATOM 3286 N N . SER A 1 438 ? -0.908 2.697 19.708 1.00 80.62 438 SER A N 1
ATOM 3287 C CA . SER A 1 438 ? 0.508 2.824 20.049 1.00 80.62 438 SER A CA 1
ATOM 3288 C C . SER A 1 438 ? 0.803 1.894 21.229 1.00 80.62 438 SER A C 1
ATOM 3290 O O . SER A 1 438 ? 0.098 1.902 22.238 1.00 80.62 438 SER A O 1
ATOM 3292 N N . SER A 1 439 ? 1.841 1.064 21.120 1.00 72.12 439 SER A N 1
ATOM 3293 C CA . SER A 1 439 ? 2.285 0.216 22.236 1.00 72.12 439 SER A CA 1
ATOM 3294 C C . SER A 1 439 ? 2.881 1.031 23.388 1.00 72.12 439 SER A C 1
ATOM 3296 O O . SER A 1 439 ? 2.975 0.540 24.505 1.00 72.12 439 SER A O 1
ATOM 3298 N N . SER A 1 440 ? 3.265 2.285 23.132 1.00 76.12 440 SER A N 1
ATOM 3299 C CA . SER A 1 440 ? 3.957 3.158 24.081 1.00 76.12 440 SER A CA 1
ATOM 3300 C C . SER A 1 440 ? 3.036 3.990 24.978 1.00 76.12 440 SER A C 1
ATOM 3302 O O . SER A 1 440 ? 3.537 4.820 25.731 1.00 76.12 440 SER A O 1
ATOM 3304 N N . GLY A 1 441 ? 1.707 3.847 24.875 1.00 71.19 441 GLY A N 1
ATOM 3305 C CA . GLY A 1 441 ? 0.740 4.608 25.682 1.00 71.19 441 GLY A CA 1
ATOM 3306 C C . GLY A 1 441 ? 0.690 6.117 25.395 1.00 71.19 441 GLY A C 1
ATOM 3307 O O . GLY A 1 441 ? -0.191 6.804 25.909 1.00 71.19 441 GLY A O 1
ATOM 3308 N N . ARG A 1 442 ? 1.590 6.642 24.550 1.00 76.81 442 ARG A N 1
AT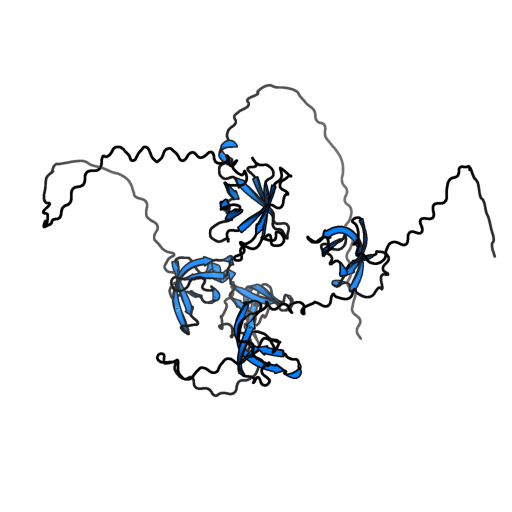OM 3309 C CA . ARG A 1 442 ? 1.626 8.055 24.153 1.00 76.81 442 ARG A CA 1
ATOM 3310 C C . ARG A 1 442 ? 0.385 8.437 23.348 1.00 76.81 442 ARG A C 1
ATOM 3312 O O . ARG A 1 442 ? -0.138 7.612 22.593 1.00 76.81 442 ARG A O 1
ATOM 3319 N N . SER A 1 443 ? -0.024 9.700 23.517 1.00 71.19 443 SER A N 1
ATOM 3320 C CA . SER A 1 443 ? -1.130 10.341 22.800 1.00 71.19 443 SER A CA 1
ATOM 3321 C C . SER A 1 443 ? -1.084 10.006 21.311 1.00 71.19 443 SER A C 1
ATOM 3323 O O . SER A 1 443 ? -0.030 10.051 20.670 1.00 71.19 443 SER A O 1
ATOM 3325 N N . THR A 1 444 ? -2.224 9.584 20.787 1.00 82.94 444 THR A N 1
ATOM 3326 C CA . THR A 1 444 ? -2.384 9.178 19.399 1.00 82.94 444 THR A CA 1
ATOM 3327 C C . THR A 1 444 ? -2.601 10.405 18.526 1.00 82.94 444 THR A C 1
ATOM 3329 O O . THR A 1 444 ? -3.615 11.081 18.646 1.00 82.94 444 THR A O 1
ATOM 3332 N N . ASP A 1 445 ? -1.643 10.671 17.642 1.00 86.31 445 ASP A N 1
ATOM 3333 C CA . ASP A 1 445 ? -1.688 11.794 16.709 1.00 86.31 445 ASP A CA 1
ATOM 3334 C C . ASP A 1 445 ? -2.746 11.561 15.605 1.00 86.31 445 ASP A C 1
ATOM 3336 O O . ASP A 1 445 ? -2.629 10.573 14.862 1.00 86.31 445 ASP A O 1
ATOM 3340 N N . PRO A 1 446 ? -3.753 12.447 15.456 1.00 87.62 446 PRO A N 1
ATOM 3341 C CA . PRO A 1 446 ? -4.770 12.340 14.409 1.00 87.62 446 PRO A CA 1
ATOM 3342 C C . PRO A 1 446 ? -4.187 12.434 12.991 1.00 87.62 446 PRO A C 1
ATOM 3344 O O . PRO A 1 446 ? -4.788 11.914 12.052 1.00 87.62 446 PRO A O 1
ATOM 3347 N N . SER A 1 447 ? -2.987 13.001 12.806 1.00 87.44 447 SER A N 1
ATOM 3348 C CA . SER A 1 447 ? -2.324 13.074 11.493 1.00 87.44 447 SER A CA 1
ATOM 3349 C C . SER A 1 447 ? -2.010 11.697 10.887 1.00 87.44 447 SER A C 1
ATOM 3351 O O . SER A 1 447 ? -1.810 11.567 9.678 1.00 87.44 447 SER A O 1
ATOM 3353 N N . ARG A 1 448 ? -1.990 10.646 11.720 1.00 90.06 448 ARG A N 1
ATOM 3354 C CA . ARG A 1 448 ? -1.733 9.252 11.321 1.00 90.06 448 ARG A CA 1
ATOM 3355 C C . ARG A 1 448 ? -3.014 8.429 11.183 1.00 90.06 448 ARG A C 1
ATOM 3357 O O . ARG A 1 448 ? -2.942 7.196 11.220 1.00 90.06 448 ARG A O 1
ATOM 3364 N N . ALA A 1 449 ? -4.169 9.087 11.063 1.00 95.00 449 ALA A N 1
ATOM 3365 C CA . ALA A 1 449 ? -5.443 8.429 10.817 1.00 95.00 449 ALA A CA 1
ATOM 3366 C C . ALA A 1 449 ? -5.341 7.483 9.613 1.00 95.00 449 ALA A C 1
ATOM 3368 O O . ALA A 1 449 ? -4.789 7.823 8.567 1.00 95.00 449 ALA A O 1
ATOM 3369 N N . LEU A 1 450 ? -5.867 6.270 9.769 1.00 95.00 450 LEU A N 1
ATOM 3370 C CA . LEU A 1 450 ? -6.057 5.324 8.670 1.00 95.00 450 LEU A CA 1
ATOM 3371 C C . LEU A 1 450 ? -7.438 5.491 8.038 1.00 95.00 450 LEU A C 1
ATOM 3373 O O . LEU A 1 450 ? -7.589 5.305 6.832 1.00 95.00 450 LEU A O 1
ATOM 3377 N N . TYR A 1 451 ? -8.422 5.850 8.863 1.00 96.69 451 TYR A N 1
ATOM 3378 C CA . TYR A 1 451 ? -9.800 6.107 8.469 1.00 96.69 451 TYR A CA 1
ATOM 3379 C C . TYR A 1 451 ? -10.357 7.274 9.279 1.00 96.69 451 TYR A C 1
ATOM 3381 O O . TYR A 1 451 ? -9.928 7.504 10.409 1.00 96.69 451 TYR A O 1
ATOM 3389 N N . ILE A 1 452 ? -11.324 7.976 8.702 1.00 96.62 452 ILE A N 1
ATOM 3390 C CA . ILE A 1 452 ? -12.136 8.990 9.368 1.00 96.62 452 ILE A CA 1
ATOM 3391 C C . ILE A 1 452 ? -13.560 8.446 9.410 1.00 96.62 452 ILE A C 1
ATOM 3393 O O . ILE A 1 452 ? -14.114 8.094 8.368 1.00 96.62 452 ILE A O 1
ATOM 3397 N N . LEU A 1 453 ? -14.118 8.316 10.606 1.00 97.38 453 LEU A N 1
ATOM 3398 C CA . LEU A 1 453 ? -15.483 7.870 10.839 1.00 97.38 453 LEU A CA 1
ATOM 3399 C C . LEU A 1 453 ? -16.335 9.098 11.131 1.00 97.38 453 LEU A C 1
ATOM 3401 O O . LEU A 1 453 ? -15.962 9.899 11.978 1.00 97.38 453 LEU A O 1
ATOM 3405 N N . GLU A 1 454 ? -17.469 9.228 10.462 1.00 96.69 454 GLU A N 1
ATOM 3406 C CA . GLU A 1 454 ? -18.384 10.353 10.624 1.00 96.69 454 GLU A CA 1
ATOM 3407 C C . GLU A 1 454 ? -19.796 9.830 10.871 1.00 96.69 454 GLU A C 1
ATOM 3409 O O . GLU A 1 454 ? -20.329 9.025 10.097 1.00 96.69 454 GLU A O 1
ATOM 3414 N N . LEU A 1 455 ? -20.405 10.305 11.952 1.00 96.56 455 LEU A N 1
ATOM 3415 C CA . LEU A 1 455 ? -21.779 10.000 12.316 1.00 96.56 455 LEU A CA 1
ATOM 3416 C C . LEU A 1 455 ? -22.571 11.310 12.334 1.00 96.56 455 LEU A C 1
ATOM 3418 O O . LEU A 1 455 ? -22.257 12.226 13.090 1.00 96.56 455 LEU A O 1
ATOM 3422 N N . ALA A 1 456 ? -23.596 11.405 11.485 1.00 95.62 456 ALA A N 1
ATOM 3423 C CA . ALA A 1 456 ? -24.302 12.664 11.245 1.00 95.62 456 ALA A CA 1
ATOM 3424 C C . ALA A 1 456 ? -25.101 13.158 12.461 1.00 95.62 456 ALA A C 1
ATOM 3426 O O . ALA A 1 456 ? -25.223 14.357 12.683 1.00 95.62 456 ALA A O 1
ATOM 3427 N N . ASN A 1 457 ? -25.676 12.234 13.230 1.00 94.56 457 ASN A N 1
ATOM 3428 C CA . ASN A 1 457 ? -26.489 12.519 14.408 1.00 94.56 457 ASN A CA 1
ATOM 3429 C C . ASN A 1 457 ? -26.479 11.288 15.351 1.00 94.56 457 ASN A C 1
ATOM 3431 O O . ASN A 1 457 ? -26.148 10.186 14.903 1.00 94.56 457 ASN A O 1
ATOM 3435 N N . PRO A 1 458 ? -26.858 11.420 16.636 1.00 92.38 458 PRO A N 1
ATOM 3436 C CA . PRO A 1 458 ? -26.703 10.345 17.620 1.00 92.38 458 PRO A CA 1
ATOM 3437 C C . PRO A 1 458 ? -27.614 9.145 17.348 1.00 92.38 458 PRO A C 1
ATOM 3439 O O . PRO A 1 458 ? -27.335 8.038 17.798 1.00 92.38 458 PRO A O 1
ATOM 3442 N N . LYS A 1 459 ? -28.709 9.363 16.615 1.00 92.75 459 LYS A N 1
ATOM 3443 C CA . LYS A 1 459 ? -29.684 8.337 16.236 1.00 92.75 459 LYS A CA 1
ATOM 3444 C C . LYS A 1 459 ? -29.468 7.845 14.806 1.00 92.75 459 LYS A C 1
ATOM 3446 O O . LYS A 1 459 ? -30.338 7.186 14.255 1.00 92.75 459 LYS A O 1
ATOM 3451 N N . SER A 1 460 ? -28.344 8.200 14.183 1.00 94.81 460 SER A N 1
ATOM 3452 C CA . SER A 1 460 ? -28.084 7.819 12.806 1.00 94.81 460 SER A CA 1
ATOM 3453 C C . SER A 1 460 ? -27.817 6.321 12.749 1.00 94.81 460 SER A C 1
ATOM 3455 O O . SER A 1 460 ? -26.966 5.789 13.473 1.00 94.81 460 SER A O 1
ATOM 3457 N N . ASP A 1 461 ? -28.526 5.665 11.838 1.00 96.44 461 ASP A N 1
ATOM 3458 C CA . ASP A 1 461 ? -28.266 4.284 11.441 1.00 96.44 461 ASP A CA 1
ATOM 3459 C C . ASP A 1 461 ? -27.167 4.195 10.386 1.00 96.44 461 ASP A C 1
ATOM 3461 O O . ASP A 1 461 ? -26.768 3.099 10.017 1.00 96.44 461 ASP A O 1
ATOM 3465 N N . ARG A 1 462 ? -26.666 5.339 9.906 1.00 96.88 462 ARG A N 1
ATOM 3466 C CA . ARG A 1 462 ? -25.661 5.454 8.847 1.00 96.88 462 ARG A CA 1
ATOM 3467 C C . ARG A 1 462 ? -24.364 6.004 9.429 1.00 96.88 462 ARG A C 1
ATOM 3469 O O . ARG A 1 462 ? -24.368 7.099 9.996 1.00 96.88 462 ARG A O 1
ATOM 3476 N N . LEU A 1 463 ? -23.276 5.260 9.273 1.00 97.44 463 LEU A N 1
ATOM 3477 C CA . LEU A 1 463 ? -21.922 5.631 9.676 1.00 97.44 463 LEU A CA 1
ATOM 3478 C C . LEU A 1 463 ? -21.027 5.686 8.440 1.00 97.44 463 LEU A C 1
ATOM 3480 O O . LEU A 1 463 ? -20.838 4.682 7.749 1.00 97.44 463 LEU A O 1
ATOM 3484 N N . MET A 1 464 ? -20.452 6.852 8.169 1.00 97.56 464 MET A N 1
ATOM 3485 C CA . MET A 1 464 ? -19.575 7.044 7.018 1.00 97.56 464 MET A CA 1
ATOM 3486 C C . MET A 1 464 ? -18.126 6.778 7.407 1.00 97.56 464 MET A C 1
ATOM 3488 O O . MET A 1 464 ? -17.645 7.288 8.412 1.00 97.56 464 MET A O 1
ATOM 3492 N N . VAL A 1 465 ? -17.410 6.009 6.590 1.00 97.12 465 VAL A N 1
ATOM 3493 C CA . VAL A 1 465 ? -15.988 5.697 6.767 1.00 97.12 465 VAL A CA 1
ATOM 3494 C C . VAL A 1 465 ? -15.219 6.192 5.545 1.00 97.12 465 VAL A C 1
ATOM 3496 O O . VAL A 1 465 ? -15.401 5.694 4.432 1.00 97.12 465 VAL A O 1
ATOM 3499 N N . LYS A 1 466 ? -14.353 7.185 5.743 1.00 96.81 466 LYS A N 1
ATOM 3500 C CA . LYS A 1 466 ? -13.549 7.847 4.706 1.00 96.81 466 LYS A CA 1
ATOM 3501 C C . LYS A 1 466 ? -12.070 7.500 4.866 1.00 96.81 466 LYS A C 1
ATOM 3503 O O . LYS A 1 466 ? -11.586 7.313 5.982 1.00 96.81 466 LYS A O 1
ATOM 3508 N N . ARG A 1 467 ? -11.320 7.434 3.763 1.00 93.00 467 ARG A N 1
ATOM 3509 C CA . ARG A 1 467 ? -9.847 7.402 3.814 1.00 93.00 467 ARG A CA 1
ATOM 3510 C C . ARG A 1 467 ? -9.299 8.834 3.904 1.00 93.00 467 ARG A C 1
ATOM 3512 O O . ARG A 1 467 ? -9.776 9.683 3.161 1.00 93.00 467 ARG A O 1
ATOM 3519 N N . PRO A 1 468 ? -8.277 9.108 4.736 1.00 86.44 468 PRO A N 1
ATOM 3520 C CA . PRO A 1 468 ? -7.694 10.447 4.830 1.00 86.44 468 PRO A CA 1
ATOM 3521 C C . PRO A 1 468 ? -7.008 10.913 3.535 1.00 86.44 468 PRO A C 1
ATOM 3523 O O . PRO A 1 468 ? -6.869 12.111 3.314 1.00 86.44 468 PRO A O 1
ATOM 3526 N N . VAL A 1 469 ? -6.584 9.983 2.668 1.00 81.44 469 VAL A N 1
ATOM 3527 C CA . VAL A 1 469 ? -6.023 10.286 1.343 1.00 81.44 469 VAL A CA 1
ATOM 3528 C C . VAL A 1 469 ? -6.761 9.472 0.276 1.00 81.44 469 VAL A C 1
ATOM 3530 O O . VAL A 1 469 ? -6.808 8.241 0.352 1.00 81.44 469 VAL A O 1
ATOM 3533 N N . GLY A 1 470 ? -7.301 10.162 -0.734 1.00 81.06 470 GLY A N 1
ATOM 3534 C CA . GLY A 1 470 ? -8.051 9.586 -1.858 1.00 81.06 470 GLY A CA 1
ATOM 3535 C C . GLY A 1 470 ? -9.577 9.675 -1.709 1.00 81.06 470 GLY A C 1
ATOM 3536 O O . GLY A 1 470 ? -10.090 10.016 -0.653 1.00 81.06 470 GLY A O 1
ATOM 3537 N N . GLU A 1 471 ? -10.309 9.339 -2.775 1.00 72.44 471 GLU A N 1
ATOM 3538 C CA . GLU A 1 471 ? -11.780 9.477 -2.865 1.00 72.44 471 GLU A CA 1
ATOM 3539 C C . GLU A 1 471 ? -12.556 8.250 -2.335 1.00 72.44 471 GLU A C 1
ATOM 3541 O O . GLU A 1 471 ? -13.678 7.966 -2.742 1.00 72.44 471 GLU A O 1
ATOM 3546 N N . GLY A 1 472 ? -11.962 7.474 -1.425 1.00 87.94 472 GLY A N 1
ATOM 3547 C CA . GLY A 1 472 ? -12.603 6.274 -0.885 1.00 87.94 472 GLY A CA 1
ATOM 3548 C C . GLY A 1 472 ? -13.542 6.592 0.277 1.00 87.94 472 GLY A C 1
ATOM 3549 O O . GLY A 1 472 ? -13.059 6.810 1.390 1.00 87.94 472 GLY A O 1
ATOM 3550 N N . GLN A 1 473 ? -14.854 6.541 0.042 1.00 95.06 473 GLN A N 1
ATOM 3551 C CA . GLN A 1 473 ? -15.891 6.632 1.074 1.00 95.06 473 GLN A CA 1
ATOM 3552 C C . GLN A 1 473 ? -16.773 5.380 1.050 1.00 95.06 473 GLN A C 1
ATOM 3554 O O . GLN A 1 473 ? -17.212 4.932 -0.007 1.00 95.06 473 GLN A O 1
ATOM 3559 N N . VAL A 1 474 ? -17.007 4.799 2.225 1.00 95.94 474 VAL A N 1
ATOM 3560 C CA . VAL A 1 474 ? -17.833 3.603 2.413 1.00 95.94 474 VAL A CA 1
ATOM 3561 C C . VAL A 1 474 ? -18.833 3.877 3.523 1.00 95.94 474 VAL A C 1
ATOM 3563 O O . VAL A 1 474 ? -18.495 4.469 4.541 1.00 95.94 474 VAL A O 1
ATOM 3566 N N . GLU A 1 475 ? -20.063 3.438 3.327 1.00 97.06 475 GLU A N 1
ATOM 3567 C CA . GLU A 1 475 ? -21.152 3.619 4.277 1.00 97.06 475 GLU A CA 1
ATOM 3568 C C . GLU A 1 475 ? -21.452 2.329 5.034 1.00 97.06 475 GLU A C 1
ATOM 3570 O O . GLU A 1 475 ? -21.551 1.281 4.409 1.00 97.06 475 GLU A O 1
ATOM 3575 N N . PHE A 1 476 ? -21.637 2.384 6.348 1.00 97.00 476 PHE A N 1
ATOM 3576 C CA . PHE A 1 476 ? -22.080 1.245 7.146 1.00 97.00 476 PHE A CA 1
ATOM 3577 C C . PHE A 1 476 ? -23.430 1.532 7.807 1.00 97.00 476 PHE A C 1
ATOM 3579 O O . PHE A 1 476 ? -23.668 2.633 8.296 1.00 97.00 476 PHE A O 1
ATOM 3586 N N . MET A 1 477 ? -24.284 0.512 7.858 1.00 97.19 477 MET A N 1
ATOM 3587 C CA . MET A 1 477 ? -25.596 0.534 8.499 1.00 97.19 477 MET A CA 1
ATOM 3588 C C . MET A 1 477 ? -25.530 -0.090 9.894 1.00 97.19 477 MET A C 1
ATOM 3590 O O . MET A 1 477 ? -24.908 -1.138 10.062 1.00 97.19 477 MET A O 1
ATOM 3594 N N . ARG A 1 478 ? -26.174 0.501 10.900 1.00 96.31 478 ARG A N 1
ATOM 3595 C CA . ARG A 1 478 ? -26.226 -0.061 12.258 1.00 96.31 478 ARG A CA 1
ATOM 3596 C C . ARG A 1 478 ? -26.944 -1.418 12.250 1.00 96.31 478 ARG A C 1
ATOM 3598 O O . ARG A 1 478 ? -28.071 -1.533 11.767 1.00 96.31 478 ARG A O 1
ATOM 3605 N N . ALA A 1 479 ? -26.303 -2.454 12.789 1.00 93.19 479 ALA A N 1
ATOM 3606 C CA . ALA A 1 479 ? -26.901 -3.779 12.913 1.00 93.19 479 ALA A CA 1
ATOM 3607 C C . ALA A 1 479 ? -28.104 -3.710 13.872 1.00 93.19 479 ALA A C 1
ATOM 3609 O O . ALA A 1 479 ? -27.953 -3.302 15.021 1.00 93.19 479 ALA A O 1
ATOM 3610 N N . GLY A 1 480 ? -29.294 -4.073 13.384 1.00 85.62 480 GLY A N 1
ATOM 3611 C CA . GLY A 1 480 ? -30.560 -3.998 14.131 1.00 85.62 480 GLY A CA 1
ATOM 3612 C C . GLY A 1 480 ? -31.479 -2.827 13.753 1.00 85.62 480 GLY A C 1
ATOM 3613 O O . GLY A 1 480 ? -32.642 -2.838 14.138 1.00 85.62 480 GLY A O 1
ATOM 3614 N N . GLY A 1 481 ? -31.016 -1.854 12.956 1.00 72.06 481 GLY A N 1
ATOM 3615 C CA . GLY A 1 481 ? -31.864 -0.747 12.476 1.00 72.06 481 GLY A CA 1
ATOM 3616 C C . GLY A 1 481 ? -32.830 -1.127 11.341 1.00 72.06 481 GLY A C 1
ATOM 3617 O O . GLY A 1 481 ? -33.814 -0.435 11.097 1.00 72.06 481 GLY A O 1
ATOM 3618 N N . GLU A 1 482 ? -32.589 -2.249 10.653 1.00 59.59 482 GLU A N 1
ATOM 3619 C CA . GLU A 1 482 ? -33.395 -2.666 9.492 1.00 59.59 482 GLU A CA 1
ATOM 3620 C C . GLU A 1 482 ? -34.811 -3.146 9.851 1.00 59.59 482 GLU A C 1
ATOM 3622 O O . GLU A 1 482 ? -35.690 -3.161 8.988 1.00 59.59 482 GLU A O 1
ATOM 3627 N N . GLU A 1 483 ? -35.062 -3.512 11.112 1.00 54.22 483 GLU A N 1
ATOM 3628 C CA . GLU A 1 483 ? -36.358 -4.056 11.537 1.00 54.22 483 GLU A CA 1
ATOM 3629 C C . GLU A 1 483 ? -37.431 -2.965 11.713 1.00 54.22 483 GLU A C 1
ATOM 3631 O O . GLU A 1 483 ? -38.617 -3.222 11.522 1.00 54.22 483 GLU A O 1
ATOM 3636 N N . LEU A 1 484 ? -37.027 -1.714 11.957 1.00 54.19 484 LEU A N 1
ATOM 3637 C CA . LEU A 1 484 ? -37.947 -0.576 12.094 1.00 54.19 484 LEU A CA 1
ATOM 3638 C C . LEU A 1 484 ? -38.299 0.102 10.761 1.00 54.19 484 LEU A C 1
ATOM 3640 O O . LEU A 1 484 ? -39.319 0.781 10.675 1.00 54.19 484 LEU A O 1
ATOM 3644 N N . ALA A 1 485 ? -37.513 -0.104 9.700 1.00 54.47 485 ALA A N 1
ATOM 3645 C CA . ALA A 1 485 ? -37.763 0.522 8.398 1.00 54.47 485 ALA A CA 1
ATOM 3646 C C . ALA A 1 485 ? -38.784 -0.237 7.520 1.00 54.47 485 ALA A C 1
ATOM 3648 O O . ALA A 1 485 ? -39.200 0.284 6.486 1.00 54.47 485 ALA A O 1
ATOM 3649 N N . LYS A 1 486 ? -39.204 -1.452 7.910 1.00 53.28 486 LYS A N 1
ATOM 3650 C CA . LYS A 1 486 ? -40.184 -2.270 7.160 1.00 53.28 486 LYS A CA 1
ATOM 3651 C C . LYS A 1 486 ? -41.598 -2.279 7.749 1.00 53.28 486 LYS A C 1
ATOM 3653 O O . LYS A 1 486 ? -42.468 -2.944 7.194 1.00 53.28 486 LYS A O 1
ATOM 3658 N N . ALA A 1 487 ? -41.857 -1.525 8.816 1.00 48.03 487 ALA A N 1
ATOM 3659 C CA . ALA A 1 487 ? -43.175 -1.449 9.438 1.00 48.03 487 ALA A CA 1
ATOM 3660 C C . ALA A 1 487 ? -43.757 -0.025 9.372 1.00 48.03 487 ALA A C 1
ATOM 3662 O O . ALA A 1 487 ? -43.665 0.727 10.335 1.00 48.03 487 ALA A O 1
ATOM 3663 N N . ASN A 1 488 ? -44.402 0.332 8.253 1.00 48.22 488 ASN A N 1
ATOM 3664 C CA . ASN A 1 488 ? -45.642 1.119 8.309 1.00 48.22 488 ASN A CA 1
ATOM 3665 C C . ASN A 1 488 ? -46.518 0.888 7.051 1.00 48.22 488 ASN A C 1
ATOM 3667 O O . ASN A 1 488 ? -45.970 0.670 5.968 1.00 48.22 488 ASN A O 1
ATOM 3671 N N . PRO A 1 489 ? -47.860 0.884 7.194 1.00 53.22 489 PRO A N 1
ATOM 3672 C CA . PRO A 1 489 ? -48.794 0.190 6.324 1.00 53.22 489 PRO A CA 1
ATOM 3673 C C . PRO A 1 489 ? -49.431 1.096 5.262 1.00 53.22 489 PRO A C 1
ATOM 3675 O O . PRO A 1 489 ? -49.348 2.321 5.298 1.00 53.22 489 PRO A O 1
ATOM 3678 N N . GLN A 1 490 ? -50.119 0.425 4.341 1.00 48.41 490 GLN A N 1
ATOM 3679 C CA . GLN A 1 490 ? -51.165 0.915 3.445 1.00 48.41 490 GLN A CA 1
ATOM 3680 C C . GLN A 1 490 ? -51.835 2.233 3.887 1.00 48.41 490 GLN A C 1
ATOM 3682 O O . GLN A 1 490 ? -52.625 2.248 4.828 1.00 48.41 490 GLN A O 1
ATOM 3687 N N . SER A 1 491 ? -51.632 3.308 3.122 1.00 40.72 491 SER A N 1
ATOM 3688 C CA . SER A 1 491 ? -52.631 4.372 2.990 1.00 40.72 491 SER A CA 1
ATOM 3689 C C . SER A 1 491 ? -53.396 4.145 1.689 1.00 40.72 491 SER A C 1
ATOM 3691 O O . SER A 1 491 ? -52.928 4.496 0.605 1.00 40.72 491 SER A O 1
ATOM 3693 N N . GLY A 1 492 ? -54.554 3.498 1.815 1.00 48.19 492 GLY A N 1
ATOM 3694 C CA . GLY A 1 492 ? -55.593 3.497 0.794 1.00 48.19 492 GLY A CA 1
ATOM 3695 C C . GLY A 1 492 ? -56.199 4.894 0.646 1.00 48.19 492 GLY A C 1
ATOM 3696 O O . GLY A 1 492 ? -56.323 5.632 1.623 1.00 48.19 492 GLY A O 1
ATOM 3697 N N . GLY A 1 493 ? -56.561 5.243 -0.583 1.00 40.22 493 GLY A N 1
ATOM 3698 C CA . GLY A 1 493 ? -57.176 6.518 -0.930 1.00 40.22 493 GLY A CA 1
ATOM 3699 C C . GLY A 1 493 ? -57.614 6.519 -2.388 1.00 40.22 493 GLY A C 1
ATOM 3700 O O . GLY A 1 493 ? -56.933 7.082 -3.238 1.00 40.22 493 GLY A O 1
ATOM 3701 N N . ASP A 1 494 ? -58.728 5.840 -2.656 1.00 43.94 494 ASP A N 1
ATOM 3702 C CA . ASP A 1 494 ? -59.513 5.951 -3.886 1.00 43.94 494 ASP A CA 1
ATOM 3703 C C . ASP A 1 494 ? -60.137 7.353 -4.029 1.00 43.94 494 ASP A C 1
ATOM 3705 O O . ASP A 1 494 ? -60.688 7.890 -3.066 1.00 43.94 494 ASP A O 1
ATOM 3709 N N . GLY A 1 495 ? -60.151 7.901 -5.251 1.00 34.75 495 GLY A N 1
ATOM 3710 C CA . GLY A 1 495 ? -61.125 8.924 -5.670 1.00 34.75 495 GLY A CA 1
ATOM 3711 C C . GLY A 1 495 ? -60.649 9.901 -6.767 1.00 34.75 495 GLY A C 1
ATOM 3712 O O . GLY A 1 495 ? -59.478 10.261 -6.766 1.00 34.75 495 GLY A O 1
ATOM 3713 N N . PRO A 1 496 ? -61.510 10.333 -7.723 1.00 60.94 496 PRO A N 1
ATOM 3714 C CA . PRO A 1 496 ? -61.135 10.418 -9.143 1.00 60.94 496 PRO A CA 1
ATOM 3715 C C . PRO A 1 496 ? -61.293 11.801 -9.830 1.00 60.94 496 PRO A C 1
ATOM 3717 O O . PRO A 1 496 ? -61.946 12.701 -9.316 1.00 60.94 496 PRO A O 1
ATOM 3720 N N . SER A 1 497 ? -60.832 11.852 -11.093 1.00 38.19 497 SER A N 1
ATOM 3721 C CA . SER A 1 497 ? -61.235 12.750 -12.207 1.00 38.19 497 SER A CA 1
ATOM 3722 C C . SER A 1 497 ? -60.523 14.103 -12.388 1.00 38.19 497 SER A C 1
ATOM 3724 O O . SER A 1 497 ? -60.702 15.011 -11.588 1.00 38.19 497 SER A O 1
ATOM 3726 N N . ALA A 1 498 ? -59.825 14.272 -13.528 1.00 34.47 498 ALA A N 1
ATOM 3727 C CA . ALA A 1 498 ? -60.185 15.215 -14.612 1.00 34.47 498 ALA A CA 1
ATOM 3728 C C . ALA A 1 498 ? -59.060 15.377 -15.676 1.00 34.47 498 ALA A C 1
ATOM 3730 O O . ALA A 1 498 ? -58.056 16.045 -15.464 1.00 34.47 498 ALA A O 1
ATOM 3731 N N . THR A 1 499 ? -59.257 14.722 -16.822 1.00 35.28 499 THR A N 1
ATOM 3732 C CA . THR A 1 499 ? -59.279 15.261 -18.203 1.00 35.28 499 THR A CA 1
ATOM 3733 C C . THR A 1 499 ? -58.305 16.383 -18.658 1.00 35.28 499 THR A C 1
ATOM 3735 O O . THR A 1 499 ? -58.602 17.551 -18.457 1.00 35.28 499 THR A O 1
ATOM 3738 N N . SER A 1 500 ? -57.283 15.984 -19.447 1.00 40.00 500 SER A N 1
ATOM 3739 C CA . SER A 1 500 ? -56.784 16.531 -20.753 1.00 40.00 500 SER A CA 1
ATOM 3740 C C . SER A 1 500 ? -56.347 18.018 -20.918 1.00 40.00 500 SER A C 1
ATOM 3742 O O . SER A 1 500 ? -56.689 18.841 -20.082 1.00 40.00 500 SER A O 1
ATOM 3744 N N . PRO A 1 501 ? -55.692 18.443 -22.040 1.00 55.47 501 PRO A N 1
ATOM 3745 C CA . PRO A 1 501 ? -55.100 17.701 -23.169 1.00 55.47 501 PRO A CA 1
ATOM 3746 C C . PRO A 1 501 ? -53.646 18.096 -23.554 1.00 55.47 501 PRO A C 1
ATOM 3748 O O . PRO A 1 501 ? -53.102 19.137 -23.203 1.00 55.47 501 PRO A O 1
ATOM 3751 N N . ASN A 1 502 ? -53.077 17.229 -24.391 1.00 42.75 502 ASN A N 1
ATOM 3752 C CA . ASN A 1 502 ? -51.932 17.416 -25.288 1.00 42.75 502 ASN A CA 1
ATOM 3753 C C . ASN A 1 502 ? -52.199 18.525 -26.343 1.00 42.75 502 ASN A C 1
ATOM 3755 O O . ASN A 1 502 ? -53.355 18.697 -26.740 1.00 42.75 502 ASN A O 1
ATOM 3759 N N . PRO A 1 503 ? -51.166 19.205 -26.881 1.00 49.09 503 PRO A N 1
ATOM 3760 C CA . PRO A 1 503 ? -50.827 18.926 -28.282 1.00 49.09 503 PRO A CA 1
ATOM 3761 C C . PRO A 1 503 ? -49.318 18.946 -28.625 1.00 49.09 503 PRO A C 1
ATOM 3763 O O . PRO A 1 503 ? -48.536 19.772 -28.165 1.00 49.09 503 PRO A O 1
ATOM 3766 N N . ASN A 1 504 ? -48.971 18.028 -29.529 1.00 45.25 504 ASN A N 1
ATOM 3767 C CA . ASN A 1 504 ? -47.761 17.908 -30.367 1.00 45.25 504 ASN A CA 1
ATOM 3768 C C . ASN A 1 504 ? -47.813 18.946 -31.540 1.00 45.25 504 ASN A C 1
ATOM 3770 O O . ASN A 1 504 ? -48.839 19.627 -31.623 1.00 45.25 504 ASN A O 1
ATOM 3774 N N . PRO A 1 505 ? -46.935 18.984 -32.586 1.00 61.81 505 PRO A N 1
ATOM 3775 C CA . PRO A 1 505 ? -45.529 18.558 -32.814 1.00 61.81 505 PRO A CA 1
ATOM 3776 C C . PRO A 1 505 ? -44.655 19.632 -33.564 1.00 61.81 505 PRO A C 1
ATOM 3778 O O . PRO A 1 505 ? -45.112 20.739 -33.818 1.00 61.81 505 PRO A O 1
ATOM 3781 N N . GLN A 1 506 ? -43.462 19.215 -34.051 1.00 37.00 506 GLN A N 1
ATOM 3782 C CA . GLN A 1 506 ? -42.550 19.833 -35.063 1.00 37.00 506 GLN A CA 1
ATOM 3783 C C . GLN A 1 506 ? -41.521 20.829 -34.485 1.00 37.00 506 GLN A C 1
ATOM 3785 O O . GLN A 1 506 ? -41.841 21.582 -33.584 1.00 37.00 506 GLN A O 1
ATOM 3790 N N . SER A 1 507 ? -40.239 20.899 -34.867 1.00 37.09 507 SER A N 1
ATOM 3791 C CA . SER A 1 507 ? -39.475 20.592 -36.093 1.00 37.09 507 SER A CA 1
ATOM 3792 C C . SER A 1 507 ? -37.970 20.554 -35.727 1.00 37.09 507 SER A C 1
ATOM 3794 O O . SER A 1 507 ? -37.549 21.331 -34.880 1.00 37.09 507 SER A O 1
ATOM 3796 N N . GLY A 1 508 ? -37.133 19.667 -36.273 1.00 33.94 508 GLY A N 1
ATOM 3797 C CA . GLY A 1 508 ? -36.222 20.031 -37.374 1.00 33.94 508 GLY A CA 1
ATOM 3798 C C . GLY A 1 508 ? -34.730 19.982 -36.975 1.00 33.94 508 GLY A C 1
ATOM 3799 O O . GLY A 1 508 ? -34.287 20.737 -36.118 1.00 33.94 508 GLY A O 1
ATOM 3800 N N . SER A 1 509 ? -33.960 19.080 -37.594 1.00 41.34 509 SER A N 1
ATOM 3801 C CA . SER A 1 509 ? -32.479 19.029 -37.581 1.00 41.34 509 SER A CA 1
ATOM 3802 C C . SER A 1 509 ? -31.869 20.137 -38.468 1.00 41.34 509 SER A C 1
ATOM 3804 O O . SER A 1 509 ? -32.590 20.660 -39.320 1.00 41.34 509 SER A O 1
ATOM 3806 N N . PRO A 1 510 ? -30.573 20.500 -38.320 1.00 52.72 510 PRO A N 1
ATOM 3807 C CA . PRO A 1 510 ? -29.479 19.818 -39.055 1.00 52.72 510 PRO A CA 1
ATOM 3808 C C . PRO A 1 510 ? -28.169 19.675 -38.225 1.00 52.72 510 PRO A C 1
ATOM 3810 O O . PRO A 1 510 ? -27.929 20.425 -37.291 1.00 52.72 510 PRO A O 1
ATOM 3813 N N . SER A 1 511 ? -27.387 18.593 -38.344 1.00 44.94 511 SER A N 1
ATOM 3814 C CA . SER A 1 511 ? -26.268 18.374 -39.292 1.00 44.94 511 SER A CA 1
ATOM 3815 C C . SER A 1 511 ? -25.291 19.546 -39.470 1.00 44.94 511 SER A C 1
ATOM 3817 O O . SER A 1 511 ? -25.539 20.399 -40.307 1.00 44.94 511 SER A O 1
ATOM 3819 N N . GLU A 1 512 ? -24.136 19.500 -38.790 1.00 38.25 512 GLU A N 1
ATOM 3820 C CA . GLU A 1 512 ? -22.873 20.146 -39.203 1.00 38.25 512 GLU A CA 1
ATOM 3821 C C . GLU A 1 512 ? -21.684 19.405 -38.545 1.00 38.25 512 GLU A C 1
ATOM 3823 O O . GLU A 1 512 ? -21.622 19.249 -37.331 1.00 38.25 512 GLU A O 1
ATOM 3828 N N . GLN A 1 513 ? -20.925 18.633 -39.329 1.00 41.16 513 GLN A N 1
ATOM 3829 C CA . GLN A 1 513 ? -19.627 18.971 -39.945 1.00 41.16 513 GLN A CA 1
ATOM 3830 C C . GLN A 1 513 ? -18.402 18.574 -39.095 1.00 41.16 513 GLN A C 1
ATOM 3832 O O . GLN A 1 513 ? -17.997 19.233 -38.142 1.00 41.16 513 GLN A O 1
ATOM 3837 N N . SER A 1 514 ? -17.781 17.463 -39.504 1.00 44.00 514 SER A N 1
ATOM 3838 C CA . SER A 1 514 ? -16.450 17.019 -39.084 1.00 44.00 514 SER A CA 1
ATOM 3839 C C . SER A 1 514 ? -15.347 17.867 -39.735 1.00 44.00 514 SER A C 1
ATOM 3841 O O . SER A 1 514 ? -15.435 18.130 -40.935 1.00 44.00 514 SER A O 1
ATOM 3843 N N . PRO A 1 515 ? -14.260 18.224 -39.024 1.00 56.41 515 PRO A N 1
ATOM 3844 C CA . PRO A 1 515 ? -13.089 18.821 -39.657 1.00 56.41 515 PRO A CA 1
ATOM 3845 C C . PRO A 1 515 ? -12.115 17.765 -40.234 1.00 56.41 515 PRO A C 1
ATOM 3847 O O . PRO A 1 515 ? -11.993 16.663 -39.689 1.00 56.41 515 PRO A O 1
ATOM 3850 N N . PRO A 1 516 ? -11.405 18.095 -41.334 1.00 56.19 516 PRO A N 1
ATOM 3851 C CA . PRO A 1 516 ? -10.623 17.156 -42.132 1.00 56.19 516 PRO A CA 1
ATOM 3852 C C . PRO A 1 516 ? -9.210 16.891 -41.593 1.00 56.19 516 PRO A C 1
ATOM 3854 O O . PRO A 1 516 ? -8.629 17.653 -40.819 1.00 56.19 516 PRO A O 1
ATOM 3857 N N . GLY A 1 517 ? -8.661 15.767 -42.058 1.00 40.88 517 GLY A N 1
ATOM 3858 C CA . GLY A 1 517 ? -7.386 15.193 -41.653 1.00 40.88 517 GLY A CA 1
ATOM 3859 C C . GLY A 1 517 ? -6.150 16.061 -41.897 1.00 40.88 517 GLY A C 1
ATOM 3860 O O . GLY A 1 517 ? -6.055 16.836 -42.847 1.00 40.88 517 GLY A O 1
ATOM 3861 N N . ARG A 1 518 ? -5.147 15.850 -41.039 1.00 45.88 518 ARG A N 1
ATOM 3862 C CA . ARG A 1 518 ? -3.790 16.360 -41.230 1.00 45.88 518 ARG A CA 1
ATOM 3863 C C . ARG A 1 518 ? -2.906 15.305 -41.880 1.00 45.88 518 ARG A C 1
ATOM 3865 O O . ARG A 1 518 ? -2.680 14.217 -41.356 1.00 45.88 518 ARG A O 1
ATOM 3872 N N . THR A 1 519 ? -2.410 15.694 -43.041 1.00 45.00 519 THR A N 1
ATOM 3873 C CA . THR A 1 519 ? -1.432 15.036 -43.895 1.00 45.00 519 THR A CA 1
ATOM 3874 C C . THR A 1 519 ? -0.059 14.883 -43.244 1.00 45.00 519 THR A C 1
ATOM 3876 O O . THR A 1 519 ? 0.410 15.726 -42.481 1.00 45.00 519 THR A O 1
ATOM 3879 N N . ARG A 1 520 ? 0.589 13.781 -43.630 1.00 46.22 520 ARG A N 1
ATOM 3880 C CA . ARG A 1 520 ? 1.994 13.419 -43.418 1.00 46.22 520 ARG A CA 1
ATOM 3881 C C . ARG A 1 520 ? 2.942 14.533 -43.876 1.00 46.22 520 ARG A C 1
ATOM 3883 O O . ARG A 1 520 ? 2.827 14.986 -45.011 1.00 46.22 520 ARG A O 1
ATOM 3890 N N . SER A 1 521 ? 3.953 14.841 -43.064 1.00 51.38 521 SER A N 1
ATOM 3891 C CA . SER A 1 521 ? 5.138 15.586 -43.500 1.00 51.38 521 SER A CA 1
ATOM 3892 C C . SER A 1 521 ? 6.404 14.769 -43.274 1.00 51.38 521 SER A C 1
ATOM 3894 O O . SER A 1 521 ? 6.621 14.177 -42.219 1.00 51.38 521 SER A O 1
ATOM 3896 N N . ARG A 1 522 ? 7.182 14.719 -44.355 1.00 50.16 522 ARG A N 1
ATOM 3897 C CA . ARG A 1 522 ? 8.436 14.007 -44.577 1.00 50.16 522 ARG A CA 1
ATOM 3898 C C . ARG A 1 522 ? 9.584 14.526 -43.708 1.00 50.16 522 ARG A C 1
ATOM 3900 O O . ARG A 1 522 ? 9.661 15.707 -43.390 1.00 50.16 522 ARG A O 1
ATOM 3907 N N . SER A 1 523 ? 10.519 13.618 -43.453 1.00 47.97 523 SER A N 1
ATOM 3908 C CA . SER A 1 523 ? 11.905 13.847 -43.041 1.00 47.97 523 SER A CA 1
ATOM 3909 C C . SER A 1 523 ? 12.662 14.801 -43.976 1.00 47.97 523 SER A C 1
ATOM 3911 O O . SER A 1 523 ? 12.383 14.823 -45.178 1.00 47.97 523 SER A O 1
ATOM 3913 N N . PRO A 1 524 ? 13.756 15.403 -43.487 1.00 63.75 524 PRO A N 1
ATOM 3914 C CA . PRO A 1 524 ? 14.944 15.606 -44.295 1.00 63.75 524 PRO A CA 1
ATOM 3915 C C . PRO A 1 524 ? 16.127 14.795 -43.756 1.00 63.75 524 PRO A C 1
ATOM 3917 O O . PRO A 1 524 ? 16.390 14.733 -42.557 1.00 63.75 524 PRO A O 1
ATOM 3920 N N . ARG A 1 525 ? 16.843 14.184 -44.700 1.00 51.78 525 ARG A N 1
ATOM 3921 C CA . ARG A 1 525 ? 18.228 13.743 -44.549 1.00 51.78 525 ARG A CA 1
ATOM 3922 C C . ARG A 1 525 ? 19.121 14.955 -44.265 1.00 51.78 525 ARG A C 1
ATOM 3924 O O . ARG A 1 525 ? 19.041 15.935 -45.008 1.00 51.78 525 ARG A O 1
ATOM 3931 N N . ARG A 1 526 ? 20.047 14.813 -43.323 1.00 58.31 526 ARG A N 1
ATOM 3932 C CA . ARG A 1 526 ? 21.467 15.084 -43.557 1.00 58.31 526 ARG A CA 1
ATOM 3933 C C . ARG A 1 526 ? 22.306 14.262 -42.597 1.00 58.31 526 ARG A C 1
ATOM 3935 O O . ARG A 1 526 ? 21.867 14.134 -41.435 1.00 58.31 526 ARG A O 1
#

Secondary structure (DSSP, 8-state):
--------------------------PPS-S--PPPTT-EEEEEETTTTEEEEEEEEEEEE-TTS-EEEEEETTEEEEEGGGEEETTS-TTPPPPPPP---TT----------S---SS--S---TT-EEEEEETTTTEEEEEEEEEEEGGGTEEEETTEEEEEGGGEEEPPP--TT---S---PPPP------S---SS------PPTT-EEEEEEGGGTEEEEEEEEEEEEETTEEEEEESS-TTEEGGGEEE-HHHHHTT--TT-EEEEEETTTTEEEEEEEEEEEGGGTEEEETTEEEEEGGGEEE-TT-SSGGG-PPPPPPPP----------------------------------SSSSSSSSS---------PPPTT-EEEEETTEEEEEEE-SSSEEEE--TTSPPEEEEE-S-TT--SSEEEEEEEPPTT-----GGG-SEEEEESSTT-SEEEEE-SSSS-EEEEEETTGGGTTT---------------------------PPPPPPP------

pLDDT: mean 75.02, std 23.77, range [30.62, 98.38]

Sequence (526 aa):
MLDLHDREKGAAAPCMANSADDHSGCPPANGGSGFSVGEKVRYWSQKHHKWVDAHVQRVNRGPMGSVLSYDLTAKAQAEAFKVRAGSTPANAPPPPQPLSVEGEADLAPPLLGPDRPDKPPEHLEVGERVKYWSASVGRWVAAVVLSADIGDGRCDLDLKPGAPLARVRKAAPPVPGAAQGGEAPAWPSTGPRGPRSAPPPPLSCGFKVGDQVQYWSETKTRWLEAVVEAIREKDGGVVYDLDCKKGTPADRVRPSLVASLNRYRVGEEVEYWSTSAGRWLPAQVLTLYTHLCQCDLDIKPGAPLGRLRPVAGSSAAAAAAPEPRPPAGDAPLSPTSSAEPERRKEVPVALDGRGGQKAGSDPLQLNQLLKESAVDGPERKPQPVIGEWRNGTKTMRISESGDRLLVDMGPLTPTLALVELTPEDQAWPKEWSAVRKSSSGRSTDPSRALYILELANPKSDRLMVKRPVGEGQVEFMRAGGEELAKANPQSGGDGPSATSPNPNPQSGSPSEQSPPGRTRSRSPRR

Radius of gyration: 39.86 Å; chains: 1; bounding box: 102×130×107 Å